Protein 6NC9 (pdb70)

Radius of gyration: 22.43 Å; Cα contacts (8 Å, |Δi|>4): 669; chains: 1; bounding box: 57×50×62 Å

Solvent-accessible surface area: 21054 Å² total; per-residue (Å²): 127,52,2,56,72,1,0,62,59,6,11,69,0,13,88,92,5,87,81,52,5,86,90,46,61,79,15,7,66,94,78,32,34,157,37,90,62,14,75,0,2,87,14,9,15,82,66,5,99,62,21,31,32,0,17,18,21,3,0,1,5,1,0,0,0,0,1,7,24,80,37,87,52,105,77,45,20,68,2,4,2,0,0,22,23,3,21,29,114,75,14,103,48,76,24,77,85,7,102,147,101,27,101,119,54,3,60,74,74,3,80,86,39,59,138,98,4,49,67,27,0,56,123,6,7,70,33,1,13,34,0,8,80,39,1,4,11,4,3,0,0,13,1,0,28,2,16,86,54,67,5,44,173,0,7,39,10,32,11,49,2,12,80,18,6,14,91,5,1,97,86,9,115,104,146,29,13,75,10,0,0,66,5,2,34,75,0,1,39,72,2,14,104,61,17,47,90,8,17,109,129,30,78,116,68,192,30,89,117,28,20,89,100,0,64,82,15,28,58,22,0,34,81,0,13,5,4,21,42,53,2,53,92,25,0,36,92,19,4,53,169,64,66,96,62,11,43,42,47,0,75,58,0,13,134,22,21,87,48,2,19,3,14,53,2,5,0,3,0,2,2,0,2,2,56,0,8,89,44,66,186,55,35,84,153,14,0,27,45,0,0,79,9,2,3,32,17,0,10,12,16,36,31,10,23,45,64,4,4,55,22,2,0,61,56,70,31,52,118,88,96,28,68,72,165,26,4,93,40,0,2,93,0,1,52,4,13,1,73,0,0,10,59,6,0,7,4,3,1,0,0,0,0,20,1,0,63,80,45,23,78,21,0,84,73,0,6,56,49,0,18,92,22,0,55,92,37,0,94,108,92,3,125,97,137,18,10,57,12,2,0,69,4,12,4,69,0,0,56,65,0,3,112,66,0,35,61,38,17,167,30,67,10,103,82,18,69,102,64,2,34,86,1,1,54,40,7,61,117,38,3,135,103,20,74,143,52,132,84,42,126,64,5,83,75,4,63,91,44,2,93,86,19,11,84,96,64,8,47,70,82,36,136,82,88,64,146,155,94,106,157,73,87,98,106

Nearest PDB structures (foldseek):
  6nc6-assembly2_B  TM=7.673E-01  e=4.739E-42  Thermosipho africanus TCF52B
  7wag-assembly1_A  TM=8.043E-01  e=5.491E-15  Escherichia coli K-12
  6fv8-assembly1_B  TM=7.729E-01  e=4.581E-08  Aquifex aeolicus VF5
  6z71-assembly1_A  TM=7.493E-01  e=2.279E-06  Aquifex aeolicus VF5
  6fv7-assembly1_A  TM=7.733E-01  e=1.250E-05  Aquifex aeolicus VF5

Structure (mmCIF, N/CA/C/O backbone):
data_6NC9
#
_entry.id   6NC9
#
_cell.length_a   128.579
_cell.length_b   57.443
_cell.length_c   86.406
_cell.angle_alpha   90.00
_cell.angle_beta   100.72
_cell.angle_gamma   90.00
#
_symmetry.space_group_name_H-M   'C 1 2 1'
#
loop_
_entity.id
_entity.type
_entity.pdbx_description
1 polymer 'Lipid II flippase MurJ'
2 non-polymer 'PENTAETHYLENE GLYCOL'
3 non-polymer '(2S)-2,3-dihydroxypropyl (9Z)-octadec-9-enoate'
4 non-polymer 'SODIUM ION'
5 non-polymer '(2R)-2,3-dihydroxypropyl (9Z)-octadec-9-enoate'
6 water water
#
loop_
_atom_site.group_PDB
_atom_site.id
_atom_site.type_symbol
_atom_site.label_atom_id
_atom_site.label_alt_id
_atom_site.label_comp_id
_atom_site.label_asym_id
_atom_site.label_entity_id
_atom_site.label_seq_id
_atom_site.pdbx_PDB_ins_code
_atom_site.Cartn_x
_atom_site.Cartn_y
_atom_site.Cartn_z
_atom_site.occupancy
_atom_site.B_iso_or_equiv
_atom_site.auth_seq_id
_atom_site.auth_comp_id
_atom_site.auth_asym_id
_atom_site.auth_atom_id
_atom_site.pdbx_PDB_model_num
ATOM 1 N N . MET A 1 1 ? -31.766 26.754 39.314 1.00 58.12 1 MET A N 1
ATOM 2 C CA . MET A 1 1 ? -30.722 27.809 39.463 1.00 55.19 1 MET A CA 1
ATOM 3 C C . MET A 1 1 ? -31.093 29.104 38.754 1.00 46.60 1 MET A C 1
ATOM 4 O O . MET A 1 1 ? -32.009 29.150 37.929 1.00 45.20 1 MET A O 1
ATOM 20 N N . SER A 1 2 ? -30.354 30.157 39.090 1.00 36.87 2 SER A N 1
ATOM 21 C CA . SER A 1 2 ? -30.453 31.418 38.383 1.00 27.83 2 SER A CA 1
ATOM 22 C C . SER A 1 2 ? -29.815 31.300 37.001 1.00 19.82 2 SER A C 1
ATOM 23 O O . SER A 1 2 ? -29.038 30.380 36.718 1.00 18.69 2 SER A O 1
ATOM 31 N N . ILE A 1 3 ? -30.162 32.248 36.130 1.00 16.54 3 ILE A N 1
ATOM 32 C CA . ILE A 1 3 ? -29.569 32.280 34.796 1.00 16.72 3 ILE A CA 1
ATOM 33 C C . ILE A 1 3 ? -28.059 32.448 34.897 1.00 14.70 3 ILE A C 1
ATOM 34 O O . ILE A 1 3 ? -27.301 31.824 34.153 1.00 14.02 3 ILE A O 1
ATOM 50 N N . LEU A 1 4 ? -27.596 33.270 35.839 1.00 15.55 4 LEU A N 1
ATOM 51 C CA . LEU A 1 4 ? -26.162 33.506 35.977 1.00 18.04 4 LEU A CA 1
ATOM 52 C C . LEU A 1 4 ? -25.416 32.218 36.306 1.00 17.33 4 LEU A C 1
ATOM 53 O O . LEU A 1 4 ? -24.409 31.892 35.668 1.00 15.89 4 LEU A O 1
ATOM 69 N N . PHE A 1 5 ? -25.886 31.479 37.314 1.00 17.85 5 PHE A N 1
ATOM 70 C CA . PHE A 1 5 ? -25.174 30.281 37.750 1.00 19.16 5 PHE A CA 1
ATOM 71 C C . PHE A 1 5 ? -25.200 29.199 36.677 1.00 14.85 5 PHE A C 1
ATOM 72 O O . PHE A 1 5 ? -24.180 28.555 36.408 1.00 14.44 5 PHE A O 1
ATOM 89 N N . SER A 1 6 ? -26.363 28.968 36.066 1.00 12.33 6 SER A N 1
ATOM 90 C CA . SER A 1 6 ? -26.444 27.981 34.993 1.00 12.72 6 SER A CA 1
ATOM 91 C C . SER A 1 6 ? -25.554 28.367 33.814 1.00 10.42 6 SER A C 1
ATOM 92 O O . SER A 1 6 ? -24.945 27.499 33.180 1.00 12.68 6 SER A O 1
ATOM 100 N N . SER A 1 7 ? -25.471 29.664 33.502 1.00 13.02 7 SER A N 1
ATOM 101 C CA . SER A 1 7 ? -24.626 30.112 32.398 1.00 11.66 7 SER A CA 1
ATOM 102 C C . SER A 1 7 ? -23.146 29.943 32.727 1.00 11.33 7 SER A C 1
ATOM 103 O O . SER A 1 7 ? -22.352 29.563 31.857 1.00 14.33 7 SER A O 1
ATOM 111 N N . ILE A 1 8 ? -22.753 30.226 33.972 1.00 14.53 8 ILE A N 1
ATOM 112 C CA . ILE A 1 8 ? -21.370 2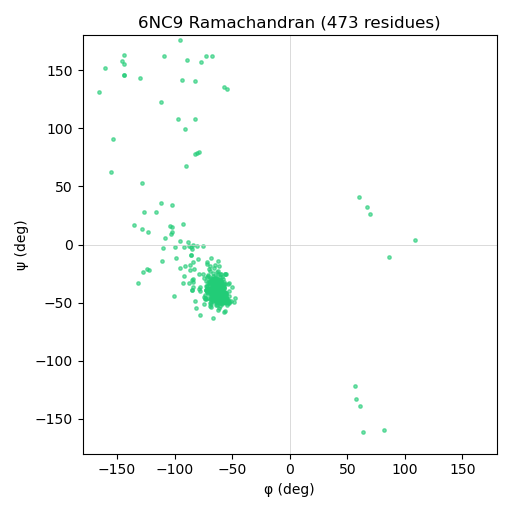9.988 34.383 1.00 13.11 8 ILE A CA 1
ATOM 113 C C . ILE A 1 8 ? -21.028 28.513 34.229 1.00 13.75 8 ILE A C 1
ATOM 114 O O . ILE A 1 8 ? -19.969 28.153 33.705 1.00 11.70 8 ILE A O 1
ATOM 130 N N . LEU A 1 9 ? -21.934 27.639 34.667 1.00 13.92 9 LEU A N 1
ATOM 131 C CA . LEU A 1 9 ? -21.700 26.205 34.564 1.00 15.11 9 LEU A CA 1
ATOM 132 C C . LEU A 1 9 ? -21.569 25.774 33.108 1.00 13.63 9 LEU A C 1
ATOM 133 O O . LEU A 1 9 ? -20.670 25.002 32.758 1.00 15.65 9 LEU A O 1
ATOM 149 N N . PHE A 1 10 ? -22.463 26.263 32.244 1.00 13.26 10 PHE A N 1
ATOM 150 C CA . PHE A 1 10 ? -22.342 26.001 30.813 1.00 11.03 10 PHE A CA 1
ATOM 151 C C . PHE A 1 10 ? -20.960 26.394 30.307 1.00 10.26 10 PHE A C 1
ATOM 152 O O . PHE A 1 10 ? -20.298 25.625 29.600 1.00 11.14 10 PHE A O 1
ATOM 169 N N . SER A 1 11 ? -20.506 27.596 30.671 1.00 11.24 11 SER A N 1
ATOM 170 C CA . SER A 1 11 ? -19.242 28.104 30.151 1.00 10.72 11 SER A CA 1
ATOM 171 C C . SER A 1 11 ? -18.054 27.313 30.691 1.00 9.95 11 SER A C 1
ATOM 172 O O . SER A 1 11 ? -17.082 27.075 29.963 1.00 11.57 11 SER A O 1
ATOM 180 N N . ILE A 1 12 ? -18.113 26.894 31.958 1.00 12.15 12 ILE A N 1
ATOM 181 C CA . ILE A 1 12 ? -17.027 26.107 32.542 1.00 13.64 12 ILE A CA 1
ATOM 182 C C . ILE A 1 12 ? -16.912 24.765 31.829 1.00 12.28 12 ILE A C 1
ATOM 183 O O . ILE A 1 12 ? -15.820 24.336 31.437 1.00 13.76 12 ILE A O 1
ATOM 199 N N . ALA A 1 13 ? -18.043 24.081 31.660 1.00 12.27 13 ALA A N 1
ATOM 200 C CA . ALA A 1 13 ? -18.036 22.794 30.975 1.00 11.04 13 ALA A CA 1
ATOM 201 C C . ALA A 1 13 ? -17.544 22.939 29.541 1.00 11.83 13 ALA A C 1
ATOM 202 O O . ALA A 1 13 ? -16.765 22.109 29.056 1.00 12.06 13 ALA A O 1
ATOM 209 N N . THR A 1 14 ? -17.994 23.986 28.843 1.00 10.82 14 THR A N 1
ATOM 210 C CA . THR A 1 14 ? -17.520 24.236 27.486 1.00 12.19 14 THR A CA 1
ATOM 211 C C . THR A 1 14 ? -16.015 24.461 27.468 1.00 11.98 14 THR A C 1
ATOM 212 O O . THR A 1 14 ? -15.307 23.907 26.617 1.00 9.60 14 THR A O 1
ATOM 223 N N . PHE A 1 15 ? -15.506 25.268 28.404 1.00 8.69 15 PHE A N 1
ATOM 224 C CA . PHE A 1 15 ? -14.070 25.513 28.476 1.00 11.57 15 PHE A CA 1
ATOM 225 C C . PHE A 1 15 ? -13.301 24.205 28.618 1.00 11.61 15 PHE A C 1
ATOM 226 O O . PHE A 1 15 ? -12.313 23.973 27.910 1.00 12.98 15 PHE A O 1
ATOM 243 N N . PHE A 1 16 ? -13.753 23.325 29.516 1.00 13.31 16 PHE A N 1
ATOM 244 C CA . PHE A 1 16 ? -13.082 22.041 29.695 1.00 14.28 16 PHE A CA 1
ATOM 245 C C . PHE A 1 16 ? -13.067 21.250 28.395 1.00 15.72 16 PHE A C 1
ATOM 246 O O . PHE A 1 16 ? -12.027 20.716 27.995 1.00 11.69 16 PHE A O 1
ATOM 263 N N . SER A 1 17 ? -14.223 21.153 27.730 1.00 8.41 17 SER A N 1
ATOM 264 C CA . SER A 1 17 ? -14.292 20.473 26.442 1.00 13.08 17 SER A CA 1
ATOM 265 C C . SER A 1 17 ? -13.321 21.085 25.436 1.00 10.17 17 SER A C 1
ATOM 266 O O . SER A 1 17 ? -12.624 20.359 24.714 1.00 12.59 17 SER A O 1
ATOM 274 N N . ARG A 1 18 ? -13.257 22.418 25.372 1.00 12.54 18 ARG A N 1
ATOM 275 C CA . ARG A 1 18 ? -12.393 23.055 24.383 1.00 9.86 18 ARG A CA 1
ATOM 276 C C . ARG A 1 18 ? -10.916 22.854 24.699 1.00 11.31 18 ARG A C 1
ATOM 277 O O . ARG A 1 18 ? -10.100 22.792 23.772 1.00 13.36 18 ARG A O 1
ATOM 298 N N . ILE A 1 19 ? -10.547 22.761 25.981 1.00 10.64 19 ILE A N 1
ATOM 299 C CA . ILE A 1 19 ? -9.162 22.445 26.334 1.00 12.47 19 ILE A CA 1
ATOM 300 C C . ILE A 1 19 ? -8.757 21.119 25.709 1.00 14.33 19 ILE A C 1
ATOM 301 O O . ILE A 1 19 ? -7.673 20.989 25.126 1.00 13.91 19 ILE A O 1
ATOM 317 N N . LEU A 1 20 ? -9.612 20.105 25.852 1.00 12.73 20 LEU A N 1
ATOM 318 C CA . LEU A 1 20 ? -9.325 18.808 25.255 1.00 16.73 20 LEU A CA 1
ATOM 319 C C . LEU A 1 20 ? -9.330 18.887 23.737 1.00 12.68 20 LEU A C 1
ATOM 320 O O . LEU A 1 20 ? -8.591 18.146 23.081 1.00 13.51 20 LEU A O 1
ATOM 336 N N . GLY A 1 21 ? -10.148 19.774 23.163 1.00 13.70 21 GLY A N 1
ATOM 337 C CA . GLY A 1 21 ? -10.093 19.989 21.728 1.00 13.99 21 GLY A CA 1
ATOM 338 C C . GLY A 1 21 ? -8.764 20.569 21.282 1.00 13.44 21 GLY A C 1
ATOM 339 O O . GLY A 1 21 ? -8.252 20.225 20.212 1.00 11.96 21 GLY A O 1
ATOM 343 N N . LEU A 1 22 ? -8.193 21.467 22.090 1.00 12.80 22 LEU A N 1
ATOM 344 C CA . LEU A 1 22 ? -6.863 21.989 21.795 1.00 14.63 22 LEU A CA 1
ATOM 345 C C . LEU A 1 22 ? -5.818 20.883 21.842 1.00 13.74 22 LEU A C 1
ATOM 346 O O . LEU A 1 22 ? -4.945 20.806 20.969 1.00 14.77 22 LEU A O 1
ATOM 362 N N . PHE A 1 23 ? -5.881 20.020 22.859 1.00 13.69 23 PHE A N 1
ATOM 363 C CA . PHE A 1 23 ? -4.931 18.914 22.943 1.00 14.05 23 PHE A CA 1
ATOM 364 C C . PHE A 1 23 ? -5.092 17.969 21.758 1.00 11.24 23 PHE A C 1
ATOM 365 O O . PHE A 1 23 ? -4.104 17.458 21.218 1.00 16.75 23 PHE A O 1
ATOM 382 N N . ARG A 1 24 ? -6.336 17.722 21.350 1.00 12.02 24 ARG A N 1
ATOM 383 C CA . ARG A 1 24 ? -6.603 16.932 20.152 1.00 11.45 24 ARG A CA 1
ATOM 384 C C . ARG A 1 24 ? -5.886 17.515 18.941 1.00 14.90 24 ARG A C 1
ATOM 385 O O . ARG A 1 24 ? -5.245 16.785 18.174 1.00 14.02 24 ARG A O 1
ATOM 406 N N . ASP A 1 25 ? -5.992 18.835 18.748 1.00 14.65 25 ASP A N 1
ATOM 407 C CA . ASP A 1 25 ? -5.354 19.476 17.602 1.00 16.15 25 ASP A CA 1
ATOM 408 C C . ASP A 1 25 ? -3.836 19.434 17.710 1.00 15.69 25 ASP A C 1
ATOM 409 O O . ASP A 1 25 ? -3.141 19.268 16.699 1.00 16.12 25 ASP A O 1
ATOM 418 N N . VAL A 1 26 ? -3.299 19.589 18.923 1.00 14.51 26 VAL A N 1
ATOM 419 C CA . VAL A 1 26 ? -1.856 19.473 19.111 1.00 17.52 26 VAL A CA 1
ATOM 420 C C . VAL A 1 26 ? -1.379 18.095 18.677 1.00 18.08 26 VAL A C 1
ATOM 421 O O . VAL A 1 26 ? -0.329 17.958 18.037 1.00 16.72 26 VAL A O 1
ATOM 434 N N . LEU A 1 27 ? -2.139 17.052 19.023 1.00 15.84 27 LEU A N 1
ATOM 435 C CA . LEU A 1 27 ? -1.708 15.695 18.709 1.00 16.99 27 LEU A CA 1
ATOM 436 C C . LEU A 1 27 ? -1.842 15.403 17.221 1.00 14.26 27 LEU A C 1
ATOM 437 O O . LEU A 1 27 ? -1.017 14.678 16.654 1.00 20.45 27 LEU A O 1
ATOM 453 N N . PHE A 1 28 ? -2.880 15.940 16.576 1.00 16.21 28 PHE A N 1
ATOM 454 C CA . PHE A 1 28 ? -2.964 15.867 15.121 1.00 13.97 28 PHE A CA 1
ATOM 455 C C . PHE A 1 28 ? -1.685 16.398 14.483 1.00 14.44 28 PHE A C 1
ATOM 456 O O . PHE A 1 28 ? -1.086 15.746 13.620 1.00 17.39 28 PHE A O 1
ATOM 473 N N . ALA A 1 29 ? -1.257 17.595 14.894 1.00 15.25 29 ALA A N 1
ATOM 474 C CA . ALA A 1 29 ? -0.053 18.187 14.324 1.00 16.45 29 ALA A CA 1
ATOM 475 C C . ALA A 1 29 ? 1.169 17.317 14.585 1.00 19.17 29 ALA A C 1
ATOM 476 O O . ALA A 1 29 ? 2.070 17.230 13.743 1.00 19.84 29 ALA A O 1
ATOM 483 N N . LYS A 1 30 ? 1.215 16.665 15.747 1.00 16.86 30 LYS A N 1
ATOM 484 C CA . LYS A 1 30 ? 2.363 15.835 16.094 1.00 20.61 30 LYS A CA 1
ATOM 485 C C . LYS A 1 30 ? 2.379 14.538 15.293 1.00 19.20 30 LYS A C 1
ATOM 486 O O . LYS A 1 30 ? 3.435 14.118 14.802 1.00 21.18 30 LYS A O 1
ATOM 495 N N . TYR A 1 31 ? 1.221 13.891 15.146 1.00 18.33 31 TYR A N 1
ATOM 496 C CA . TYR A 1 31 ? 1.161 12.556 14.564 1.00 17.63 31 TYR A CA 1
ATOM 497 C C . TYR A 1 31 ? 0.950 12.553 13.057 1.00 18.81 31 TYR A C 1
ATOM 498 O O . TYR A 1 31 ? 1.225 11.533 12.411 1.00 22.28 31 TYR A O 1
ATOM 516 N N . PHE A 1 32 ? 0.472 13.650 12.484 1.00 17.18 32 PHE A N 1
ATOM 517 C CA . PHE A 1 32 ? 0.268 13.738 11.046 1.00 18.68 32 PHE A CA 1
ATOM 518 C C . PHE A 1 32 ? 0.930 14.948 10.405 1.00 25.75 32 PHE A C 1
ATOM 519 O O . PHE A 1 32 ? 1.226 14.903 9.208 1.00 26.62 32 PHE A O 1
ATOM 536 N N . GLY A 1 33 ? 1.181 16.015 11.160 1.00 26.39 33 GLY A N 1
ATOM 537 C CA . GLY A 1 33 ? 1.825 17.185 10.589 1.00 25.70 33 GLY A CA 1
ATOM 538 C C . GLY A 1 33 ? 0.976 17.756 9.477 1.00 27.09 33 GLY A C 1
ATOM 539 O O . GLY A 1 33 ? -0.253 17.827 9.575 1.00 28.18 33 GLY A O 1
ATOM 543 N N . VAL A 1 34 ? 1.630 18.171 8.399 1.00 28.64 34 VAL A N 1
ATOM 544 C CA . VAL A 1 34 ? 0.936 18.490 7.160 1.00 33.09 34 VAL A CA 1
ATOM 545 C C . VAL A 1 34 ? 1.036 17.244 6.288 1.00 33.28 34 VAL A C 1
ATOM 546 O O . VAL A 1 34 ? 2.119 16.867 5.827 1.00 40.94 34 VAL A O 1
ATOM 559 N N . SER A 1 35 ? -0.085 16.555 6.141 1.00 28.01 35 SER A N 1
ATOM 560 C CA . SER A 1 35 ? -0.173 15.366 5.316 1.00 24.76 35 SER A CA 1
ATOM 561 C C . SER A 1 35 ? -1.541 15.379 4.667 1.00 17.30 35 SER A C 1
ATOM 562 O O . SER A 1 35 ? -2.512 15.851 5.265 1.00 19.65 35 SER A O 1
ATOM 570 N N . TYR A 1 36 ? -1.615 14.883 3.438 1.00 15.66 36 TYR A N 1
ATOM 571 C CA . TYR A 1 36 ? -2.893 14.884 2.743 1.00 18.69 36 TYR A CA 1
ATOM 572 C C . TYR A 1 36 ? -3.910 14.009 3.466 1.00 15.08 36 TYR A C 1
ATOM 573 O O . TYR A 1 36 ? -5.120 14.218 3.328 1.00 15.29 36 TYR A O 1
ATOM 591 N N . GLU A 1 37 ? -3.439 13.045 4.261 1.00 13.12 37 GLU A N 1
ATOM 592 C CA . GLU A 1 37 ? -4.351 12.132 4.946 1.00 17.69 37 GLU A CA 1
ATOM 593 C C . GLU A 1 37 ? -5.142 12.843 6.040 1.00 13.37 37 GLU A C 1
ATOM 594 O O . GLU A 1 37 ? -6.341 12.586 6.217 1.00 11.86 37 GLU A O 1
ATOM 606 N N . LEU A 1 38 ? -4.496 13.738 6.789 1.00 13.68 38 LEU A N 1
ATOM 607 C CA . LEU A 1 38 ? -5.237 14.529 7.765 1.00 13.85 38 LEU A CA 1
ATOM 608 C C . LEU A 1 38 ? -6.239 15.446 7.074 1.00 12.09 38 LEU A C 1
ATOM 609 O O . LEU A 1 38 ? -7.353 15.651 7.574 1.00 13.45 38 LEU A O 1
ATOM 625 N N . ASP A 1 39 ? -5.860 15.999 5.915 1.00 14.40 39 ASP A N 1
ATOM 626 C CA . ASP A 1 39 ? -6.798 16.786 5.118 1.00 15.24 39 ASP A CA 1
ATOM 627 C C . ASP A 1 39 ? -8.014 15.957 4.720 1.00 11.68 39 ASP A C 1
ATOM 628 O O . ASP A 1 39 ? -9.144 16.460 4.723 1.00 14.39 39 ASP A O 1
ATOM 637 N N . ALA A 1 40 ? -7.803 14.683 4.374 1.00 11.25 40 ALA A N 1
ATOM 638 C CA . ALA A 1 40 ? -8.924 13.806 4.053 1.00 11.04 40 ALA A CA 1
ATOM 639 C C . ALA A 1 40 ? -9.830 13.604 5.263 1.00 10.23 40 ALA A C 1
ATOM 640 O O . ALA A 1 40 ? -11.061 13.635 5.138 1.00 9.98 40 ALA A O 1
ATOM 647 N N . TYR A 1 41 ? -9.239 13.386 6.443 1.00 9.94 41 TYR A N 1
ATOM 648 C CA . TYR A 1 41 ? -10.024 13.251 7.667 1.00 10.32 41 TYR A CA 1
ATOM 649 C C . TYR A 1 41 ? -10.889 14.484 7.905 1.00 10.08 41 TYR A C 1
ATOM 650 O O . TYR A 1 41 ? -12.070 14.366 8.255 1.00 11.73 41 TYR A O 1
ATOM 668 N N . PHE A 1 42 ? -10.325 15.677 7.702 1.00 10.77 42 PHE A N 1
ATOM 669 C CA . PHE A 1 42 ? -11.080 16.903 7.936 1.00 13.73 42 PHE A CA 1
ATOM 670 C C . PHE A 1 42 ? -12.255 17.031 6.969 1.00 13.67 42 PHE A C 1
ATOM 671 O O . PHE A 1 42 ? -13.350 17.440 7.372 1.00 15.02 42 PHE A O 1
ATOM 688 N N . ILE A 1 43 ? -12.057 16.698 5.688 1.00 13.61 43 ILE A N 1
ATOM 689 C CA . ILE A 1 43 ? -13.187 16.678 4.755 1.00 11.91 43 ILE A CA 1
ATOM 690 C C . ILE A 1 43 ? -14.255 15.711 5.247 1.00 12.95 43 ILE A C 1
ATOM 691 O O . ILE A 1 43 ? -15.452 16.029 5.262 1.00 15.58 43 ILE A O 1
ATOM 707 N N . ALA A 1 44 ? -13.833 14.512 5.660 1.00 13.02 44 ALA A N 1
ATOM 708 C CA . ALA A 1 44 ? -14.778 13.459 6.011 1.00 11.07 44 ALA A CA 1
ATOM 709 C C . ALA A 1 44 ? -15.625 13.819 7.230 1.00 10.80 44 ALA A C 1
ATOM 710 O O . ALA A 1 44 ? -16.785 13.398 7.315 1.00 13.25 44 ALA A O 1
ATOM 717 N N . ILE A 1 45 ? -15.082 14.588 8.185 1.00 10.31 45 ILE A N 1
ATOM 718 C CA . ILE A 1 45 ? -15.849 14.939 9.379 1.00 10.97 45 ILE A CA 1
ATOM 719 C C . ILE A 1 45 ? -16.546 16.289 9.272 1.00 9.29 45 ILE A C 1
ATOM 720 O O . ILE A 1 45 ? -17.197 16.710 10.237 1.00 12.97 45 ILE A O 1
ATOM 736 N N . MET A 1 46 ? -16.453 16.973 8.130 1.00 12.31 46 MET A N 1
ATOM 737 C CA . MET A 1 46 ? -16.903 18.362 8.062 1.00 13.20 46 MET A CA 1
ATOM 738 C C . MET A 1 46 ? -18.382 18.493 8.418 1.00 13.04 46 MET A C 1
ATOM 739 O O . MET A 1 46 ? -18.760 19.324 9.250 1.00 14.24 46 MET A O 1
ATOM 753 N N . PHE A 1 47 ? -19.241 17.690 7.790 1.00 13.33 47 PHE A N 1
ATOM 754 C CA . PHE A 1 47 ? -20.672 17.851 8.046 1.00 12.15 47 PHE A CA 1
ATOM 755 C C . PHE A 1 47 ? -21.043 17.449 9.468 1.00 11.64 47 PHE A C 1
ATOM 756 O O . PHE A 1 47 ? -21.739 18.228 10.145 1.00 12.51 47 PHE A O 1
ATOM 773 N N . PRO A 1 48 ? -20.641 16.283 9.984 1.00 12.07 48 PRO A N 1
ATOM 774 C CA . PRO A 1 48 ? -20.979 15.981 11.388 1.00 12.88 48 PRO A CA 1
ATOM 775 C C . PRO A 1 48 ? -20.393 16.986 12.365 1.00 8.58 48 PRO A C 1
ATOM 776 O O . PRO A 1 48 ? -21.058 17.350 13.343 1.00 11.27 48 PRO A O 1
ATOM 787 N N . PHE A 1 49 ? -19.167 17.454 12.125 1.00 11.64 49 PHE A N 1
ATOM 788 C CA . PHE A 1 49 ? -18.609 18.514 12.959 1.00 12.31 49 PHE A CA 1
ATOM 789 C C . PHE A 1 49 ? -19.533 19.725 12.969 1.00 13.18 49 PHE A C 1
ATOM 790 O O . PHE A 1 49 ? -19.866 20.262 14.032 1.00 14.86 49 PHE A O 1
ATOM 807 N N . PHE A 1 50 ? -19.964 20.157 11.783 1.00 13.34 50 PHE A N 1
ATOM 808 C CA . PHE A 1 50 ? -20.888 21.281 11.668 1.00 11.94 50 PHE A CA 1
ATOM 809 C C . PHE A 1 50 ? -22.161 21.035 12.471 1.00 11.03 50 PHE A C 1
ATOM 810 O O . PHE A 1 50 ? -22.626 21.914 13.205 1.00 14.02 50 PHE A O 1
ATOM 827 N N . LEU A 1 51 ? -22.744 19.841 12.335 1.00 10.01 51 LEU A N 1
ATOM 828 C CA . LEU A 1 51 ? -23.992 19.531 13.026 1.00 11.59 51 LEU A CA 1
ATOM 829 C C . LEU A 1 51 ? -23.815 19.594 14.538 1.00 12.53 51 LEU A C 1
ATOM 830 O O . LEU A 1 51 ? -24.648 20.169 15.251 1.00 11.50 51 LEU A O 1
ATOM 846 N N . ARG A 1 52 ? -22.745 18.984 15.050 1.00 8.64 52 ARG A N 1
ATOM 847 C CA . ARG A 1 52 ? -22.507 19.015 16.489 1.00 10.35 52 ARG A CA 1
ATOM 848 C C . ARG A 1 52 ? -22.334 20.445 16.978 1.00 9.80 52 ARG A C 1
ATOM 849 O O . ARG A 1 52 ? -22.850 20.814 18.040 1.00 12.99 52 ARG A O 1
ATOM 870 N N . LYS A 1 53 ? -21.604 21.261 16.217 1.00 11.98 53 LYS A N 1
ATOM 871 C CA . LYS A 1 53 ? -21.379 22.646 16.613 1.00 13.16 53 LYS A CA 1
ATOM 872 C C . LYS A 1 53 ? -22.696 23.403 16.721 1.00 11.43 53 LYS A C 1
ATOM 873 O O . LYS A 1 53 ? -22.996 24.008 17.757 1.00 15.55 53 LYS A O 1
ATOM 882 N N . VAL A 1 54 ? -23.508 23.366 15.665 1.00 13.69 54 VAL A N 1
ATOM 883 C CA . VAL A 1 54 ? -24.703 24.204 15.630 1.00 10.12 54 VAL A CA 1
ATOM 884 C C . VAL A 1 54 ? -25.756 23.684 16.601 1.00 12.79 54 VAL A C 1
ATOM 885 O O . VAL A 1 54 ? -26.484 24.470 17.218 1.00 13.71 54 VAL A O 1
ATOM 898 N N . PHE A 1 55 ? -25.859 22.358 16.756 1.00 13.20 55 PHE A N 1
ATOM 899 C CA . PHE A 1 55 ? -26.764 21.807 17.760 1.00 10.76 55 PHE A CA 1
ATOM 900 C C . PHE A 1 55 ? -26.308 22.173 19.168 1.00 11.35 55 PHE A C 1
ATOM 901 O O . PHE A 1 55 ? -27.138 22.424 20.049 1.00 14.74 55 PHE A O 1
ATOM 918 N N . GLY A 1 56 ? -24.993 22.193 19.403 1.00 13.04 56 GLY A N 1
ATOM 919 C CA . GLY A 1 56 ? -24.487 22.593 20.703 1.00 13.50 56 GLY A CA 1
ATOM 920 C C . GLY A 1 56 ? -24.782 24.036 21.049 1.00 13.50 56 GLY A C 1
ATOM 921 O O . GLY A 1 56 ? -24.696 24.412 22.223 1.00 17.13 56 GLY A O 1
ATOM 925 N N . GLU A 1 57 ? -25.125 24.850 20.053 1.00 14.07 57 GLU A N 1
ATOM 926 C CA . GLU A 1 57 ? -25.465 26.249 20.258 1.00 16.55 57 GLU A CA 1
ATOM 927 C C . GLU A 1 57 ? -26.968 26.499 20.203 1.00 15.64 57 GLU A C 1
ATOM 928 O O . GLU A 1 57 ? -27.390 27.659 20.191 1.00 19.09 57 GLU A O 1
ATOM 940 N N . GLY A 1 58 ? -27.783 25.440 20.160 1.00 12.87 58 GLY A N 1
ATOM 941 C CA . GLY A 1 58 ? -29.222 25.561 20.301 1.00 11.29 58 GLY A CA 1
ATOM 942 C C . GLY A 1 58 ? -30.037 25.329 19.043 1.00 10.57 58 GLY A C 1
ATOM 943 O O . GLY A 1 58 ? -31.263 25.488 19.093 1.00 12.01 58 GLY A O 1
ATOM 947 N N . ALA A 1 59 ? -29.419 24.950 17.922 1.00 12.86 59 ALA A N 1
ATOM 948 C CA . ALA A 1 59 ? -30.166 24.830 16.673 1.00 13.29 59 ALA A CA 1
ATOM 949 C C . ALA A 1 59 ? -31.163 23.674 16.674 1.00 15.26 59 ALA A C 1
ATOM 950 O O . ALA A 1 59 ? -31.992 23.599 15.760 1.00 20.55 59 ALA A O 1
ATOM 957 N N . MET A 1 60 ? -31.104 22.774 17.655 1.00 15.37 60 MET A N 1
ATOM 958 C CA . MET A 1 60 ? -32.143 21.764 17.844 1.00 16.46 60 MET A CA 1
ATOM 959 C C . MET A 1 60 ? -33.114 22.125 18.959 1.00 14.33 60 MET A C 1
ATOM 960 O O . MET A 1 60 ? -34.329 21.980 18.794 1.00 13.43 60 MET A O 1
ATOM 974 N N . SER A 1 61 ? -32.601 22.591 20.098 1.00 12.79 61 SER A N 1
ATOM 975 C CA . SER A 1 61 ? -33.458 22.858 21.247 1.00 12.23 61 SER A CA 1
ATOM 976 C C . SER A 1 61 ? -34.434 24.001 20.988 1.00 10.80 61 SER A C 1
ATOM 977 O O . SER A 1 61 ? -35.533 24.003 21.554 1.00 10.60 61 SER A O 1
ATOM 985 N N . SER A 1 62 ? -34.067 24.969 20.142 1.00 10.10 62 SER A N 1
ATOM 986 C CA . SER A 1 62 ? -34.926 26.132 19.932 1.00 13.07 62 SER A CA 1
ATOM 987 C C . SER A 1 62 ? -36.321 25.725 19.471 1.00 14.34 62 SER A C 1
ATOM 988 O O . SER A 1 62 ? -37.315 26.355 19.852 1.00 14.00 62 SER A O 1
ATOM 996 N N . ALA A 1 63 ? -36.419 24.689 18.636 1.00 14.24 63 ALA A N 1
ATOM 997 C CA . ALA A 1 63 ? -37.722 24.184 18.218 1.00 14.66 63 ALA A CA 1
ATOM 998 C C . ALA A 1 63 ? -38.224 23.048 19.100 1.00 14.68 63 ALA A C 1
ATOM 999 O O . ALA A 1 63 ? -39.436 22.932 19.322 1.00 17.01 63 ALA A O 1
ATOM 1006 N N . PHE A 1 64 ? -37.322 22.212 19.616 1.00 13.93 64 PHE A N 1
ATOM 1007 C CA . PHE A 1 64 ? -37.745 21.040 20.374 1.00 13.72 64 PHE A CA 1
ATOM 1008 C C . PHE A 1 64 ? -38.297 21.423 21.745 1.00 15.79 64 PHE A C 1
ATOM 1009 O O . PHE A 1 64 ? -39.360 20.936 22.153 1.00 14.47 64 PHE A O 1
ATOM 1026 N N . VAL A 1 65 ? -37.590 22.285 22.473 1.00 14.04 65 VAL A N 1
ATOM 1027 C CA . VAL A 1 65 ? -37.880 22.513 23.890 1.00 16.01 65 VAL A CA 1
ATOM 1028 C C . VAL A 1 65 ? -39.241 23.173 24.082 1.00 15.38 65 VAL A C 1
ATOM 1029 O O . VAL A 1 65 ? -40.017 22.717 24.935 1.00 13.71 65 VAL A O 1
ATOM 1042 N N . PRO A 1 66 ? -39.579 24.245 23.358 1.00 16.70 66 PRO A N 1
ATOM 1043 C CA . PRO A 1 66 ? -40.888 24.874 23.599 1.00 17.10 66 PRO A CA 1
ATOM 1044 C C . PRO A 1 66 ? -42.058 23.962 23.282 1.00 18.62 66 PRO A C 1
ATOM 1045 O O . PRO A 1 66 ? -43.099 24.056 23.943 1.00 20.48 66 PRO A O 1
ATOM 1056 N N . LEU A 1 67 ? -41.928 23.085 22.283 1.00 14.97 67 LEU A N 1
ATOM 1057 C CA . LEU A 1 67 ? -43.012 22.157 21.973 1.00 16.91 67 LEU A CA 1
ATOM 1058 C C . LEU A 1 67 ? -43.035 20.992 22.955 1.00 19.69 67 LEU A C 1
ATOM 1059 O O . LEU A 1 67 ? -44.108 20.517 23.342 1.00 22.96 67 LEU A O 1
ATOM 1075 N N . TYR A 1 68 ? -41.858 20.531 23.369 1.00 17.82 68 TYR A N 1
ATOM 1076 C CA . TYR A 1 68 ? -41.769 19.418 24.306 1.00 17.51 68 TYR A CA 1
ATOM 1077 C C . TYR A 1 68 ? -42.221 19.827 25.704 1.00 20.80 68 TYR A C 1
ATOM 1078 O O . TYR A 1 68 ? -42.945 19.079 26.373 1.00 20.11 68 TYR A O 1
ATOM 1096 N N . SER A 1 69 ? -41.818 21.017 26.157 1.00 18.98 69 SER A N 1
ATOM 1097 C CA . SER A 1 69 ? -42.066 21.412 27.539 1.00 21.08 69 SER A CA 1
ATOM 1098 C C . SER A 1 69 ? -43.539 21.706 27.800 1.00 23.83 69 SER A C 1
ATOM 1099 O O . SER A 1 69 ? -44.000 21.563 28.938 1.00 24.89 69 SER A O 1
ATOM 1107 N N . GLU A 1 70 ? -44.291 22.112 26.777 1.00 19.16 70 GLU A N 1
ATOM 1108 C CA . GLU A 1 70 ? -45.693 22.474 26.945 1.00 21.99 70 GLU A CA 1
ATOM 1109 C C . GLU A 1 70 ? -46.630 21.276 26.869 1.00 21.76 70 GLU A C 1
ATOM 1110 O O . GLU A 1 70 ? -47.843 21.449 27.024 1.00 24.35 70 GLU A O 1
ATOM 1122 N N . LYS A 1 71 ? -46.103 20.082 26.626 1.00 20.71 71 LYS A N 1
ATOM 1123 C CA . LYS A 1 71 ? -46.883 18.859 26.542 1.00 27.65 71 LYS A CA 1
ATOM 1124 C C . LYS A 1 71 ? -46.598 17.996 27.766 1.00 32.37 71 LYS A C 1
ATOM 1125 O O . LYS A 1 71 ? -45.607 18.196 28.475 1.00 32.52 71 LYS A O 1
ATOM 1144 N N . SER A 1 72 ? -47.482 17.034 28.022 1.00 34.48 72 SER A N 1
ATOM 1145 C CA . SER A 1 72 ? -47.311 16.147 29.164 1.00 37.97 72 SER A CA 1
ATOM 1146 C C . SER A 1 72 ? -47.815 14.751 28.827 1.00 35.03 72 SER A C 1
ATOM 1147 O O . SER A 1 72 ? -48.628 14.557 27.920 1.00 35.71 72 SER A O 1
ATOM 1155 N N . GLY A 1 73 ? -47.304 13.777 29.578 1.00 32.55 73 GLY A N 1
ATOM 1156 C CA . GLY A 1 73 ? -47.779 12.407 29.470 1.00 31.32 73 GLY A CA 1
ATOM 1157 C C . GLY A 1 73 ? -47.649 11.845 28.068 1.00 29.20 73 GLY A C 1
ATOM 1158 O O . GLY A 1 73 ? -46.603 11.954 27.415 1.00 29.21 73 GLY A O 1
ATOM 1162 N N . GLU A 1 74 ? -48.732 11.216 27.607 1.00 29.52 74 GLU A N 1
ATOM 1163 C CA . GLU A 1 74 ? -48.740 10.561 26.303 1.00 33.42 74 GLU A CA 1
ATOM 1164 C C . GLU A 1 74 ? -48.371 11.528 25.188 1.00 29.81 74 GLU A C 1
ATOM 1165 O O . GLU A 1 74 ? -47.634 11.171 24.263 1.00 26.27 74 GLU A O 1
ATOM 1177 N N . GLU A 1 75 ? -48.895 12.751 25.249 1.00 32.97 75 GLU A N 1
ATOM 1178 C CA . GLU A 1 75 ? -48.609 13.742 24.218 1.00 33.61 75 GLU A CA 1
ATOM 1179 C C . GLU A 1 75 ? -47.112 14.006 24.118 1.00 27.17 75 GLU A C 1
ATOM 1180 O O . GLU A 1 75 ? -46.538 14.022 23.022 1.00 22.93 75 GLU A O 1
ATOM 1192 N N . LYS A 1 76 ? -46.466 14.218 25.264 1.00 24.65 76 LYS A N 1
ATOM 1193 C CA . LYS A 1 76 ? -45.029 14.450 25.300 1.00 25.15 76 LYS A CA 1
ATOM 1194 C C . LYS A 1 76 ? -44.271 13.293 24.656 1.00 20.36 76 LYS A C 1
ATOM 1195 O O . LYS A 1 76 ? -43.362 13.504 23.842 1.00 19.57 76 LYS A O 1
ATOM 1214 N N . ASP A 1 77 ? -44.640 12.057 25.006 1.00 21.00 77 ASP A N 1
ATOM 1215 C CA . ASP A 1 77 ? -43.967 10.893 24.440 1.00 20.49 77 ASP A CA 1
ATOM 1216 C C . ASP A 1 77 ? -44.161 10.822 22.933 1.00 20.50 77 ASP A C 1
ATOM 1217 O O . ASP A 1 77 ? -43.218 10.535 22.189 1.00 18.27 77 ASP A O 1
ATOM 1226 N N . LYS A 1 78 ? -45.383 11.067 22.462 1.00 19.82 78 LYS A N 1
ATOM 1227 C CA . LYS A 1 78 ? -45.646 10.970 21.033 1.00 21.07 78 LYS A CA 1
ATOM 1228 C C . LYS A 1 78 ? -44.941 12.071 20.253 1.00 20.06 78 LYS A C 1
ATOM 1229 O O . LYS A 1 78 ? -44.530 11.846 19.111 1.00 18.19 78 LYS A O 1
ATOM 1248 N N . PHE A 1 79 ? -44.789 13.258 20.844 1.00 17.89 79 PHE A N 1
ATOM 1249 C CA . PHE A 1 79 ? -44.010 14.311 20.202 1.00 16.73 79 PHE A CA 1
ATOM 1250 C C . PHE A 1 79 ? -42.554 13.896 20.047 1.00 16.26 79 PHE A C 1
ATOM 1251 O O . PHE A 1 79 ? -41.978 13.991 18.956 1.00 16.54 79 PHE A O 1
ATOM 1268 N N . LEU A 1 80 ? -41.931 13.463 21.145 1.00 17.67 80 LEU A N 1
ATOM 1269 C CA . LEU A 1 80 ? -40.545 13.022 21.086 1.00 14.75 80 LEU A CA 1
ATOM 1270 C C . LEU A 1 80 ? -40.359 11.927 20.044 1.00 14.99 80 LEU A C 1
ATOM 1271 O O . LEU A 1 80 ? -39.383 11.940 19.284 1.00 14.22 80 LEU A O 1
ATOM 1287 N N . SER A 1 81 ? -41.290 10.969 19.995 1.00 16.46 81 SER A N 1
ATOM 1288 C CA . SER A 1 81 ? -41.201 9.892 19.015 1.00 17.94 81 SER A CA 1
ATOM 1289 C C . SER A 1 81 ? -41.322 10.425 17.592 1.00 17.60 81 SER A C 1
ATOM 1290 O O . SER A 1 81 ? -40.603 9.978 16.691 1.00 16.02 81 SER A O 1
ATOM 1298 N N . SER A 1 82 ? -42.230 11.376 17.365 1.00 19.01 82 SER A N 1
ATOM 1299 C CA . SER A 1 82 ? -42.376 11.948 16.030 1.00 19.12 82 SER A CA 1
ATOM 1300 C C . SER A 1 82 ? -41.078 12.596 15.564 1.00 16.78 82 SER A C 1
ATOM 1301 O O . SER A 1 82 ? -40.678 12.439 14.404 1.00 15.04 82 SER A O 1
ATOM 1309 N N . VAL A 1 83 ? -40.398 13.317 16.457 1.00 17.84 83 VAL A N 1
ATOM 1310 C CA . VAL A 1 83 ? -39.164 14.000 16.079 1.00 13.21 83 VAL A CA 1
ATOM 1311 C C . VAL A 1 83 ? -38.063 12.987 15.786 1.00 13.68 83 VAL A C 1
ATOM 1312 O O . VAL A 1 83 ? -37.367 13.082 14.769 1.00 14.61 83 VAL A O 1
ATOM 1325 N N . ILE A 1 84 ? -37.893 11.996 16.667 1.00 15.35 84 ILE A N 1
ATOM 1326 C CA . ILE A 1 84 ? -36.887 10.961 16.438 1.00 16.94 84 ILE A CA 1
ATOM 1327 C C . ILE A 1 84 ? -37.173 10.225 15.134 1.00 15.28 84 ILE A C 1
ATOM 1328 O O . ILE A 1 84 ? -36.284 10.042 14.294 1.00 17.02 84 ILE A O 1
ATOM 1344 N N . ASN A 1 85 ? -38.417 9.780 14.952 1.00 20.79 85 ASN A N 1
ATOM 1345 C CA . ASN A 1 85 ? -38.756 8.990 13.772 1.00 20.49 85 ASN A CA 1
ATOM 1346 C C . ASN A 1 85 ? -38.574 9.805 12.498 1.00 17.57 85 ASN A C 1
ATOM 1347 O O . ASN A 1 85 ? -37.994 9.324 11.517 1.00 19.29 85 ASN A O 1
ATOM 1358 N N . GLY A 1 86 ? -39.063 11.046 12.497 1.00 19.03 86 GLY A N 1
ATOM 1359 C CA . GLY A 1 86 ? -38.929 11.884 11.315 1.00 18.86 86 GLY A CA 1
ATOM 1360 C C . GLY A 1 86 ? -37.483 12.083 10.905 1.00 16.76 86 GLY A C 1
ATOM 1361 O O . GLY A 1 86 ? -37.122 11.899 9.738 1.00 17.68 86 GLY A O 1
ATOM 1365 N N . PHE A 1 87 ? -36.629 12.452 11.861 1.00 16.52 87 PHE A N 1
ATOM 1366 C CA 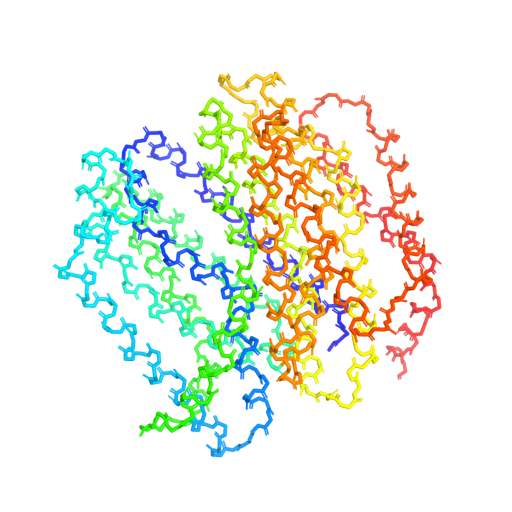. PHE A 1 87 ? -35.231 12.698 11.529 1.00 15.06 87 PHE A CA 1
ATOM 1367 C C . PHE A 1 87 ? -34.481 11.404 11.247 1.00 16.05 87 PHE A C 1
ATOM 1368 O O . PHE A 1 87 ? -33.550 11.397 10.435 1.00 17.02 87 PHE A O 1
ATOM 1385 N N . SER A 1 88 ? -34.864 10.302 11.897 1.00 16.19 88 SER A N 1
ATOM 1386 C CA . SER A 1 88 ? -34.226 9.023 11.601 1.00 16.73 88 SER A CA 1
ATOM 1387 C C . SER A 1 88 ? -34.427 8.640 10.140 1.00 16.40 88 SER A C 1
ATOM 1388 O O . SER A 1 88 ? -33.496 8.166 9.480 1.00 16.06 88 SER A O 1
ATOM 1396 N N . LEU A 1 89 ? -35.636 8.851 9.617 1.00 18.31 89 LEU A N 1
ATOM 1397 C CA . LEU A 1 89 ? -35.901 8.587 8.207 1.00 21.15 89 LEU A CA 1
ATOM 1398 C C . LEU A 1 89 ? -35.029 9.458 7.311 1.00 19.60 89 LEU A C 1
ATOM 1399 O O . LEU A 1 89 ? -34.429 8.973 6.344 1.00 20.87 89 LEU A O 1
ATOM 1415 N N . ILE A 1 90 ? -34.958 10.756 7.612 1.00 17.42 90 ILE A N 1
ATOM 1416 C CA . ILE A 1 90 ? -34.129 11.665 6.825 1.00 16.24 90 ILE A CA 1
ATOM 1417 C C . ILE A 1 90 ? -32.669 11.239 6.896 1.00 16.35 90 ILE A C 1
ATOM 1418 O O . ILE A 1 90 ? -31.973 11.157 5.878 1.00 17.41 90 ILE A O 1
ATOM 1434 N N . ILE A 1 91 ? -32.186 10.963 8.106 1.00 15.32 91 ILE A N 1
ATOM 1435 C CA . ILE A 1 91 ? -30.777 10.629 8.289 1.00 13.00 91 ILE A CA 1
ATOM 1436 C C . ILE A 1 91 ? -30.441 9.323 7.583 1.00 12.55 91 ILE A C 1
ATOM 1437 O O . ILE A 1 91 ? -29.371 9.189 6.976 1.00 15.10 91 ILE A O 1
ATOM 1453 N N . LEU A 1 92 ? -31.341 8.339 7.652 1.00 17.99 92 LEU A N 1
ATOM 1454 C CA . LEU A 1 92 ? -31.135 7.098 6.912 1.00 19.16 92 LEU A CA 1
ATOM 1455 C C . LEU A 1 92 ? -30.920 7.385 5.432 1.00 18.51 92 LEU A C 1
ATOM 1456 O O . LEU A 1 92 ? -29.979 6.875 4.815 1.00 17.54 92 LEU A O 1
ATOM 1472 N N . ALA A 1 93 ? -31.785 8.214 4.850 1.00 20.29 93 ALA A N 1
ATOM 1473 C CA . ALA A 1 93 ? -31.641 8.573 3.445 1.00 21.51 93 ALA A CA 1
ATOM 1474 C C . ALA A 1 93 ? -30.293 9.229 3.186 1.00 16.42 93 ALA A C 1
ATOM 1475 O O . ALA A 1 93 ? -29.608 8.899 2.210 1.00 18.17 93 ALA A O 1
ATOM 1482 N N . LEU A 1 94 ? -29.895 10.166 4.052 1.00 17.49 94 LEU A N 1
ATOM 1483 C CA . LEU A 1 94 ? -28.626 10.861 3.862 1.00 14.90 94 LEU A CA 1
ATOM 1484 C C . LEU A 1 94 ? -27.446 9.898 3.927 1.00 14.00 94 LEU A C 1
ATOM 1485 O O . LEU A 1 94 ? -26.532 9.969 3.097 1.00 17.36 94 LEU A O 1
ATOM 1501 N N . VAL A 1 95 ? -27.438 8.997 4.911 1.00 15.21 95 VAL A N 1
ATOM 1502 C CA . VAL A 1 95 ? -26.320 8.067 5.030 1.00 14.57 95 VAL A CA 1
ATOM 1503 C C . VAL A 1 95 ? -26.283 7.123 3.834 1.00 16.08 95 VAL A C 1
ATOM 1504 O O . VAL A 1 95 ? -25.210 6.830 3.295 1.00 18.14 95 VAL A O 1
ATOM 1517 N N . ILE A 1 96 ? -27.443 6.634 3.394 1.00 18.84 96 ILE A N 1
ATOM 1518 C CA . ILE A 1 96 ? -27.461 5.756 2.226 1.00 16.66 96 ILE A CA 1
ATOM 1519 C C . ILE A 1 96 ? -26.952 6.504 1.003 1.00 17.29 96 ILE A C 1
ATOM 1520 O O . ILE A 1 96 ? -26.162 5.973 0.213 1.00 20.02 96 ILE A O 1
ATOM 1536 N N . LEU A 1 97 ? -27.392 7.751 0.828 1.00 20.16 97 LEU A N 1
ATOM 1537 C CA . LEU A 1 97 ? -26.928 8.548 -0.299 1.00 19.69 97 LEU A CA 1
ATOM 1538 C C . LEU A 1 97 ? -25.415 8.725 -0.261 1.00 20.51 97 LEU A C 1
ATOM 1539 O O . LEU A 1 97 ? -24.743 8.612 -1.293 1.00 22.48 97 LEU A O 1
ATOM 1555 N N . SER A 1 98 ? -24.858 8.996 0.922 1.00 18.08 98 SER A N 1
ATOM 1556 C CA . SER A 1 98 ? -23.416 9.183 1.024 1.00 16.05 98 SER A CA 1
ATOM 1557 C C . SER A 1 98 ? -22.663 7.906 0.668 1.00 20.32 98 SER A C 1
ATOM 1558 O O . SER A 1 98 ? -21.552 7.970 0.130 1.00 22.06 98 SER A O 1
ATOM 1566 N N . TYR A 1 99 ? -23.255 6.740 0.939 1.00 18.94 99 TYR A N 1
ATOM 1567 C CA . TYR A 1 99 ? -22.611 5.477 0.591 1.00 21.06 99 TYR A CA 1
ATOM 1568 C C . TYR A 1 99 ? -22.677 5.195 -0.907 1.00 22.60 99 TYR A C 1
ATOM 1569 O O . TYR A 1 99 ? -21.794 4.521 -1.451 1.00 22.08 99 TYR A O 1
ATOM 1587 N N . PHE A 1 100 ? -23.709 5.687 -1.588 1.00 22.08 100 PHE A N 1
ATOM 1588 C CA . PHE A 1 100 ? -23.858 5.434 -3.014 1.00 23.81 100 PHE A CA 1
ATOM 1589 C C . PHE A 1 100 ? -23.228 6.516 -3.876 1.00 21.90 100 PHE A C 1
ATOM 1590 O O . PHE A 1 100 ? -22.813 6.231 -5.006 1.00 23.85 100 PHE A O 1
ATOM 1607 N N . PHE A 1 101 ? -23.132 7.744 -3.366 1.00 20.94 101 PHE A N 1
ATOM 1608 C CA . PHE A 1 101 ? -22.592 8.866 -4.135 1.00 20.82 101 PHE A CA 1
ATOM 1609 C C . PHE A 1 101 ? -21.491 9.580 -3.350 1.00 21.22 101 PHE A C 1
ATOM 1610 O O . PHE A 1 101 ? -21.527 10.796 -3.168 1.00 22.73 101 PHE A O 1
ATOM 1627 N N . PRO A 1 102 ? -20.486 8.841 -2.873 1.00 22.96 102 PRO A N 1
ATOM 1628 C CA . PRO A 1 102 ? -19.413 9.499 -2.109 1.00 23.88 102 PRO A CA 1
ATOM 1629 C C . PRO A 1 102 ? -18.640 10.523 -2.917 1.00 23.75 102 PRO A C 1
ATOM 1630 O O . PRO A 1 102 ? -18.225 11.544 -2.353 1.00 25.16 102 PRO A O 1
ATOM 1641 N N . GLU A 1 103 ? -18.442 10.297 -4.219 1.00 27.02 103 GLU A N 1
ATOM 1642 C CA . GLU A 1 103 ? -17.742 11.284 -5.035 1.00 33.01 103 GLU A CA 1
ATOM 1643 C C . GLU A 1 103 ? -18.488 12.611 -5.050 1.00 31.79 103 GLU A C 1
ATOM 1644 O O . GLU A 1 103 ? -17.874 13.676 -4.920 1.00 31.28 103 GLU A O 1
ATOM 1656 N N . LEU A 1 104 ? -19.815 12.572 -5.205 1.00 33.69 104 LEU A N 1
ATOM 1657 C CA . LEU A 1 104 ? -20.600 13.802 -5.144 1.00 33.08 104 LEU A CA 1
ATOM 1658 C C . LEU A 1 104 ? -20.430 14.493 -3.797 1.00 28.94 104 LEU A C 1
ATOM 1659 O O . LEU A 1 104 ? -20.198 15.705 -3.736 1.00 30.52 104 LEU A O 1
ATOM 1675 N N . ILE A 1 105 ? -20.544 13.736 -2.700 1.00 26.63 105 ILE A N 1
ATOM 1676 C CA . ILE A 1 105 ? -20.448 14.335 -1.370 1.00 26.37 105 ILE A CA 1
ATOM 1677 C C . ILE A 1 105 ? -19.085 14.991 -1.184 1.00 25.75 105 ILE A C 1
ATOM 1678 O O . ILE A 1 105 ? -18.983 16.138 -0.733 1.00 26.59 105 ILE A O 1
ATOM 1694 N N . ILE A 1 106 ? -18.016 14.267 -1.518 1.00 24.26 106 ILE A N 1
ATOM 1695 C CA . ILE A 1 106 ? -16.672 14.791 -1.297 1.00 23.47 106 ILE A CA 1
ATOM 1696 C C . ILE A 1 106 ? -16.394 15.957 -2.235 1.00 26.28 106 ILE A C 1
ATOM 1697 O O . ILE A 1 106 ? -15.744 16.937 -1.850 1.00 28.52 106 ILE A O 1
ATOM 1713 N N . ASN A 1 107 ? -16.878 15.880 -3.476 1.00 30.20 107 ASN A N 1
ATOM 1714 C CA . ASN A 1 107 ? -16.749 17.020 -4.376 1.00 36.17 107 ASN A CA 1
ATOM 1715 C C . ASN A 1 107 ? -17.455 18.248 -3.817 1.00 36.39 107 ASN A C 1
ATOM 1716 O O . ASN A 1 107 ? -17.020 19.379 -4.061 1.00 37.56 107 ASN A O 1
ATOM 1727 N N . LEU A 1 108 ? -18.532 18.049 -3.054 1.00 38.99 108 LEU A N 1
ATOM 1728 C CA . LEU A 1 108 ? -19.234 19.176 -2.450 1.00 39.25 108 LEU A CA 1
ATOM 1729 C C . LEU A 1 108 ? -18.454 19.741 -1.267 1.00 38.18 108 LEU A C 1
ATOM 1730 O O . LEU A 1 108 ? -18.204 20.950 -1.196 1.00 40.94 108 LEU A O 1
ATOM 1734 N N . PHE A 1 109 ? -18.055 18.879 -0.331 1.00 33.30 109 PHE A N 1
ATOM 1735 C CA . PHE A 1 109 ? -17.397 19.325 0.890 1.00 29.59 109 PHE A CA 1
ATOM 1736 C C . PHE A 1 109 ? -15.888 19.482 0.748 1.00 29.71 109 PHE A C 1
ATOM 1737 O O . PHE A 1 109 ? -15.272 20.154 1.584 1.00 30.09 109 PHE A O 1
ATOM 1754 N N . GLY A 1 110 ? -15.281 18.886 -0.275 1.00 28.92 110 GLY A N 1
ATOM 1755 C CA . GLY A 1 110 ? -13.838 18.927 -0.424 1.00 31.40 110 GLY A CA 1
ATOM 1756 C C . GLY A 1 110 ? -13.379 19.657 -1.669 1.00 32.25 110 GLY A C 1
ATOM 1757 O O . GLY A 1 110 ? -12.308 19.360 -2.207 1.00 31.96 110 GLY A O 1
ATOM 1761 N N . ALA A 1 111 ? -14.178 20.614 -2.137 1.00 34.83 111 ALA A N 1
ATOM 1762 C CA . ALA A 1 111 ? -13.827 21.357 -3.340 1.00 38.81 111 ALA A CA 1
ATOM 1763 C C . ALA A 1 111 ? -12.464 22.019 -3.181 1.00 34.95 111 ALA A C 1
ATOM 1764 O O . ALA A 1 111 ? -12.159 22.613 -2.144 1.00 35.49 111 ALA A O 1
ATOM 1771 N N . GLY A 1 112 ? -11.641 21.910 -4.221 1.00 35.35 112 GLY A N 1
ATOM 1772 C CA . GLY A 1 112 ? -10.308 22.469 -4.206 1.00 34.19 112 GLY A CA 1
ATOM 1773 C C . GLY A 1 112 ? -9.244 21.569 -3.615 1.00 31.32 112 GLY A C 1
ATOM 1774 O O . GLY A 1 112 ? -8.054 21.883 -3.740 1.00 31.34 112 GLY A O 1
ATOM 1778 N N . SER A 1 113 ? -9.626 20.466 -2.978 1.00 27.29 113 SER A N 1
ATOM 1779 C CA . SER A 1 113 ? -8.643 19.549 -2.424 1.00 25.80 113 SER A CA 1
ATOM 1780 C C . SER A 1 113 ? -8.031 18.692 -3.529 1.00 19.87 113 SER A C 1
ATOM 1781 O O . SER A 1 113 ? -8.605 18.506 -4.604 1.00 24.36 113 SER A O 1
ATOM 1789 N N . SER A 1 114 ? -6.840 18.174 -3.254 1.00 19.34 114 SER A N 1
ATOM 1790 C CA . SER A 1 114 ? -6.121 17.397 -4.249 1.00 20.08 114 SER A CA 1
ATOM 1791 C C . SER A 1 114 ? -6.841 16.080 -4.527 1.00 18.61 114 SER A C 1
ATOM 1792 O O . SER A 1 114 ? -7.682 15.618 -3.749 1.00 20.89 114 SER A O 1
ATOM 1800 N N . HIS A 1 115 ? -6.487 15.470 -5.661 1.00 22.24 115 HIS A N 1
ATOM 1801 C CA . HIS A 1 115 ? -7.112 14.214 -6.061 1.00 24.94 115 HIS A CA 1
ATOM 1802 C C . HIS A 1 115 ? -6.905 13.136 -5.004 1.00 18.16 115 HIS A C 1
ATOM 1803 O O . HIS A 1 115 ? -7.861 12.483 -4.571 1.00 21.36 115 HIS A O 1
ATOM 1817 N N . GLU A 1 116 ? -5.658 12.939 -4.567 1.00 20.31 116 GLU A N 1
ATOM 1818 C CA . GLU A 1 116 ? -5.380 11.894 -3.586 1.00 18.61 116 GLU A CA 1
ATOM 1819 C C . GLU A 1 116 ? -6.121 12.136 -2.273 1.00 17.38 116 GLU A C 1
ATOM 1820 O O . GLU A 1 116 ? -6.517 11.176 -1.604 1.00 15.37 116 GLU A O 1
ATOM 1832 N N . THR A 1 117 ? -6.318 13.399 -1.884 1.00 15.54 117 THR A N 1
ATOM 1833 C CA . THR A 1 117 ? -7.093 13.686 -0.682 1.00 14.41 117 THR A CA 1
ATOM 1834 C C . THR A 1 117 ? -8.552 13.283 -0.860 1.00 17.15 117 THR A C 1
ATOM 1835 O O . THR A 1 117 ? -9.148 12.674 0.039 1.00 13.32 117 THR A O 1
ATOM 1846 N N . LYS A 1 118 ? -9.144 13.612 -2.011 1.00 14.75 118 LYS A N 1
ATOM 1847 C CA . LYS A 1 118 ? -10.542 13.265 -2.250 1.00 15.52 118 LYS A CA 1
ATOM 1848 C C . LYS A 1 118 ? -10.744 11.756 -2.286 1.00 15.64 118 LYS A C 1
ATOM 1849 O O . LYS A 1 118 ? -11.738 11.242 -1.755 1.00 19.09 118 LYS A O 1
ATOM 1868 N N . ILE A 1 119 ? -9.829 11.030 -2.933 1.00 16.44 119 ILE A N 1
ATOM 1869 C CA . ILE A 1 119 ? -9.957 9.577 -3.024 1.00 18.83 119 ILE A CA 1
ATOM 1870 C C . ILE A 1 119 ? -9.986 8.961 -1.633 1.00 16.28 119 ILE A C 1
ATOM 1871 O O . ILE A 1 119 ? -10.782 8.053 -1.353 1.00 19.63 119 ILE A O 1
ATOM 1887 N N . LEU A 1 120 ? -9.122 9.438 -0.737 1.00 15.97 120 LEU A N 1
ATOM 1888 C CA . LEU A 1 120 ? -9.101 8.896 0.615 1.00 14.57 120 LEU A CA 1
ATOM 1889 C C . LEU A 1 120 ? -10.331 9.337 1.404 1.00 13.09 120 LEU A C 1
ATOM 1890 O O . LEU A 1 120 ? -10.917 8.543 2.149 1.00 14.71 120 LEU A O 1
ATOM 1906 N N . ALA A 1 121 ? -10.746 10.595 1.246 1.00 14.72 121 ALA A N 1
ATOM 1907 C CA . ALA A 1 121 ? -11.914 11.082 1.970 1.00 13.34 121 ALA A CA 1
ATOM 1908 C C . ALA A 1 121 ? -13.164 10.276 1.631 1.00 15.35 121 ALA A C 1
ATOM 1909 O O . ALA A 1 121 ? -14.023 10.075 2.497 1.00 14.68 121 ALA A O 1
ATOM 1916 N N . LYS A 1 122 ? -13.286 9.806 0.387 1.00 15.86 122 LYS A N 1
ATOM 1917 C CA . LYS A 1 122 ? -14.433 8.983 0.015 1.00 18.26 122 LYS A CA 1
ATOM 1918 C C . LYS A 1 122 ? -14.487 7.695 0.828 1.00 17.23 122 LYS A C 1
ATOM 1919 O O . LYS A 1 122 ? -15.578 7.197 1.131 1.00 19.51 122 LYS A O 1
ATOM 1938 N N . LYS A 1 123 ? -13.328 7.134 1.178 1.00 16.17 123 LYS A N 1
ATOM 1939 C CA . LYS A 1 123 ? -13.300 5.936 2.013 1.00 18.65 123 LYS A CA 1
ATOM 1940 C C . LYS A 1 123 ? -13.647 6.269 3.459 1.00 14.31 123 LYS A C 1
ATOM 1941 O O . LYS A 1 123 ? -14.458 5.583 4.091 1.00 14.43 123 LYS A O 1
ATOM 1960 N N . LEU A 1 124 ? -13.028 7.317 4.004 1.00 14.04 124 LEU A N 1
ATOM 1961 C CA . LEU A 1 124 ? -13.279 7.690 5.390 1.00 12.42 124 LEU A CA 1
ATOM 1962 C C . LEU A 1 124 ? -14.726 8.108 5.600 1.00 11.05 124 LEU A C 1
ATOM 1963 O O . LEU A 1 124 ? -15.269 7.928 6.694 1.00 12.44 124 LEU A O 1
ATOM 1979 N N . LEU A 1 125 ? -15.361 8.667 4.566 1.00 13.26 125 LEU A N 1
ATOM 1980 C CA . LEU A 1 125 ? -16.768 9.046 4.648 1.00 10.47 125 LEU A CA 1
ATOM 1981 C C . LEU A 1 125 ? -17.641 7.889 5.117 1.00 12.45 125 LEU A C 1
ATOM 1982 O O . LEU A 1 125 ? -18.653 8.106 5.796 1.00 15.81 125 LEU A O 1
ATOM 1998 N N . LEU A 1 126 ? -17.285 6.658 4.750 1.00 13.59 126 LEU A N 1
ATOM 1999 C CA . LEU A 1 126 ? -18.093 5.514 5.156 1.00 16.57 126 LEU A CA 1
ATOM 2000 C C . LEU A 1 126 ? -18.098 5.351 6.669 1.00 14.94 126 LEU A C 1
ATOM 2001 O O . LEU A 1 126 ? -19.082 4.863 7.239 1.00 14.13 126 LEU A O 1
ATOM 2017 N N . ILE A 1 127 ? -17.030 5.782 7.336 1.00 14.51 127 ILE A N 1
ATOM 2018 C CA . ILE A 1 127 ? -16.952 5.705 8.790 1.00 10.76 127 ILE A CA 1
ATOM 2019 C C . ILE A 1 127 ? -17.609 6.913 9.452 1.00 11.39 127 ILE A C 1
ATOM 2020 O O . ILE A 1 127 ? -18.265 6.775 10.485 1.00 13.34 127 ILE A O 1
ATOM 2036 N N . THR A 1 128 ? -17.445 8.112 8.884 1.00 13.07 128 THR A N 1
ATOM 2037 C CA . THR A 1 128 ? -17.932 9.318 9.550 1.00 10.70 128 THR A CA 1
ATOM 2038 C C . THR A 1 128 ? -19.410 9.584 9.277 1.00 9.79 128 THR A C 1
ATOM 2039 O O . THR A 1 128 ? -20.091 10.175 10.123 1.00 11.16 128 THR A O 1
ATOM 2050 N N . SER A 1 129 ? -19.920 9.171 8.118 1.00 12.01 129 SER A N 1
ATOM 2051 C CA . SER A 1 129 ? -21.305 9.481 7.766 1.00 13.64 129 SER A CA 1
ATOM 2052 C C . SER A 1 129 ? -22.294 8.989 8.813 1.00 12.42 129 SER A C 1
ATOM 2053 O O . SER A 1 129 ? -23.181 9.767 9.206 1.00 14.16 129 SER A O 1
ATOM 2061 N N . PRO A 1 130 ? -22.213 7.752 9.312 1.00 15.29 130 PRO A N 1
ATOM 2062 C CA . PRO A 1 130 ? -23.198 7.307 10.313 1.00 12.85 130 PRO A CA 1
ATOM 2063 C C . PRO A 1 130 ? -23.180 8.122 11.598 1.00 12.94 130 PRO A C 1
ATOM 2064 O O . PRO A 1 130 ? -24.161 8.077 12.352 1.00 12.71 130 PRO A O 1
ATOM 2075 N N . SER A 1 131 ? -22.108 8.871 11.874 1.00 10.32 131 SER A N 1
ATOM 2076 C CA . SER A 1 131 ? -22.056 9.666 13.096 1.00 12.85 131 SER A CA 1
ATOM 2077 C C . SER A 1 131 ? -23.189 10.686 13.182 1.00 12.63 131 SER A C 1
ATOM 2078 O O . SER A 1 131 ? -23.567 11.076 14.293 1.00 11.19 131 SER A O 1
ATOM 2086 N N . ILE A 1 132 ? -23.755 11.120 12.049 1.00 12.67 132 ILE A N 1
ATOM 2087 C CA . ILE A 1 132 ? -24.786 12.153 12.120 1.00 10.54 132 ILE A CA 1
ATOM 2088 C C . ILE A 1 132 ? -26.031 11.623 12.823 1.00 9.86 132 ILE A C 1
ATOM 2089 O O . ILE A 1 132 ? -26.762 12.388 13.459 1.00 10.69 132 ILE A O 1
ATOM 2105 N N . TYR A 1 133 ? -26.293 10.317 12.729 1.00 11.50 133 TYR A N 1
ATOM 2106 C CA . TYR A 1 133 ? -27.394 9.722 13.479 1.00 11.17 133 TYR A CA 1
ATOM 2107 C C . TYR A 1 133 ? -27.197 9.914 14.979 1.00 13.26 133 TYR A C 1
ATOM 2108 O O . TYR A 1 133 ? -28.112 10.345 15.688 1.00 10.50 133 TYR A O 1
ATOM 2126 N N . PHE A 1 134 ? -25.997 9.618 15.476 1.00 10.05 134 PHE A N 1
ATOM 2127 C CA . PHE A 1 134 ? -25.752 9.714 16.910 1.00 12.90 134 PHE A CA 1
ATOM 2128 C C . PHE A 1 134 ? -25.611 11.161 17.359 1.00 10.68 134 PHE A C 1
ATOM 2129 O O . PHE A 1 134 ? -25.882 11.476 18.523 1.00 12.63 134 PHE A O 1
ATOM 2146 N N . ILE A 1 135 ? -25.208 12.051 16.454 1.00 10.99 135 ILE A N 1
ATOM 2147 C CA . ILE A 1 135 ? -25.161 13.471 16.781 1.00 9.98 135 ILE A CA 1
ATOM 2148 C C . ILE A 1 135 ? -26.574 14.024 16.941 1.00 11.16 135 ILE A C 1
ATOM 2149 O O . ILE A 1 135 ? -26.845 14.817 17.852 1.00 10.94 135 ILE A O 1
ATOM 2165 N N . PHE A 1 136 ? -27.498 13.607 16.071 1.00 12.50 136 PHE A N 1
ATOM 2166 C CA . PHE A 1 136 ? -28.881 14.060 16.186 1.00 12.88 136 PHE A CA 1
ATOM 2167 C C . PHE A 1 136 ? -29.509 13.588 17.494 1.00 10.19 136 PHE A C 1
ATOM 2168 O O . PHE A 1 136 ? -30.163 14.365 18.198 1.00 9.37 136 PHE A O 1
ATOM 2185 N N . LEU A 1 137 ? -29.336 12.306 17.829 1.00 11.15 137 LEU A N 1
ATOM 2186 C CA . LEU A 1 137 ? -29.908 11.789 19.069 1.00 12.04 137 LEU A CA 1
ATOM 2187 C C . LEU A 1 137 ? -29.283 12.463 20.282 1.00 9.87 137 LEU A C 1
ATOM 2188 O O . LEU A 1 137 ? -29.982 12.785 21.250 1.00 9.37 137 LEU A O 1
ATOM 2204 N N . TRP A 1 138 ? -27.967 12.687 20.245 1.00 8.58 138 TRP A N 1
ATOM 2205 C CA . TRP A 1 138 ? -27.307 13.440 21.305 1.00 9.18 138 TRP A CA 1
ATOM 2206 C C . TRP A 1 138 ? -27.949 14.809 21.482 1.00 9.88 138 TRP A C 1
ATOM 2207 O O . TRP A 1 138 ? -28.178 15.251 22.613 1.00 10.81 138 TRP A O 1
ATOM 2228 N N . ALA A 1 139 ? -28.275 15.479 20.371 1.00 7.88 139 ALA A N 1
ATOM 2229 C CA . ALA A 1 139 ? -28.864 16.812 20.443 1.00 8.61 139 ALA A CA 1
ATOM 2230 C C . ALA A 1 139 ? -30.252 16.777 21.067 1.00 9.50 139 ALA A C 1
ATOM 2231 O O . ALA A 1 139 ? -30.638 17.720 21.766 1.00 8.47 139 ALA A O 1
ATOM 2238 N N . ILE A 1 140 ? -31.017 15.712 20.824 1.00 9.52 140 ILE A N 1
ATOM 2239 C CA . ILE A 1 140 ? -32.340 15.598 21.429 1.00 10.67 140 ILE A CA 1
ATOM 2240 C C . ILE A 1 140 ? -32.215 15.379 22.932 1.00 12.68 140 ILE A C 1
ATOM 2241 O O . ILE A 1 140 ? -32.899 16.034 23.728 1.00 14.33 140 ILE A O 1
ATOM 2257 N N . SER A 1 141 ? -31.338 14.458 23.343 1.00 12.73 141 SER A N 1
ATOM 2258 C CA . SER A 1 141 ? -31.081 14.256 24.767 1.00 12.56 141 SER A CA 1
ATOM 2259 C C . SER A 1 141 ? -30.609 15.548 25.420 1.00 13.46 141 SER A C 1
ATOM 2260 O O . SER A 1 141 ? -31.089 15.931 26.493 1.00 14.38 141 SER A O 1
ATOM 2268 N N . TYR A 1 142 ? -29.657 16.227 24.777 1.00 10.14 142 TYR A N 1
ATOM 2269 C CA . TYR A 1 142 ? -29.185 17.525 25.243 1.00 11.07 142 TYR A CA 1
ATOM 2270 C C . TYR A 1 142 ? -30.354 18.471 25.499 1.00 11.35 142 TYR A C 1
ATOM 2271 O O . TYR A 1 142 ? -30.438 19.103 26.558 1.00 9.70 142 TYR A O 1
ATOM 2289 N N . SER A 1 143 ? -31.273 18.571 24.534 1.00 13.57 143 SER A N 1
ATOM 2290 C CA . SER A 1 143 ? -32.430 19.449 24.679 1.00 11.48 143 SER A CA 1
ATOM 2291 C C . SER A 1 143 ? -33.269 19.065 25.892 1.00 11.90 143 SER A C 1
ATOM 2292 O O . SER A 1 143 ? -33.731 19.936 26.639 1.00 11.66 143 SER A O 1
ATOM 2300 N N . ILE A 1 144 ? -33.490 17.763 26.095 1.00 12.06 144 ILE A N 1
ATOM 2301 C CA . ILE A 1 144 ? -34.314 17.310 27.211 1.00 12.28 144 ILE A CA 1
ATOM 2302 C C . ILE A 1 144 ? -33.664 17.681 28.539 1.00 11.89 144 ILE A C 1
ATOM 2303 O O . ILE A 1 144 ? -34.335 18.158 29.463 1.00 12.54 144 ILE A O 1
ATOM 2319 N N . LEU A 1 145 ? -32.350 17.473 28.653 1.00 11.49 145 LEU A N 1
ATOM 2320 C CA . LEU A 1 145 ? -31.642 17.849 29.870 1.00 11.82 145 LEU A CA 1
ATOM 2321 C C . LEU A 1 145 ? -31.754 19.349 30.127 1.00 11.78 145 LEU A C 1
ATOM 2322 O O . LEU A 1 145 ? -31.978 19.773 31.268 1.00 13.68 145 LEU A O 1
ATOM 2338 N N . ASN A 1 146 ? -31.627 20.167 29.075 1.00 12.53 146 ASN A N 1
ATOM 2339 C CA . ASN A 1 146 ? -31.795 21.608 29.240 1.00 13.25 146 ASN A CA 1
ATOM 2340 C C . ASN A 1 146 ? -33.181 21.940 29.777 1.00 12.36 146 ASN A C 1
ATOM 2341 O O . ASN A 1 146 ? -33.331 22.827 30.625 1.00 12.52 146 ASN A O 1
ATOM 2352 N N . THR A 1 147 ? -34.213 21.256 29.275 1.00 12.25 147 THR A N 1
ATOM 2353 C CA . THR A 1 147 ? -35.566 21.520 29.746 1.00 17.04 147 THR A CA 1
ATOM 2354 C C . THR A 1 147 ? -35.665 21.316 31.249 1.00 15.66 147 THR A C 1
ATOM 2355 O O . THR A 1 147 ? -36.466 21.981 31.915 1.00 18.42 147 THR A O 1
ATOM 2366 N N . ASN A 1 148 ? -34.850 20.416 31.798 1.00 16.68 148 ASN A N 1
ATOM 2367 C CA . ASN A 1 148 ? -34.799 20.152 33.226 1.00 17.59 148 ASN A CA 1
ATOM 2368 C C . ASN A 1 148 ? -33.742 20.991 33.943 1.00 19.56 148 ASN A C 1
ATOM 2369 O O . ASN A 1 148 ? -33.359 20.660 35.072 1.00 19.73 148 ASN A O 1
ATOM 2380 N N . ASN A 1 149 ? -33.269 22.069 33.313 1.00 17.73 149 ASN A N 1
ATOM 2381 C CA . ASN A 1 149 ? -32.340 23.017 33.932 1.00 19.37 149 ASN A CA 1
ATOM 2382 C C . ASN A 1 149 ? -30.966 22.401 34.191 1.00 17.20 149 ASN A C 1
ATOM 2383 O O . ASN A 1 149 ? -30.281 22.767 35.149 1.00 18.13 149 ASN A O 1
ATOM 2394 N N . LYS A 1 150 ? -30.542 21.478 33.331 1.00 14.42 150 LYS A N 1
ATOM 2395 C CA . LYS A 1 150 ? -29.229 20.849 33.415 1.00 16.33 150 LYS A CA 1
ATOM 2396 C C . LYS A 1 150 ? -28.395 21.314 32.229 1.00 12.63 150 LYS A C 1
ATOM 2397 O O . LYS A 1 150 ? -28.792 21.124 31.074 1.00 16.33 150 LYS A O 1
ATOM 2409 N N . PHE A 1 151 ? -27.242 21.916 32.514 1.00 13.65 151 PHE A N 1
ATOM 2410 C CA . PHE A 1 151 ? -26.431 22.523 31.466 1.00 12.65 151 PHE A CA 1
ATOM 2411 C C . PHE A 1 151 ? -24.967 22.117 31.540 1.00 14.03 151 PHE A C 1
ATOM 2412 O O . PHE A 1 151 ? -24.301 22.014 30.503 1.00 12.50 151 PHE A O 1
ATOM 2429 N N . PHE A 1 152 ? -24.451 21.899 32.752 1.00 14.12 152 PHE A N 1
ATOM 2430 C CA . PHE A 1 152 ? -23.040 21.567 32.904 1.00 14.73 152 PHE A CA 1
ATOM 2431 C C . PHE A 1 152 ? -22.709 20.256 32.203 1.00 15.54 152 PHE A C 1
ATOM 2432 O O . PHE A 1 152 ? -21.822 20.201 31.345 1.00 12.00 152 PHE A O 1
ATOM 2449 N N . TRP A 1 153 ? -23.413 19.180 32.566 1.00 18.02 153 TRP A N 1
ATOM 2450 C CA . TRP A 1 153 ? -23.064 17.869 32.023 1.00 19.37 153 TRP A CA 1
ATOM 2451 C C . TRP A 1 153 ? -23.296 17.799 30.519 1.00 17.60 153 TRP A C 1
ATOM 2452 O O . TRP A 1 153 ? -22.411 17.298 29.804 1.00 17.71 153 TRP A O 1
ATOM 2473 N N . PRO A 1 154 ? -24.423 18.268 29.972 1.00 14.90 154 PRO A N 1
ATOM 2474 C CA . PRO A 1 154 ? -24.546 18.303 28.503 1.00 13.28 154 PRO A CA 1
ATOM 2475 C C . PRO A 1 154 ? -23.394 19.017 27.814 1.00 13.03 154 PRO A C 1
ATOM 2476 O O . PRO A 1 154 ? -22.875 18.517 26.809 1.00 12.82 154 PRO A O 1
ATOM 2487 N N . ALA A 1 155 ? -22.974 20.178 28.328 1.00 14.38 155 ALA A N 1
ATOM 2488 C CA . ALA A 1 155 ? -21.898 20.926 27.688 1.00 12.17 155 ALA A CA 1
ATOM 2489 C C . ALA A 1 155 ? -20.539 20.263 27.870 1.00 11.22 155 ALA A C 1
ATOM 2490 O O . ALA A 1 155 ? -19.596 20.594 27.142 1.00 12.56 155 ALA A O 1
ATOM 2497 N N . LEU A 1 156 ? -20.412 19.336 28.823 1.00 11.71 156 LEU A N 1
ATOM 2498 C CA . LEU A 1 156 ? -19.165 18.604 29.000 1.00 11.68 156 LEU A CA 1
ATOM 2499 C C . LEU A 1 156 ? -19.041 17.417 28.055 1.00 12.91 156 LEU A C 1
ATOM 2500 O O . LEU A 1 156 ? -17.918 16.964 27.807 1.00 12.40 156 LEU A O 1
ATOM 2516 N N . THR A 1 157 ? -20.154 16.920 27.513 1.00 11.13 157 THR A N 1
ATOM 2517 C CA . THR A 1 157 ? -20.113 15.666 26.764 1.00 13.04 157 THR A CA 1
ATOM 2518 C C . THR A 1 157 ? -19.192 15.678 25.544 1.00 9.67 157 THR A C 1
ATOM 2519 O O . THR A 1 157 ? -18.656 14.603 25.220 1.00 11.82 157 THR A O 1
ATOM 2530 N N . PRO A 1 158 ? -18.974 16.789 24.830 1.00 7.99 158 PRO A N 1
ATOM 2531 C CA . PRO A 1 158 ? -17.993 16.743 23.731 1.00 10.55 15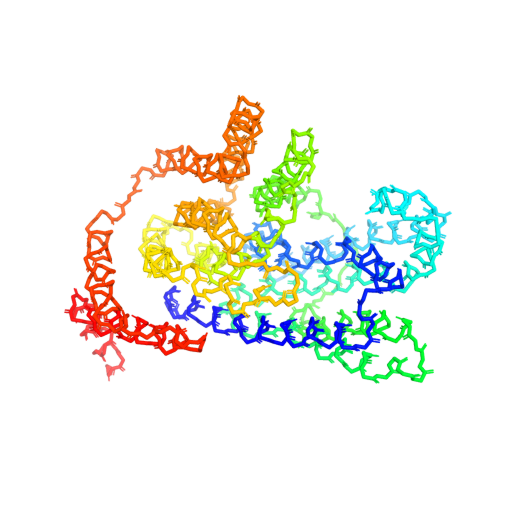8 PRO A CA 1
ATOM 2532 C C . PRO A 1 158 ? -16.619 16.275 24.175 1.00 11.12 158 PRO A C 1
ATOM 2533 O O . PRO A 1 158 ? -15.857 15.752 23.349 1.00 12.88 158 PRO A O 1
ATOM 2544 N N . SER A 1 159 ? -16.278 16.455 25.455 1.00 12.09 159 SER A N 1
ATOM 2545 C CA . SER A 1 159 ? -15.034 15.910 25.987 1.00 12.30 159 SER A CA 1
ATOM 2546 C C . SER A 1 159 ? -14.889 14.435 25.641 1.00 13.24 159 SER A C 1
ATOM 2547 O O . SER A 1 159 ? -13.781 13.956 25.379 1.00 10.43 159 SER A O 1
ATOM 2555 N N . ILE A 1 160 ? -16.001 13.698 25.649 1.00 11.57 160 ILE A N 1
ATOM 2556 C CA . ILE A 1 160 ? -15.963 12.266 25.363 1.00 15.12 160 ILE A CA 1
ATOM 2557 C C . ILE A 1 160 ? -15.386 12.019 23.977 1.00 15.12 160 ILE A C 1
ATOM 2558 O O . ILE A 1 160 ? -14.492 11.183 23.795 1.00 16.83 160 ILE A O 1
ATOM 2574 N N . SER A 1 161 ? -15.896 12.737 22.975 1.00 12.87 161 SER A N 1
ATOM 2575 C CA . SER A 1 161 ? -15.430 12.531 21.611 1.00 11.10 161 SER A CA 1
ATOM 2576 C C . SER A 1 161 ? -13.982 12.972 21.452 1.00 15.06 161 SER A C 1
ATOM 2577 O O . SER A 1 161 ? -13.194 12.305 20.769 1.00 12.03 161 SER A O 1
ATOM 2585 N N . ASN A 1 162 ? -13.614 14.099 22.066 1.00 11.22 162 ASN A N 1
ATOM 2586 C CA . ASN A 1 162 ? -12.227 14.545 22.009 1.00 11.41 162 ASN A CA 1
ATOM 2587 C C . ASN A 1 162 ? -11.287 13.487 22.578 1.00 12.99 162 ASN A C 1
ATOM 2588 O O . ASN A 1 162 ? -10.214 13.237 22.019 1.00 11.60 162 ASN A O 1
ATOM 2599 N N . ILE A 1 163 ? -11.679 12.847 23.684 1.00 11.88 163 ILE A N 1
ATOM 2600 C CA . ILE A 1 163 ? -10.838 11.818 24.288 1.00 15.13 163 ILE A CA 1
ATOM 2601 C C . ILE A 1 163 ? -10.701 10.618 23.355 1.00 12.73 163 ILE A C 1
ATOM 2602 O O . ILE A 1 163 ? -9.599 10.093 23.157 1.00 13.71 163 ILE A O 1
ATOM 2618 N N . THR A 1 164 ? -11.806 10.174 22.756 1.00 16.00 164 THR A N 1
ATOM 2619 C CA . THR A 1 164 ? -11.739 9.023 21.862 1.00 13.21 164 THR A CA 1
ATOM 2620 C C . THR A 1 164 ? -10.892 9.329 20.629 1.00 12.95 164 THR A C 1
ATOM 2621 O O . THR A 1 164 ? -10.165 8.460 20.137 1.00 12.69 164 THR A O 1
ATOM 2632 N N . ILE A 1 165 ? -10.968 10.559 20.114 1.00 10.74 165 ILE A N 1
ATOM 2633 C CA . ILE A 1 165 ? -10.144 10.923 18.964 1.00 10.04 165 ILE A CA 1
ATOM 2634 C C . ILE A 1 165 ? -8.674 10.987 19.362 1.00 9.93 165 ILE A C 1
ATOM 2635 O O . ILE A 1 165 ? -7.794 10.536 18.619 1.00 12.47 165 ILE A O 1
ATOM 2651 N N . ILE A 1 166 ? -8.384 11.564 20.531 1.00 12.62 166 ILE A N 1
ATOM 2652 C CA . ILE A 1 166 ? -7.015 11.580 21.044 1.00 13.81 166 ILE A CA 1
ATOM 2653 C C . ILE A 1 166 ? -6.464 10.161 21.105 1.00 15.59 166 ILE A C 1
ATOM 2654 O O . ILE A 1 166 ? -5.344 9.885 20.658 1.00 15.60 166 ILE A O 1
ATOM 2670 N N . ILE A 1 167 ? -7.255 9.235 21.647 1.00 17.21 167 ILE A N 1
ATOM 2671 C CA . ILE A 1 167 ? -6.831 7.839 21.717 1.00 15.75 167 ILE A CA 1
ATOM 2672 C C . ILE A 1 167 ? -6.563 7.293 20.318 1.00 15.30 167 ILE A C 1
ATOM 2673 O O . ILE A 1 167 ? -5.518 6.679 20.061 1.00 15.06 167 ILE A O 1
ATOM 2689 N N . GLY A 1 168 ? -7.501 7.506 19.393 1.00 14.80 168 GLY A N 1
ATOM 2690 C CA . GLY A 1 168 ? -7.299 7.049 18.027 1.00 15.16 168 GLY A CA 1
ATOM 2691 C C . GLY A 1 168 ? -6.054 7.642 17.397 1.00 13.81 168 GLY A C 1
ATOM 2692 O O . GLY A 1 168 ? -5.356 6.979 16.623 1.00 14.20 168 GLY A O 1
ATOM 2696 N N . THR A 1 169 ? -5.747 8.895 17.733 1.00 12.16 169 THR A N 1
ATOM 2697 C CA . THR A 1 169 ? -4.543 9.534 17.214 1.00 14.13 169 THR A CA 1
ATOM 2698 C C . THR A 1 169 ? -3.289 8.875 17.780 1.00 17.63 169 THR A C 1
ATOM 2699 O O . THR A 1 169 ? -2.343 8.573 17.040 1.00 17.79 169 THR A O 1
ATOM 2710 N N . PHE A 1 170 ? -3.259 8.643 19.095 1.00 19.59 170 PHE A N 1
ATOM 2711 C CA . PHE A 1 170 ? -2.151 7.900 19.687 1.00 21.79 170 PHE A CA 1
ATOM 2712 C C . PHE A 1 170 ? -1.944 6.569 18.979 1.00 20.87 170 PHE A C 1
ATOM 2713 O O . PHE A 1 170 ? -0.805 6.154 18.734 1.00 23.28 170 PHE A O 1
ATOM 2730 N N . LEU A 1 171 ? -3.035 5.890 18.630 1.00 20.39 171 LEU A N 1
ATOM 2731 C CA . LEU A 1 171 ? -2.953 4.587 17.981 1.00 21.64 171 LEU A CA 1
ATOM 2732 C C . LEU A 1 171 ? -2.678 4.671 16.484 1.00 21.99 171 LEU A C 1
ATOM 2733 O O . LEU A 1 171 ? -2.566 3.624 15.837 1.00 21.60 171 LEU A O 1
ATOM 2749 N N . SER A 1 172 ? -2.560 5.874 15.916 1.00 19.03 172 SER A N 1
ATOM 2750 C CA . SER A 1 172 ? -2.358 5.992 14.477 1.00 18.63 172 SER A CA 1
ATOM 2751 C C . SER A 1 172 ? -0.979 5.511 14.034 1.00 18.47 172 SER A C 1
ATOM 2752 O O . SER A 1 172 ? -0.799 5.192 12.853 1.00 16.33 172 SER A O 1
ATOM 2760 N N . THR A 1 173 ? 0.003 5.452 14.935 1.00 21.58 173 THR A N 1
ATOM 2761 C CA . THR A 1 173 ? 1.306 4.932 14.529 1.00 27.39 173 THR A CA 1
ATOM 2762 C C . THR A 1 173 ? 1.181 3.500 14.028 1.00 26.89 173 THR A C 1
ATOM 2763 O O . THR A 1 173 ? 1.854 3.109 13.068 1.00 30.12 173 THR A O 1
ATOM 2774 N N . LYS A 1 174 ? 0.311 2.709 14.656 1.00 28.65 174 LYS A N 1
ATOM 2775 C CA . LYS A 1 174 ? 0.090 1.340 14.209 1.00 29.54 174 LYS A CA 1
ATOM 2776 C C . LYS A 1 174 ? -0.931 1.270 13.077 1.00 27.77 174 LYS A C 1
ATOM 2777 O O . LYS A 1 174 ? -0.758 0.488 12.135 1.00 29.23 174 LYS A O 1
ATOM 2786 N N . TYR A 1 175 ? -1.995 2.077 13.143 1.00 25.32 175 TYR A N 1
ATOM 2787 C CA . TYR A 1 175 ? -3.147 1.894 12.268 1.00 24.24 175 TYR A CA 1
ATOM 2788 C C . TYR A 1 175 ? -3.336 2.988 11.221 1.00 20.31 175 TYR A C 1
ATOM 2789 O O . TYR A 1 175 ? -4.114 2.788 10.281 1.00 22.30 175 TYR A O 1
ATOM 2807 N N . GLY A 1 176 ? -2.670 4.130 11.350 1.00 16.41 176 GLY A N 1
ATOM 2808 C CA . GLY A 1 176 ? -2.812 5.175 10.352 1.00 16.35 176 GLY A CA 1
ATOM 2809 C C . GLY A 1 176 ? -4.061 6.023 10.550 1.00 12.90 176 GLY A C 1
ATOM 2810 O O . GLY A 1 176 ? -4.656 6.079 11.630 1.00 14.08 176 GLY A O 1
ATOM 2814 N N . ILE A 1 177 ? -4.466 6.688 9.464 1.00 15.16 177 ILE A N 1
ATOM 2815 C CA . ILE A 1 177 ? -5.500 7.714 9.548 1.00 15.66 177 ILE A CA 1
ATOM 2816 C C . ILE A 1 177 ? -6.873 7.135 9.865 1.00 12.73 177 ILE A C 1
ATOM 2817 O O . ILE A 1 177 ? -7.739 7.858 10.368 1.00 11.25 177 ILE A O 1
ATOM 2833 N N . ILE A 1 178 ? -7.109 5.851 9.586 1.00 15.89 178 ILE A N 1
ATOM 2834 C CA . ILE A 1 178 ? -8.396 5.260 9.933 1.00 11.80 178 ILE A CA 1
ATOM 2835 C C . ILE A 1 178 ? -8.618 5.284 11.438 1.00 11.56 178 ILE A C 1
ATOM 2836 O O . ILE A 1 178 ? -9.764 5.241 11.900 1.00 11.25 178 ILE A O 1
ATOM 2852 N N . SER A 1 179 ? -7.536 5.358 12.219 1.00 11.80 179 SER A N 1
ATOM 2853 C CA . SER A 1 179 ? -7.664 5.246 13.671 1.00 14.18 179 SER A CA 1
ATOM 2854 C C . SER A 1 179 ? -8.372 6.455 14.267 1.00 14.54 179 SER A C 1
ATOM 2855 O O . SER A 1 179 ? -9.365 6.269 14.993 1.00 14.81 179 SER A O 1
ATOM 2863 N N . PRO A 1 180 ? -7.941 7.693 14.021 1.00 11.09 180 PRO A N 1
ATOM 2864 C CA . PRO A 1 180 ? -8.741 8.829 14.501 1.00 10.84 180 PRO A CA 1
ATOM 2865 C C . PRO A 1 180 ? -10.106 8.912 13.840 1.00 11.24 180 PRO A C 1
ATOM 2866 O O . PRO A 1 180 ? -11.051 9.406 14.466 1.00 11.88 180 PRO A O 1
ATOM 2877 N N . THR A 1 181 ? -10.242 8.428 12.601 1.00 12.32 181 THR A N 1
ATOM 2878 C CA . THR A 1 181 ? -11.545 8.425 11.942 1.00 12.55 181 THR A CA 1
ATOM 2879 C C . THR A 1 181 ? -12.533 7.557 12.711 1.00 9.86 181 THR A C 1
ATOM 2880 O O . THR A 1 181 ? -13.664 7.972 12.990 1.00 10.94 181 THR A O 1
ATOM 2891 N N . ILE A 1 182 ? -12.117 6.342 13.068 1.00 10.09 182 ILE A N 1
ATOM 2892 C CA . ILE A 1 182 ? -12.958 5.484 13.895 1.00 10.43 182 ILE A CA 1
ATOM 2893 C C . ILE A 1 182 ? -13.166 6.115 15.266 1.00 11.40 182 ILE A C 1
ATOM 2894 O O . ILE A 1 182 ? -14.252 6.022 15.850 1.00 12.33 182 ILE A O 1
ATOM 2910 N N . GLY A 1 183 ? -12.129 6.763 15.802 1.00 12.16 183 GLY A N 1
ATOM 2911 C CA . GLY A 1 183 ? -12.285 7.471 17.059 1.00 13.79 183 GLY A CA 1
ATOM 2912 C C . GLY A 1 183 ? -13.381 8.518 16.999 1.00 11.42 183 GLY A C 1
ATOM 2913 O O . GLY A 1 183 ? -14.115 8.720 17.968 1.00 10.65 183 GLY A O 1
ATOM 2917 N N . PHE A 1 184 ? -13.512 9.195 15.856 1.00 10.24 184 PHE A N 1
ATOM 2918 C CA . PHE A 1 184 ? -14.574 10.186 15.701 1.00 9.61 184 PHE A CA 1
ATOM 2919 C C . PHE A 1 184 ? -15.946 9.525 15.748 1.00 11.58 184 PHE A C 1
ATOM 2920 O O . PHE A 1 184 ? -16.859 10.004 16.434 1.00 7.89 184 PHE A O 1
ATOM 2937 N N . LEU A 1 185 ? -16.113 8.421 15.015 1.00 9.43 185 LEU A N 1
ATOM 2938 C CA . LEU A 1 185 ? -17.391 7.716 15.029 1.00 13.11 185 LEU A CA 1
ATOM 2939 C C . LEU A 1 185 ? -17.702 7.192 16.425 1.00 9.47 185 LEU A C 1
ATOM 2940 O O . LEU A 1 185 ? -18.806 7.394 16.945 1.00 9.74 185 LEU A O 1
ATOM 2956 N N . ILE A 1 186 ? -16.737 6.511 17.048 1.00 12.39 186 ILE A N 1
ATOM 2957 C CA . ILE A 1 186 ? -16.951 5.986 18.393 1.00 14.53 186 ILE A CA 1
ATOM 2958 C C . ILE A 1 186 ? -17.274 7.120 19.353 1.00 14.11 186 ILE A C 1
ATOM 2959 O O . ILE A 1 186 ? -18.128 6.981 20.236 1.00 12.82 186 ILE A O 1
ATOM 2975 N N . GLY A 1 187 ? -16.594 8.258 19.198 1.00 12.15 187 GLY A N 1
ATOM 2976 C CA . GLY A 1 187 ? -16.878 9.399 20.050 1.00 12.87 187 GLY A CA 1
ATOM 2977 C C . GLY A 1 187 ? -18.326 9.843 19.960 1.00 11.84 187 GLY A C 1
ATOM 2978 O O . GLY A 1 187 ? -18.961 10.135 20.978 1.00 13.16 187 GLY A O 1
ATOM 2982 N N . SER A 1 188 ? -18.871 9.896 18.741 1.00 11.09 188 SER A N 1
ATOM 2983 C CA . SER A 1 188 ? -20.257 10.315 18.579 1.00 8.42 188 SER A CA 1
ATOM 2984 C C . SER A 1 188 ? -21.202 9.329 19.251 1.00 11.58 188 SER A C 1
ATOM 2985 O O . SER A 1 188 ? -22.198 9.731 19.866 1.00 11.21 188 SER A O 1
ATOM 2993 N N . ILE A 1 189 ? -20.891 8.035 19.163 1.00 10.15 189 ILE A N 1
ATOM 2994 C CA . ILE A 1 189 ? -21.731 7.015 19.781 1.00 11.81 189 ILE A CA 1
ATOM 2995 C C . ILE A 1 189 ? -21.702 7.149 21.299 1.00 12.33 189 ILE A C 1
ATOM 2996 O O . ILE A 1 189 ? -22.745 7.107 21.963 1.00 11.77 189 ILE A O 1
ATOM 3012 N N . LEU A 1 190 ? -20.508 7.314 21.872 1.00 14.25 190 LEU A N 1
ATOM 3013 C CA . LEU A 1 190 ? -20.387 7.377 23.323 1.00 14.78 190 LEU A CA 1
ATOM 3014 C C . LEU A 1 190 ? -20.961 8.670 23.883 1.00 15.15 190 LEU A C 1
ATOM 3015 O O . LEU A 1 190 ? -21.490 8.677 25.001 1.00 12.91 190 LEU A O 1
ATOM 3031 N N . MET A 1 191 ? -20.878 9.768 23.131 1.00 12.06 191 MET A N 1
ATOM 3032 C CA . MET A 1 191 ? -21.519 11.002 23.570 1.00 13.48 191 MET A CA 1
ATOM 3033 C C . MET A 1 191 ? -23.016 10.798 23.753 1.00 12.95 191 MET A C 1
ATOM 3034 O O . MET A 1 191 ? -23.596 11.222 24.759 1.00 14.07 191 MET A O 1
ATOM 3048 N N . PHE A 1 192 ? -23.661 10.144 22.786 1.00 13.80 192 PHE A N 1
ATOM 3049 C CA . PHE A 1 192 ? -25.092 9.895 22.903 1.00 15.11 192 PHE A CA 1
ATOM 3050 C C . PHE A 1 192 ? -25.391 8.937 24.051 1.00 15.70 192 PHE A C 1
ATOM 3051 O O . PHE A 1 192 ? -26.282 9.193 24.870 1.00 13.39 192 PHE A O 1
ATOM 3068 N N . PHE A 1 193 ? -24.660 7.820 24.124 1.00 16.75 193 PHE A N 1
ATOM 3069 C CA . PHE A 1 193 ? -24.892 6.863 25.200 1.00 17.84 193 PHE A CA 1
ATOM 3070 C C . PHE A 1 193 ? -24.757 7.513 26.572 1.00 17.52 193 PHE A C 1
ATOM 3071 O O . PHE A 1 193 ? -25.474 7.134 27.504 1.00 17.61 193 PHE A O 1
ATOM 3088 N N . SER A 1 194 ? -23.856 8.489 26.722 1.00 14.03 194 SER A N 1
ATOM 3089 C CA . SER A 1 194 ? -23.657 9.093 28.037 1.00 15.72 194 SER A CA 1
ATOM 3090 C C . SER A 1 194 ? -24.922 9.780 28.542 1.00 16.06 194 SER A C 1
ATOM 3091 O O . SER A 1 194 ? -25.101 9.921 29.757 1.00 16.99 194 SER A O 1
ATOM 3099 N N . ILE A 1 195 ? -25.807 10.214 27.641 1.00 13.74 195 ILE A N 1
ATOM 3100 C CA . ILE A 1 195 ? -27.039 10.883 28.052 1.00 14.86 195 ILE A CA 1
ATOM 3101 C C . ILE A 1 195 ? -28.261 10.209 27.437 1.00 13.97 195 ILE A C 1
ATOM 3102 O O . ILE A 1 195 ? -29.310 10.842 27.268 1.00 13.90 195 ILE A O 1
ATOM 3118 N N . ILE A 1 196 ? -28.158 8.906 27.153 1.00 18.64 196 ILE A N 1
ATOM 3119 C CA . ILE A 1 196 ? -29.263 8.189 26.516 1.00 18.06 196 ILE A CA 1
ATOM 3120 C C . ILE A 1 196 ? -30.492 8.131 27.419 1.00 18.17 196 ILE A C 1
ATOM 3121 O O . ILE A 1 196 ? -31.624 8.031 26.927 1.00 17.76 196 ILE A O 1
ATOM 3137 N N . LYS A 1 197 ? -30.298 8.177 28.739 1.00 16.86 197 LYS A N 1
ATOM 3138 C CA . LYS A 1 197 ? -31.422 8.034 29.661 1.00 21.97 197 LYS A CA 1
ATOM 3139 C C . LYS A 1 197 ? -32.501 9.076 29.394 1.00 20.47 197 LYS A C 1
ATOM 3140 O O . LYS A 1 197 ? -33.696 8.803 29.567 1.00 19.43 197 LYS A O 1
ATOM 3147 N N . SER A 1 198 ? -32.102 10.280 28.984 1.00 16.79 198 SER A N 1
ATOM 3148 C CA . SER A 1 198 ? -33.075 11.345 28.769 1.00 19.37 198 SER A CA 1
ATOM 3149 C C . SER A 1 198 ? -34.101 10.959 27.708 1.00 18.21 198 SER A C 1
ATOM 3150 O O . SER A 1 198 ? -35.273 11.341 27.802 1.00 20.65 198 SER A O 1
ATOM 3158 N N . ILE A 1 199 ? -33.681 10.208 26.688 1.00 15.90 199 ILE A N 1
ATOM 3159 C CA . ILE A 1 199 ? -34.620 9.758 25.664 1.00 16.89 199 ILE A CA 1
ATOM 3160 C C . ILE A 1 199 ? -35.379 8.526 26.136 1.00 21.18 199 ILE A C 1
ATOM 3161 O O . ILE A 1 199 ? -36.615 8.505 26.144 1.00 22.14 199 ILE A O 1
ATOM 3177 N N . ILE A 1 200 ? -34.659 7.474 26.542 1.00 18.99 200 ILE A N 1
ATOM 3178 C CA . ILE A 1 200 ? -35.306 6.181 26.759 1.00 23.38 200 ILE A CA 1
ATOM 3179 C C . ILE A 1 200 ? -36.122 6.126 28.040 1.00 23.26 200 ILE A C 1
ATOM 3180 O O . ILE A 1 200 ? -36.750 5.096 28.309 1.00 25.00 200 ILE A O 1
ATOM 3196 N N . LYS A 1 201 ? -36.158 7.202 28.831 1.00 21.60 201 LYS A N 1
ATOM 3197 C CA . LYS A 1 201 ? -37.108 7.248 29.938 1.00 25.29 201 LYS A CA 1
ATOM 3198 C C . LYS A 1 201 ? -38.536 7.436 29.445 1.00 26.17 201 LYS A C 1
ATOM 3199 O O . LYS A 1 201 ? -39.477 7.221 30.218 1.00 23.42 201 LYS A O 1
ATOM 3218 N N . HIS A 1 202 ? -38.715 7.826 28.184 1.00 25.07 202 HIS A N 1
ATOM 3219 C CA . HIS A 1 202 ? -40.031 7.964 27.576 1.00 24.89 202 HIS A CA 1
ATOM 3220 C C . HIS A 1 202 ? -40.472 6.657 26.930 1.00 25.01 202 HIS A C 1
ATOM 3221 O O . HIS A 1 202 ? -39.658 5.798 26.587 1.00 24.88 202 HIS A O 1
ATOM 3235 N N . LYS A 1 203 ? -41.784 6.529 26.743 1.00 24.40 203 LYS A N 1
ATOM 3236 C CA . LYS A 1 203 ? -42.333 5.430 25.964 1.00 23.53 203 LYS A CA 1
ATOM 3237 C C . LYS A 1 203 ? -42.250 5.766 24.481 1.00 21.32 203 LYS A C 1
ATOM 3238 O O . LYS A 1 203 ? -42.476 6.909 24.075 1.00 22.76 203 LYS A O 1
ATOM 3247 N N . TYR A 1 204 ? -41.916 4.767 23.672 1.00 22.83 204 TYR A N 1
ATOM 3248 C CA . TYR A 1 204 ? -41.752 4.963 22.238 1.00 24.08 204 TYR A CA 1
ATOM 3249 C C . TYR A 1 204 ? -43.049 4.649 21.502 1.00 25.62 204 TYR A C 1
ATOM 3250 O O . TYR A 1 204 ? -43.759 3.700 21.846 1.00 26.86 204 TYR A O 1
ATOM 3268 N N . TYR A 1 205 ? -43.348 5.450 20.479 1.00 24.85 205 TYR A N 1
ATOM 3269 C CA . TYR A 1 205 ? -44.508 5.237 19.624 1.00 24.58 205 TYR A CA 1
ATOM 3270 C C . TYR A 1 205 ? -44.096 5.282 18.162 1.00 23.59 205 TYR A C 1
ATOM 3271 O O . TYR A 1 205 ? -43.227 6.069 17.776 1.00 20.70 205 TYR A O 1
ATOM 3289 N N . PHE A 1 206 ? -44.735 4.436 17.350 1.00 23.00 206 PHE A N 1
ATOM 3290 C CA . PHE A 1 206 ? -44.537 4.435 15.900 1.00 29.58 206 PHE A CA 1
ATOM 3291 C C . PHE A 1 206 ? -45.421 5.524 15.296 1.00 30.03 206 PHE A C 1
ATOM 3292 O O . PHE A 1 206 ? -46.489 5.267 14.734 1.00 29.96 206 PHE A O 1
ATOM 3309 N N . THR A 1 207 ? -44.964 6.771 15.418 1.00 24.15 207 THR A N 1
ATOM 3310 C CA . THR A 1 207 ? -45.722 7.914 14.927 1.00 24.04 207 THR A CA 1
ATOM 3311 C C . THR A 1 207 ? -44.776 8.965 14.359 1.00 21.41 207 THR A C 1
ATOM 3312 O O . THR A 1 207 ? -43.599 9.038 14.723 1.00 22.13 207 THR A O 1
ATOM 3323 N N . ILE A 1 208 ? -45.316 9.782 13.455 1.00 21.12 208 ILE A N 1
ATOM 3324 C CA . ILE A 1 208 ? -44.630 10.965 12.944 1.00 20.58 208 ILE A CA 1
ATOM 3325 C C . ILE A 1 208 ? -45.616 12.128 12.916 1.00 20.09 208 ILE A C 1
ATOM 3326 O O . ILE A 1 208 ? -45.372 13.151 12.266 1.00 20.94 208 ILE A O 1
ATOM 3342 N N . LYS A 1 209 ? -46.729 11.981 13.642 1.00 23.53 209 LYS A N 1
ATOM 3343 C CA . LYS A 1 209 ? -47.833 12.930 13.525 1.00 25.33 209 LYS A CA 1
ATOM 3344 C C . LYS A 1 209 ? -47.401 14.354 13.859 1.00 22.81 209 LYS A C 1
ATOM 3345 O O . LYS A 1 209 ? -47.873 15.311 13.234 1.00 22.38 209 LYS A O 1
ATOM 3357 N N . HIS A 1 210 ? -46.520 14.524 14.845 1.00 20.69 210 HIS A N 1
ATOM 3358 C CA . HIS A 1 210 ? -46.076 15.859 15.231 1.00 18.86 210 HIS A CA 1
ATOM 3359 C C . HIS A 1 210 ? -44.916 16.379 14.393 1.00 19.30 210 HIS A C 1
ATOM 3360 O O . HIS A 1 210 ? -44.507 17.529 14.586 1.00 17.04 210 HIS A O 1
ATOM 3374 N N . PHE A 1 211 ? -44.372 15.579 13.481 1.00 19.09 211 PHE A N 1
ATOM 3375 C CA . PHE A 1 211 ? -43.133 15.978 12.825 1.00 20.82 211 PHE A CA 1
ATOM 3376 C C . PHE A 1 211 ? -43.345 17.189 11.920 1.00 19.83 211 PHE A C 1
ATOM 3377 O O . PHE A 1 211 ? -42.480 18.074 11.879 1.00 19.00 211 PHE A O 1
ATOM 3394 N N . PRO A 1 212 ? -44.451 17.276 11.175 1.00 19.98 212 PRO A N 1
ATOM 3395 C CA . PRO A 1 212 ? -44.630 18.463 10.323 1.00 21.68 212 PRO A CA 1
ATOM 3396 C C . PRO A 1 212 ? -44.678 19.762 11.106 1.00 23.13 212 PRO A C 1
ATOM 3397 O O . PRO A 1 212 ? -44.060 20.748 10.687 1.00 22.94 212 PRO A O 1
ATOM 3408 N N . HIS A 1 213 ? -45.394 19.803 12.233 1.00 23.38 213 HIS A N 1
ATOM 3409 C CA . HIS A 1 213 ? -45.442 21.041 13.006 1.00 25.27 213 HIS A CA 1
ATOM 3410 C C . HIS A 1 213 ? -44.086 21.358 13.620 1.00 22.38 213 HIS A C 1
ATOM 3411 O O . HIS A 1 213 ? -43.698 22.529 13.711 1.00 23.35 213 HIS A O 1
ATOM 3425 N N . PHE A 1 214 ? -43.352 20.333 14.056 1.00 18.52 214 PHE A N 1
ATOM 3426 C CA . PHE A 1 214 ? -41.998 20.571 14.539 1.00 16.15 214 PHE A CA 1
ATOM 3427 C C . PHE A 1 214 ? -41.135 21.210 13.456 1.00 17.57 214 PHE A C 1
ATOM 3428 O O . PHE A 1 214 ? -40.380 22.153 13.728 1.00 18.83 214 PHE A O 1
ATOM 3445 N N . LEU A 1 215 ? -41.224 20.705 12.222 1.00 16.11 215 LEU A N 1
ATOM 3446 C CA . LEU A 1 215 ? -40.406 21.248 11.142 1.00 17.97 215 LEU A CA 1
ATOM 3447 C C . LEU A 1 215 ? -40.756 22.700 10.856 1.00 18.37 215 LEU A C 1
ATOM 3448 O O . LEU A 1 215 ? -39.882 23.480 10.460 1.00 18.82 215 LEU A O 1
ATOM 3464 N N . LYS A 1 216 ? -42.019 23.082 11.053 1.00 17.27 216 LYS A N 1
ATOM 3465 C CA . LYS A 1 216 ? -42.416 24.472 10.859 1.00 20.83 216 LYS A CA 1
ATOM 3466 C C . LYS A 1 216 ? -41.613 25.406 11.756 1.00 20.95 216 LYS A C 1
ATOM 3467 O O . LYS A 1 216 ? -41.296 26.534 11.361 1.00 21.97 216 LYS A O 1
ATOM 3474 N N . LEU A 1 217 ? -41.285 24.961 12.969 1.00 18.39 217 LEU A N 1
ATOM 3475 C CA . LEU A 1 217 ? -40.447 25.747 13.866 1.00 17.02 217 LEU A CA 1
ATOM 3476 C C . LEU A 1 217 ? -38.965 25.493 13.647 1.00 16.53 217 LEU A C 1
ATOM 3477 O O . LEU A 1 217 ? -38.156 26.415 13.804 1.00 19.06 217 LEU A O 1
ATOM 3493 N N . PHE A 1 218 ? -38.595 24.263 13.280 1.00 15.78 218 PHE A N 1
ATOM 3494 C CA . PHE A 1 218 ? -37.188 23.907 13.149 1.00 14.16 218 PHE A CA 1
ATOM 3495 C C . PHE A 1 218 ? -36.502 24.705 12.044 1.00 16.74 218 PHE A C 1
ATOM 3496 O O . PHE A 1 218 ? -35.376 25.182 12.224 1.00 16.41 218 PHE A O 1
ATOM 3513 N N . PHE A 1 219 ? -37.158 24.855 10.889 1.00 15.61 219 PHE A N 1
ATOM 3514 C CA . PHE A 1 219 ? -36.528 25.549 9.767 1.00 15.72 219 PHE A CA 1
ATOM 3515 C C . PHE A 1 219 ? -36.099 26.961 10.140 1.00 15.88 219 PHE A C 1
ATOM 3516 O O . PHE A 1 219 ? -34.901 27.279 10.024 1.00 17.62 219 PHE A O 1
ATOM 3520 N N . PRO A 1 220 ? -36.989 27.847 10.592 1.00 15.90 220 PRO A N 1
ATOM 3521 C CA . PRO A 1 220 ? -36.543 29.214 10.905 1.00 12.90 220 PRO A CA 1
ATOM 3522 C C . PRO A 1 220 ? -35.597 29.289 12.089 1.00 12.07 220 PRO A C 1
ATOM 3523 O O . PRO A 1 220 ? -34.655 30.093 12.062 1.00 15.02 220 PRO A O 1
ATOM 3534 N N . THR A 1 221 ? -35.809 28.480 13.132 1.00 13.63 221 THR A N 1
ATOM 3535 C CA . THR A 1 221 ? -34.937 28.566 14.301 1.00 14.44 221 THR A CA 1
ATOM 3536 C C . THR A 1 221 ? -33.537 28.058 13.979 1.00 13.91 221 THR A C 1
ATOM 3537 O O . THR A 1 221 ? -32.546 28.644 14.424 1.00 12.12 221 THR A O 1
ATOM 3548 N N . PHE A 1 222 ? -33.434 26.971 13.208 1.00 13.49 222 PHE A N 1
ATOM 3549 C CA . PHE A 1 222 ? -32.127 26.500 12.760 1.00 12.81 222 PHE A CA 1
ATOM 3550 C C . PHE A 1 222 ? -31.393 27.593 11.992 1.00 14.07 222 PHE A C 1
ATOM 3551 O O . PHE A 1 222 ? -30.225 27.888 12.269 1.00 13.20 222 PHE A O 1
ATOM 3568 N N . MET A 1 223 ? -32.071 28.217 11.025 1.00 14.79 223 MET A N 1
ATOM 3569 C CA . MET A 1 223 ? -31.428 29.264 10.238 1.00 13.85 223 MET A CA 1
ATOM 3570 C C . MET A 1 223 ? -31.006 30.433 11.121 1.00 14.61 223 MET A C 1
ATOM 3571 O O . MET A 1 223 ? -29.939 31.023 10.916 1.00 18.45 223 MET A O 1
ATOM 3585 N N . THR A 1 224 ? -31.817 30.763 12.125 1.00 14.61 224 THR A N 1
ATOM 3586 C CA . THR A 1 224 ? -31.476 31.857 13.034 1.00 10.91 224 THR A CA 1
ATOM 3587 C C . THR A 1 224 ? -30.229 31.534 13.851 1.00 13.23 224 THR A C 1
ATOM 3588 O O . THR A 1 224 ? -29.352 32.391 14.025 1.00 14.60 224 THR A O 1
ATOM 3599 N N . MET A 1 225 ? -30.128 30.308 14.358 1.00 11.59 225 MET A N 1
ATOM 3600 C CA . MET A 1 225 ? -29.015 29.937 15.222 1.00 11.79 225 MET A CA 1
ATOM 3601 C C . MET A 1 225 ? -27.732 29.612 14.459 1.00 11.54 225 MET A C 1
ATOM 3602 O O . MET A 1 225 ? -26.671 29.527 15.090 1.00 15.87 225 MET A O 1
ATOM 3616 N N . VAL A 1 226 ? -27.779 29.449 13.134 1.00 10.34 226 VAL A N 1
ATOM 3617 C CA . VAL A 1 226 ? -26.574 29.158 12.357 1.00 11.88 226 VAL A CA 1
ATOM 3618 C C . VAL A 1 226 ? -26.045 30.389 11.632 1.00 13.56 226 VAL A C 1
ATOM 3619 O O . VAL A 1 226 ? -25.150 30.262 10.793 1.00 13.80 226 VAL A O 1
ATOM 3632 N N . VAL A 1 227 ? -26.568 31.580 11.936 1.00 10.61 227 VAL A N 1
ATOM 3633 C CA . VAL A 1 227 ? -26.215 32.753 11.140 1.00 14.55 227 VAL A CA 1
ATOM 3634 C C . VAL A 1 227 ? -24.713 33.015 11.195 1.00 12.22 227 VAL A C 1
ATOM 3635 O O . VAL A 1 227 ? -24.110 33.435 10.200 1.00 15.31 227 VAL A O 1
ATOM 3648 N N . SER A 1 228 ? -24.084 32.783 12.351 1.00 14.16 228 SER A N 1
ATOM 3649 C CA . SER A 1 228 ? -22.647 33.030 12.452 1.00 12.49 228 SER A CA 1
ATOM 3650 C C . SER A 1 228 ? -21.843 32.032 11.629 1.00 13.13 228 SER A C 1
ATOM 3651 O O . SER A 1 228 ? -20.787 32.389 11.094 1.00 12.75 228 SER A O 1
ATOM 3659 N N . GLN A 1 229 ? -22.320 30.790 11.505 1.00 12.00 229 GLN A N 1
ATOM 3660 C CA . GLN A 1 229 ? -21.694 29.850 10.578 1.00 15.39 229 GLN A CA 1
ATOM 3661 C C . GLN A 1 229 ? -21.791 30.360 9.145 1.00 16.08 229 GLN A C 1
ATOM 3662 O O . GLN A 1 229 ? -20.837 30.234 8.366 1.00 14.28 229 GLN A O 1
ATOM 3676 N N . ILE A 1 230 ? -22.942 30.928 8.777 1.00 15.73 230 ILE A N 1
ATOM 3677 C CA . ILE A 1 230 ? -23.100 31.511 7.447 1.00 15.87 230 ILE A CA 1
ATOM 3678 C C . ILE A 1 230 ? -22.126 32.667 7.264 1.00 15.93 230 ILE A C 1
ATOM 3679 O O . ILE A 1 230 ? -21.438 32.766 6.240 1.00 15.29 230 ILE A O 1
ATOM 3695 N N . ASN A 1 231 ? -22.062 33.568 8.251 1.00 14.06 231 ASN A N 1
ATOM 3696 C CA . ASN A 1 231 ? -21.153 34.707 8.155 1.00 14.19 231 ASN A CA 1
ATOM 3697 C C . ASN A 1 231 ? -19.717 34.249 7.928 1.00 14.51 231 ASN A C 1
ATOM 3698 O O . ASN A 1 231 ? -18.978 34.862 7.150 1.00 13.28 231 ASN A O 1
ATOM 3709 N N . THR A 1 232 ? -19.301 33.181 8.612 1.00 15.79 232 THR A N 1
ATOM 3710 C CA . THR A 1 232 ? -17.943 32.671 8.454 1.00 15.28 232 THR A CA 1
ATOM 3711 C C . THR A 1 232 ? -17.705 32.182 7.032 1.00 15.32 232 THR A C 1
ATOM 3712 O O . THR A 1 232 ? -16.683 32.504 6.416 1.00 18.41 232 THR A O 1
ATOM 3723 N N . VAL A 1 233 ? -18.637 31.392 6.494 1.00 16.51 233 VAL A N 1
ATOM 3724 C CA . VAL A 1 233 ? -18.497 30.907 5.124 1.00 18.77 233 VAL A CA 1
ATOM 3725 C C . VAL A 1 233 ? -18.461 32.076 4.147 1.00 17.52 233 VAL A C 1
ATOM 3726 O O . VAL A 1 233 ? -17.647 32.103 3.214 1.00 17.75 233 VAL A O 1
ATOM 3739 N N . VAL A 1 234 ? -19.343 33.059 4.341 1.00 15.33 234 VAL A N 1
ATOM 3740 C CA . VAL A 1 234 ? -19.362 34.227 3.463 1.00 14.84 234 VAL A CA 1
ATOM 3741 C C . VAL A 1 234 ? -18.038 34.979 3.555 1.00 15.31 234 VAL A C 1
ATOM 3742 O O . VAL A 1 234 ? -17.418 35.311 2.535 1.00 15.90 234 VAL A O 1
ATOM 3755 N N . ASP A 1 235 ? -17.585 35.258 4.779 1.00 14.65 235 ASP A N 1
ATOM 3756 C CA . ASP A 1 235 ? -16.327 35.979 4.960 1.00 15.66 235 ASP A CA 1
ATOM 3757 C C . ASP A 1 235 ? -15.177 35.260 4.263 1.00 15.46 235 ASP A C 1
ATOM 3758 O O . ASP A 1 235 ? -14.375 35.883 3.562 1.00 18.55 235 ASP A O 1
ATOM 3767 N N . MET A 1 236 ? -15.073 33.944 4.463 1.00 16.21 236 MET A N 1
ATOM 3768 C CA . MET A 1 236 ? -13.975 33.184 3.874 1.00 21.33 236 MET A CA 1
ATOM 3769 C C . MET A 1 236 ? -13.978 33.302 2.354 1.00 21.59 236 MET A C 1
ATOM 3770 O O . MET A 1 236 ? -12.932 33.525 1.733 1.00 21.70 236 MET A O 1
ATOM 3784 N N . ASN A 1 237 ? -15.150 33.145 1.736 1.00 19.51 237 ASN A N 1
ATOM 3785 C CA . ASN A 1 237 ? -15.222 33.166 0.280 1.00 23.22 237 ASN A CA 1
ATOM 3786 C C . ASN A 1 237 ? -14.964 34.559 -0.281 1.00 20.52 237 ASN A C 1
ATOM 3787 O O . ASN A 1 237 ? -14.364 34.690 -1.355 1.00 23.17 237 ASN A O 1
ATOM 3798 N N . VAL A 1 238 ? -15.388 35.609 0.425 1.00 17.68 238 VAL A N 1
ATOM 3799 C CA . VAL A 1 238 ? -15.115 36.964 -0.048 1.00 19.49 238 VAL A CA 1
ATOM 3800 C C . VAL A 1 238 ? -13.621 37.254 0.019 1.00 19.98 238 VAL A C 1
ATOM 3801 O O . VAL A 1 238 ? -13.036 37.793 -0.925 1.00 19.80 238 VAL A O 1
ATOM 3814 N N . VAL A 1 239 ? -12.980 36.903 1.136 1.00 19.76 239 VAL A N 1
ATOM 3815 C CA . VAL A 1 239 ? -11.542 37.133 1.266 1.00 24.45 239 VAL A CA 1
ATOM 3816 C C . VAL A 1 239 ? -10.775 36.287 0.256 1.00 24.02 239 VAL A C 1
ATOM 3817 O O . VAL A 1 239 ? -9.801 36.748 -0.349 1.00 23.28 239 VAL A O 1
ATOM 3830 N N . SER A 1 240 ? -11.186 35.032 0.074 1.00 23.89 240 SER A N 1
ATOM 3831 C CA . SER A 1 240 ? -10.555 34.192 -0.936 1.00 27.64 240 SER A CA 1
ATOM 3832 C C . SER A 1 240 ? -10.721 34.779 -2.333 1.00 30.31 240 SER A C 1
ATOM 3833 O O . SER A 1 240 ? -9.825 34.647 -3.174 1.00 28.93 240 SER A O 1
ATOM 3841 N N . PHE A 1 241 ? -11.849 35.443 -2.593 1.00 29.41 241 PHE A N 1
ATOM 3842 C CA . PHE A 1 241 ? -12.084 36.035 -3.906 1.00 30.12 241 PHE A CA 1
ATOM 3843 C C . PHE A 1 241 ? -11.247 37.294 -4.103 1.00 28.43 241 PHE A C 1
ATOM 3844 O O . PHE A 1 241 ? -10.634 37.486 -5.160 1.00 30.12 241 PHE A O 1
ATOM 3861 N N . TYR A 1 242 ? -11.204 38.164 -3.093 1.00 26.13 242 TYR A N 1
ATOM 3862 C CA . TYR A 1 242 ? -10.541 39.454 -3.250 1.00 29.88 242 TYR A CA 1
ATOM 3863 C C . TYR A 1 242 ? -9.035 39.361 -3.023 1.00 33.53 242 TYR A C 1
ATOM 3864 O O . TYR A 1 242 ? -8.267 40.055 -3.697 1.00 35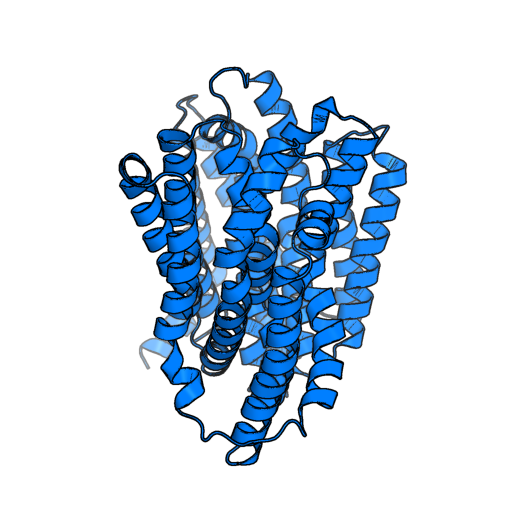.49 242 TYR A O 1
ATOM 3882 N N . ASP A 1 243 ? -8.585 38.526 -2.083 1.00 33.34 243 ASP A N 1
ATOM 3883 C CA . ASP A 1 243 ? -7.158 38.492 -1.747 1.00 37.53 243 ASP A CA 1
ATOM 3884 C C . ASP A 1 243 ? -6.823 37.101 -1.207 1.00 35.80 243 ASP A C 1
ATOM 3885 O O . ASP A 1 243 ? -6.905 36.853 -0.002 1.00 32.30 243 ASP A O 1
ATOM 3894 N N . LYS A 1 244 ? -6.430 36.209 -2.119 1.00 42.23 244 LYS A N 1
ATOM 3895 C CA . LYS A 1 244 ? -5.978 34.874 -1.739 1.00 42.26 244 LYS A CA 1
ATOM 3896 C C . LYS A 1 244 ? -4.979 34.927 -0.590 1.00 38.26 244 LYS A C 1
ATOM 3897 O O . LYS A 1 244 ? -5.076 34.154 0.370 1.00 35.37 244 LYS A O 1
ATOM 3906 N N . GLY A 1 245 ? -3.996 35.826 -0.682 1.00 37.09 245 GLY A N 1
ATOM 3907 C CA . GLY A 1 245 ? -2.892 35.840 0.263 1.00 36.49 245 GLY A CA 1
ATOM 3908 C C . GLY A 1 245 ? -3.290 36.095 1.700 1.00 35.60 245 GLY A C 1
ATOM 3909 O O . GLY A 1 245 ? -2.475 35.879 2.601 1.00 36.16 245 GLY A O 1
ATOM 3913 N N . SER A 1 246 ? -4.515 36.557 1.941 1.00 29.31 246 SER A N 1
ATOM 3914 C CA . SER A 1 246 ? -4.963 36.905 3.283 1.00 29.84 246 SER A CA 1
ATOM 3915 C C . SER A 1 246 ? -5.812 35.826 3.940 1.00 27.68 246 SER A C 1
ATOM 3916 O O . SER A 1 246 ? -6.215 35.995 5.096 1.00 24.88 246 SER A O 1
ATOM 3924 N N . ILE A 1 247 ? -6.098 34.723 3.246 1.00 26.43 247 ILE A N 1
ATOM 3925 C CA . ILE A 1 247 ? -7.096 33.800 3.774 1.00 28.97 247 ILE A CA 1
ATOM 3926 C C . ILE A 1 247 ? -6.605 33.125 5.050 1.00 23.65 247 ILE A C 1
ATOM 3927 O O . ILE A 1 247 ? -7.407 32.820 5.938 1.00 23.90 247 ILE A O 1
ATOM 3943 N N . SER A 1 248 ? -5.298 32.883 5.178 1.00 24.44 248 SER A N 1
ATOM 3944 C CA . SER A 1 248 ? -4.809 32.206 6.376 1.00 26.66 248 SER A CA 1
ATOM 3945 C C . SER A 1 248 ? -4.921 33.104 7.603 1.00 23.26 248 SER A C 1
ATOM 3946 O O . SER A 1 248 ? -5.251 32.628 8.696 1.00 22.73 248 SER A O 1
ATOM 3954 N N . TYR A 1 249 ? -4.650 34.404 7.449 1.00 22.19 249 TYR A N 1
ATOM 3955 C CA . TYR A 1 249 ? -4.849 35.334 8.559 1.00 19.29 249 TYR A CA 1
ATOM 3956 C C . TYR A 1 249 ? -6.290 35.288 9.052 1.00 17.64 249 TYR A C 1
ATOM 3957 O O . TYR A 1 249 ? -6.548 35.219 10.261 1.00 18.76 249 TYR A O 1
ATOM 3975 N N . LEU A 1 250 ? -7.248 35.352 8.122 1.00 19.48 250 LEU A N 1
ATOM 3976 C CA . LEU A 1 250 ? -8.655 35.291 8.500 1.00 19.20 250 LEU A CA 1
ATOM 3977 C C . LEU A 1 250 ? -8.976 33.974 9.192 1.00 15.62 250 LEU A C 1
ATOM 3978 O O . LEU A 1 250 ? -9.697 33.949 10.196 1.00 17.12 250 LEU A O 1
ATOM 3994 N N . GLN A 1 251 ? -8.453 32.866 8.662 1.00 20.17 251 GLN A N 1
ATOM 3995 C CA . GLN A 1 251 ? -8.713 31.556 9.250 1.00 24.19 251 GLN A CA 1
ATOM 3996 C C . GLN A 1 251 ? -8.182 31.475 10.676 1.00 19.21 251 GLN A C 1
ATOM 3997 O O . GLN A 1 251 ? -8.873 30.990 11.577 1.00 21.11 251 GLN A O 1
ATOM 4011 N N . TYR A 1 252 ? -6.953 31.945 10.900 1.00 18.16 252 TYR A N 1
ATOM 4012 C CA . TYR A 1 252 ? -6.365 31.874 12.234 1.00 19.94 252 TYR A CA 1
ATOM 4013 C C . TYR A 1 252 ? -7.141 32.733 13.224 1.00 16.70 252 TYR A C 1
ATOM 4014 O O . TYR A 1 252 ? -7.414 32.308 14.352 1.00 15.55 252 TYR A O 1
ATOM 4032 N N . ALA A 1 253 ? -7.495 33.956 12.824 1.00 13.96 253 ALA A N 1
ATOM 4033 C CA . ALA A 1 253 ? -8.270 34.820 13.706 1.00 11.78 253 ALA A CA 1
ATOM 4034 C C . ALA A 1 253 ? -9.622 34.195 14.025 1.00 15.70 253 ALA A C 1
ATOM 4035 O O . ALA A 1 253 ? -10.050 34.170 15.187 1.00 17.23 253 ALA A O 1
ATOM 4042 N N . SER A 1 254 ? -10.312 33.688 12.999 1.00 17.30 254 SER A N 1
ATOM 4043 C CA . SER A 1 254 ? -11.615 33.067 13.209 1.00 20.93 254 SER A CA 1
ATOM 4044 C C . SER A 1 254 ? -11.500 31.860 14.131 1.00 17.52 254 SER A C 1
ATOM 4045 O O . SER A 1 254 ? -12.310 31.686 15.050 1.00 19.19 254 SER A O 1
ATOM 4053 N N . ARG A 1 255 ? -10.499 31.010 13.893 1.00 18.60 255 ARG A N 1
ATOM 4054 C CA . ARG A 1 255 ? -10.348 29.795 14.686 1.00 23.51 255 ARG A CA 1
ATOM 4055 C C . ARG A 1 255 ? -10.266 30.116 16.172 1.00 22.71 255 ARG A C 1
ATOM 4056 O O . ARG A 1 255 ? -10.936 29.477 16.992 1.00 21.77 255 ARG A O 1
ATOM 4077 N N . PHE A 1 256 ? -9.451 31.106 16.549 1.00 20.96 256 PHE A N 1
ATOM 4078 C CA . PHE A 1 256 ? -9.412 31.474 17.959 1.00 20.33 256 PHE A CA 1
ATOM 4079 C C . PHE A 1 256 ? -10.733 32.075 18.409 1.00 18.01 256 PHE A C 1
ATOM 4080 O O . PHE A 1 256 ? -11.216 31.767 19.505 1.00 16.43 256 PHE A O 1
ATOM 4097 N N . TYR A 1 257 ? -11.311 32.965 17.596 1.00 14.64 257 TYR A N 1
ATOM 4098 C CA . TYR A 1 257 ? -12.524 33.664 18.000 1.00 14.82 257 TYR A CA 1
ATOM 4099 C C . TYR A 1 257 ? -13.635 32.690 18.363 1.00 13.75 257 TYR A C 1
ATOM 4100 O O . TYR A 1 257 ? -14.522 33.027 19.156 1.00 15.07 257 TYR A O 1
ATOM 4118 N N . LEU A 1 258 ? -13.597 31.477 17.811 1.00 15.42 258 LEU A N 1
ATOM 4119 C CA . LEU A 1 258 ? -14.592 30.470 18.165 1.00 16.10 258 LEU A CA 1
ATOM 4120 C C . LEU A 1 258 ? -14.592 30.169 19.659 1.00 15.09 258 LEU A C 1
ATOM 4121 O O . LEU A 1 258 ? -15.625 29.771 20.207 1.00 14.22 258 LEU A O 1
ATOM 4137 N N . LEU A 1 259 ? -13.448 30.333 20.344 1.00 14.78 259 LEU A N 1
ATOM 4138 C CA . LEU A 1 259 ? -13.421 30.042 21.774 1.00 14.12 259 LEU A CA 1
ATOM 4139 C C . LEU A 1 259 ? -14.281 31.029 22.558 1.00 16.18 259 LEU A C 1
ATOM 4140 O O . LEU A 1 259 ? -15.275 30.607 23.175 1.00 13.33 259 LEU A O 1
ATOM 4156 N N . PRO A 1 260 ? -13.974 32.329 22.583 1.00 14.64 260 PRO A N 1
ATOM 4157 C CA . PRO A 1 260 ? -14.836 33.259 23.336 1.00 11.77 260 PRO A CA 1
ATOM 4158 C C . PRO A 1 260 ? -16.274 33.280 22.849 1.00 12.33 260 PRO A C 1
ATOM 4159 O O . PRO A 1 260 ? -17.192 33.476 23.661 1.00 14.35 260 PRO A O 1
ATOM 4170 N N . TYR A 1 261 ? -16.505 33.090 21.548 1.00 13.35 261 TYR A N 1
ATOM 4171 C CA . TYR A 1 261 ? -17.875 33.009 21.051 1.00 13.64 261 TYR A CA 1
ATOM 4172 C C . TYR A 1 261 ? -18.628 31.875 21.737 1.00 10.42 261 TYR A C 1
ATOM 4173 O O . TYR A 1 261 ? -19.724 32.076 22.274 1.00 11.07 261 TYR A O 1
ATOM 4191 N N . GLY A 1 262 ? -18.038 30.677 21.746 1.00 11.00 262 GLY A N 1
ATOM 4192 C CA . GLY A 1 262 ? -18.696 29.528 22.346 1.00 12.98 262 GLY A CA 1
ATOM 4193 C C . GLY A 1 262 ? -18.805 29.609 23.855 1.00 9.09 262 GLY A C 1
ATOM 4194 O O . GLY A 1 262 ? -19.734 29.050 24.441 1.00 12.80 262 GLY A O 1
ATOM 4198 N N . LEU A 1 263 ? -17.861 30.290 24.507 1.00 11.18 263 LEU A N 1
ATOM 4199 C CA . LEU A 1 263 ? -17.919 30.419 25.957 1.00 12.59 263 LEU A CA 1
ATOM 4200 C C . LEU A 1 263 ? -18.920 31.481 26.391 1.00 14.66 263 LEU A C 1
ATOM 4201 O O . LEU A 1 263 ? -19.618 31.300 27.395 1.00 15.21 263 LEU A O 1
ATOM 4217 N N . PHE A 1 264 ? -19.010 32.589 25.648 1.00 14.33 264 PHE A N 1
ATOM 4218 C CA . PHE A 1 264 ? -19.686 33.780 26.138 1.00 18.02 264 PHE A CA 1
ATOM 4219 C C . PHE A 1 264 ? -20.810 34.304 25.254 1.00 18.18 264 PHE A C 1
ATOM 4220 O O . PHE A 1 264 ? -21.664 35.040 25.760 1.00 20.02 264 PHE A O 1
ATOM 4237 N N . ALA A 1 265 ? -20.844 33.965 23.965 1.00 14.72 265 ALA A N 1
ATOM 4238 C CA . ALA A 1 265 ? -21.911 34.465 23.107 1.00 14.84 265 ALA A CA 1
ATOM 4239 C C . ALA A 1 265 ? -23.161 33.596 23.132 1.00 13.42 265 ALA A C 1
ATOM 4240 O O . ALA A 1 265 ? -24.244 34.093 22.801 1.00 11.83 265 ALA A O 1
ATOM 4247 N N . VAL A 1 266 ? -23.049 32.324 23.515 1.00 11.19 266 VAL A N 1
ATOM 4248 C CA . VAL A 1 266 ? -24.177 31.405 23.402 1.00 13.18 266 VAL A CA 1
ATOM 4249 C C . VAL A 1 266 ? -24.453 30.690 24.722 1.00 15.71 266 VAL A C 1
ATOM 4250 O O . VAL A 1 266 ? -25.210 29.711 24.760 1.00 14.49 266 VAL A O 1
ATOM 4263 N N . SER A 1 267 ? -23.861 31.175 25.817 1.00 14.45 267 SER A N 1
ATOM 4264 C CA . SER A 1 267 ? -24.086 30.547 27.115 1.00 13.28 267 SER A CA 1
ATOM 4265 C C . SER A 1 267 ? -25.443 30.943 27.690 1.00 13.44 267 SER A C 1
ATOM 4266 O O . SER A 1 267 ? -26.304 30.088 27.928 1.00 10.34 267 SER A O 1
ATOM 4274 N N . VAL A 1 268 ? -25.644 32.243 27.920 1.00 10.01 268 VAL A N 1
ATOM 4275 C CA . VAL A 1 268 ? -26.924 32.722 28.429 1.00 9.23 268 VAL A CA 1
ATOM 4276 C C . VAL A 1 268 ? -28.050 32.362 27.467 1.00 9.16 268 VAL A C 1
ATOM 4277 O O . VAL A 1 268 ? -29.136 31.939 27.888 1.00 11.69 268 VAL A O 1
ATOM 4290 N N . SER A 1 269 ? -27.819 32.531 26.160 1.00 8.89 269 SER A N 1
ATOM 4291 C CA . SER A 1 269 ? -28.873 32.257 25.188 1.00 9.60 269 SER A CA 1
ATOM 4292 C C . SER A 1 269 ? -29.308 30.801 25.242 1.00 10.38 269 SER A C 1
ATOM 4293 O O . SER A 1 269 ? -30.483 30.498 25.015 1.00 12.00 269 SER A O 1
ATOM 4301 N N . THR A 1 270 ? -28.386 29.886 25.553 1.00 10.54 270 THR A N 1
ATOM 4302 C CA . THR A 1 270 ? -28.786 28.498 25.760 1.00 10.29 270 THR A CA 1
ATOM 4303 C C . THR A 1 270 ? -29.674 28.371 26.991 1.00 10.89 270 THR A C 1
ATOM 4304 O O . THR A 1 270 ? -30.702 27.686 26.954 1.00 13.31 270 THR A O 1
ATOM 4315 N N . VAL A 1 271 ? -29.303 29.045 28.084 1.00 11.35 271 VAL A N 1
ATOM 4316 C CA . VAL A 1 271 ? -30.011 28.887 29.351 1.00 9.55 271 VAL A CA 1
ATOM 4317 C C . VAL A 1 271 ? -31.386 29.546 29.297 1.00 11.64 271 VAL A C 1
ATOM 4318 O O . VAL A 1 271 ? -32.363 29.015 29.842 1.00 12.48 271 VAL A O 1
ATOM 4331 N N . VAL A 1 272 ? -31.494 30.709 28.647 1.00 12.54 272 VAL A N 1
ATOM 4332 C CA . VAL A 1 272 ? -32.728 31.483 28.759 1.00 9.56 272 VAL A CA 1
ATOM 4333 C C . VAL A 1 272 ? -33.899 30.759 28.109 1.00 9.64 272 VAL A C 1
ATOM 4334 O O . VAL A 1 272 ? -35.055 30.977 28.495 1.00 10.03 272 VAL A O 1
ATOM 4347 N N . LEU A 1 273 ? -33.640 29.905 27.117 1.00 8.78 273 LEU A N 1
ATOM 4348 C CA . LEU A 1 273 ? -34.736 29.241 26.417 1.00 9.72 273 LEU A CA 1
ATOM 4349 C C . LEU A 1 273 ? -35.625 28.479 27.393 1.00 13.83 273 LEU A C 1
ATOM 4350 O O . LEU A 1 273 ? -36.840 28.703 27.455 1.00 17.36 273 LEU A O 1
ATOM 4366 N N . SER A 1 274 ? -35.037 27.558 28.159 1.00 14.08 274 SER A N 1
ATOM 4367 C CA . SER A 1 274 ? -35.838 26.753 29.075 1.00 15.39 274 SER A CA 1
ATOM 4368 C C . SER A 1 274 ? -36.382 27.589 30.227 1.00 16.60 274 SER A C 1
ATOM 4369 O O . SER A 1 274 ? -37.481 27.318 30.721 1.00 19.91 274 SER A O 1
ATOM 4377 N N . LYS A 1 275 ? -35.637 28.604 30.664 1.00 15.73 275 LYS A N 1
ATOM 4378 C CA . LYS A 1 275 ? -36.133 29.500 31.704 1.00 16.82 275 LYS A CA 1
ATOM 4379 C C . LYS A 1 275 ? -37.477 30.101 31.310 1.00 17.86 275 LYS A C 1
ATOM 4380 O O . LYS A 1 275 ? -38.441 30.072 32.087 1.00 18.70 275 LYS A O 1
ATOM 4399 N N . ILE A 1 276 ? -37.557 30.649 30.095 1.00 15.98 276 ILE A N 1
ATOM 4400 C CA . ILE A 1 276 ? -38.785 31.294 29.642 1.00 15.77 276 ILE A CA 1
ATOM 4401 C C . ILE A 1 276 ? -39.817 30.259 29.220 1.00 16.71 276 ILE A C 1
ATOM 4402 O O . ILE A 1 276 ? -41.011 30.422 29.486 1.00 21.03 276 ILE A O 1
ATOM 4418 N N . SER A 1 277 ? -39.386 29.187 28.549 1.00 17.68 277 SER A N 1
ATOM 4419 C CA . SER A 1 277 ?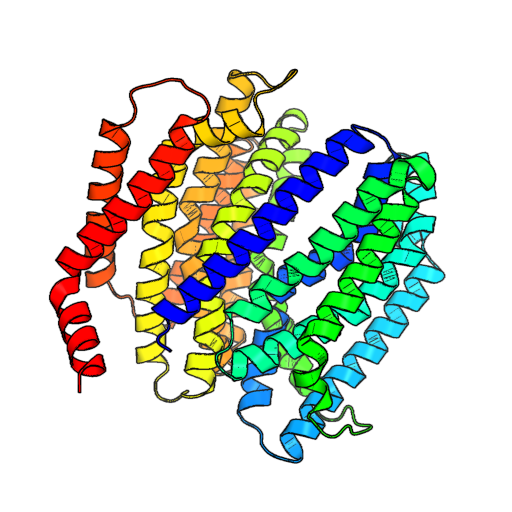 -40.334 28.177 28.092 1.00 21.76 277 SER A CA 1
ATOM 4420 C C . SER A 1 277 ? -41.122 27.583 29.253 1.00 20.67 277 SER A C 1
ATOM 4421 O O . SER A 1 277 ? -42.299 27.242 29.093 1.00 21.06 277 SER A O 1
ATOM 4429 N N . ASN A 1 278 ? -40.499 27.449 30.421 1.00 20.94 278 ASN A N 1
ATOM 4430 C CA . ASN A 1 278 ? -41.162 26.899 31.595 1.00 24.82 278 ASN A CA 1
ATOM 4431 C C . ASN A 1 278 ? -41.898 27.957 32.412 1.00 24.29 278 ASN A C 1
ATOM 4432 O O . ASN A 1 278 ? -42.535 27.612 33.412 1.00 26.26 278 ASN A O 1
ATOM 4443 N N . ASP A 1 279 ? -41.839 29.222 32.008 1.00 23.28 279 ASP A N 1
ATOM 4444 C CA . ASP A 1 279 ? -42.443 30.325 32.755 1.00 23.99 279 ASP A CA 1
ATOM 4445 C C . ASP A 1 279 ? -42.745 31.464 31.779 1.00 22.87 279 ASP A C 1
ATOM 4446 O O . ASP A 1 279 ? -42.227 32.575 31.886 1.00 25.21 279 ASP A O 1
ATOM 4455 N N . ARG A 1 280 ? -43.623 31.196 30.811 1.00 21.53 280 ARG A N 1
ATOM 4456 C CA . ARG A 1 280 ? -43.741 32.070 29.647 1.00 21.92 280 ARG A CA 1
ATOM 4457 C C . ARG A 1 280 ? -44.375 33.412 29.986 1.00 21.66 280 ARG A C 1
ATOM 4458 O O . ARG A 1 280 ? -44.104 34.407 29.303 1.00 23.44 280 ARG A O 1
ATOM 4479 N N . LYS A 1 281 ? -45.205 33.471 31.030 1.00 21.25 281 LYS A N 1
ATOM 4480 C CA . LYS A 1 281 ? -45.838 34.732 31.394 1.00 27.11 281 LYS A CA 1
ATOM 4481 C C . LYS A 1 281 ? -44.826 35.772 31.866 1.00 26.67 281 LYS A C 1
ATOM 4482 O O . LYS A 1 281 ? -45.132 36.968 31.845 1.00 29.22 281 LYS A O 1
ATOM 4501 N N . ASN A 1 282 ? -43.633 35.348 32.281 1.00 23.43 282 ASN A N 1
ATOM 4502 C CA . ASN A 1 282 ? -42.589 36.259 32.735 1.00 24.32 282 ASN A CA 1
ATOM 4503 C C . ASN A 1 282 ? -41.511 36.466 31.673 1.00 23.79 282 ASN A C 1
ATOM 4504 O O . ASN A 1 282 ? -40.333 36.646 32.002 1.00 24.56 282 ASN A O 1
ATOM 4515 N N . PHE A 1 283 ? -41.908 36.445 30.398 1.00 25.15 283 PHE A N 1
ATOM 4516 C CA . PHE A 1 283 ? -40.975 36.659 29.297 1.00 22.42 283 PHE A CA 1
ATOM 4517 C C . PHE A 1 283 ? -40.106 37.890 29.529 1.00 21.10 283 PHE A C 1
ATOM 4518 O O . PHE A 1 283 ? -38.879 37.828 29.405 1.00 20.93 283 PHE A O 1
ATOM 4535 N N . ASN A 1 284 ? -40.726 39.024 29.868 1.00 24.48 284 ASN A N 1
ATOM 4536 C CA . ASN A 1 284 ? -39.973 40.274 29.929 1.00 28.01 284 ASN A CA 1
ATOM 4537 C C . ASN A 1 284 ? -39.009 40.289 31.108 1.00 21.50 284 ASN A C 1
ATOM 4538 O O . ASN A 1 284 ? -37.888 40.798 30.987 1.00 22.09 284 ASN A O 1
ATOM 4549 N N . TYR A 1 285 ? -39.416 39.742 32.255 1.00 21.90 285 TYR A N 1
ATOM 4550 C CA . TYR A 1 285 ? -38.508 39.693 33.395 1.00 21.78 285 TYR A CA 1
ATOM 4551 C C . TYR A 1 285 ? -37.300 38.819 33.087 1.00 18.53 285 TYR A C 1
ATOM 4552 O O . TYR A 1 285 ? -36.154 39.221 33.314 1.00 20.88 285 TYR A O 1
ATOM 4570 N N . HIS A 1 286 ? -37.537 37.614 32.564 1.00 16.69 286 HIS A N 1
ATOM 4571 C CA . HIS A 1 286 ? -36.432 36.704 32.285 1.00 16.68 286 HIS A CA 1
ATOM 4572 C C . HIS A 1 286 ? -35.544 37.235 31.163 1.00 13.85 286 HIS A C 1
ATOM 4573 O O . HIS A 1 286 ? -34.321 37.055 31.197 1.00 15.09 286 HIS A O 1
ATOM 4587 N N . LEU A 1 287 ? -36.135 37.887 30.159 1.00 16.35 287 LEU A N 1
ATOM 4588 C CA . LEU A 1 287 ? -35.331 38.449 29.079 1.00 16.85 287 LEU A CA 1
ATOM 4589 C C . LEU A 1 287 ? -34.390 39.523 29.610 1.00 16.53 287 LEU A C 1
ATOM 4590 O O . LEU A 1 287 ? -33.196 39.526 29.294 1.00 14.49 287 LEU A O 1
ATOM 4606 N N . ASN A 1 288 ? -34.909 40.449 30.421 1.00 18.40 288 ASN A N 1
ATOM 4607 C CA . ASN A 1 288 ? -34.045 41.481 30.987 1.00 23.46 288 ASN A CA 1
ATOM 4608 C C . ASN A 1 288 ? -32.957 40.862 31.853 1.00 20.62 288 ASN A C 1
ATOM 4609 O O . ASN A 1 288 ? -31.788 41.258 31.770 1.00 20.16 288 ASN A O 1
ATOM 4620 N N . ASP A 1 289 ? -33.321 39.882 32.681 1.00 20.06 289 ASP A N 1
ATOM 4621 C CA . ASP A 1 289 ? -32.331 39.120 33.435 1.00 19.76 289 ASP A CA 1
ATOM 4622 C C . ASP A 1 289 ? -31.257 38.554 32.510 1.00 16.05 289 ASP A C 1
ATOM 4623 O O . ASP A 1 289 ? -30.052 38.684 32.772 1.00 16.63 289 ASP A O 1
ATOM 4632 N N . ALA A 1 290 ? -31.679 37.923 31.412 1.00 13.87 290 ALA A N 1
ATOM 4633 C CA . ALA A 1 290 ? -30.728 37.309 30.492 1.00 10.92 290 ALA A CA 1
ATOM 4634 C C . ALA A 1 290 ? -29.878 38.358 29.786 1.00 13.05 290 ALA A C 1
ATOM 4635 O O . ALA A 1 290 ? -28.684 38.144 29.560 1.00 13.19 290 ALA A O 1
ATOM 4642 N N . LEU A 1 291 ? -30.471 39.496 29.419 1.00 14.85 291 LEU A N 1
ATOM 4643 C CA . LEU A 1 291 ? -29.681 40.550 28.792 1.00 15.10 291 LEU A CA 1
ATOM 4644 C C . LEU A 1 291 ? -28.592 41.051 29.732 1.00 13.87 291 LEU A C 1
ATOM 4645 O O . LEU A 1 291 ? -27.441 41.241 29.315 1.00 16.37 291 LEU A O 1
ATOM 4661 N N . LYS A 1 292 ? -28.929 41.264 31.006 1.00 14.82 292 LYS A N 1
ATOM 4662 C CA . LYS A 1 292 ? -27.915 41.664 31.981 1.00 17.11 292 LYS A CA 1
ATOM 4663 C C . LYS A 1 292 ? -26.781 40.650 32.036 1.00 14.31 292 LYS A C 1
ATOM 4664 O O . LYS A 1 292 ? -25.599 41.013 31.999 1.00 14.31 292 LYS A O 1
ATOM 4683 N N . THR A 1 293 ? -27.128 39.367 32.139 1.00 11.74 293 THR A N 1
ATOM 4684 C CA . THR A 1 293 ? -26.114 38.326 32.251 1.00 12.53 293 THR A CA 1
ATOM 4685 C C . THR A 1 293 ? -25.290 38.217 30.972 1.00 11.60 293 THR A C 1
ATOM 4686 O O . THR A 1 293 ? -24.075 37.992 31.028 1.00 9.39 293 THR A O 1
ATOM 4697 N N . THR A 1 294 ? -25.932 38.372 29.809 1.00 8.98 294 THR A N 1
ATOM 4698 C CA . THR A 1 294 ? -25.196 38.338 28.549 1.00 10.33 294 THR A CA 1
ATOM 4699 C C . THR A 1 294 ? -24.133 39.428 28.517 1.00 9.70 294 THR A C 1
ATOM 4700 O O . THR A 1 294 ? -22.984 39.182 28.135 1.00 9.99 294 THR A O 1
ATOM 4711 N N . LEU A 1 295 ? -24.503 40.646 28.915 1.00 12.64 295 LEU A N 1
ATOM 4712 C CA . LEU A 1 295 ? -23.532 41.733 28.987 1.00 11.99 295 LEU A CA 1
ATOM 4713 C C . LEU A 1 295 ? -22.443 41.428 30.006 1.00 7.55 295 LEU A C 1
ATOM 4714 O O . LEU A 1 295 ? -21.259 41.688 29.762 1.00 10.56 295 LEU A O 1
ATOM 4730 N N . PHE A 1 296 ? -22.833 40.887 31.161 1.00 10.67 296 PHE A N 1
ATOM 4731 C CA . PHE A 1 296 ? -21.874 40.559 32.212 1.00 8.53 296 PHE A CA 1
ATOM 4732 C C . PHE A 1 296 ? -20.747 39.670 31.691 1.00 13.59 296 PHE A C 1
ATOM 4733 O O . PHE A 1 296 ? -19.598 39.791 32.133 1.00 9.62 296 PHE A O 1
ATOM 4750 N N . PHE A 1 297 ? -21.056 38.778 30.743 1.00 11.23 297 PHE A N 1
ATOM 4751 C CA . PHE A 1 297 ? -20.042 37.911 30.144 1.00 13.28 297 PHE A CA 1
ATOM 4752 C C . PHE A 1 297 ? -19.263 38.615 29.036 1.00 12.79 297 PHE A C 1
ATOM 4753 O O . PHE A 1 297 ? -18.031 38.541 28.990 1.00 13.00 297 PHE A O 1
ATOM 4770 N N . THR A 1 298 ? -19.970 39.269 28.113 1.00 9.72 298 THR A N 1
ATOM 4771 C CA . THR A 1 298 ? -19.387 39.622 26.823 1.00 10.42 298 THR A CA 1
ATOM 4772 C C . THR A 1 298 ? -18.607 40.930 26.838 1.00 13.12 298 THR A C 1
ATOM 4773 O O . THR A 1 298 ? -17.649 41.075 26.069 1.00 9.85 298 THR A O 1
ATOM 4784 N N . ILE A 1 299 ? -18.979 41.886 27.681 1.00 9.21 299 ILE A N 1
ATOM 4785 C CA . ILE A 1 299 ? -18.289 43.174 27.696 1.00 11.22 299 ILE A CA 1
ATOM 4786 C C . ILE A 1 299 ? -16.871 43.000 28.239 1.00 10.72 299 ILE A C 1
ATOM 4787 O O . ILE A 1 299 ? -15.916 43.432 27.577 1.00 13.05 299 ILE A O 1
ATOM 4803 N N . PRO A 1 300 ? -16.666 42.397 29.417 1.00 10.75 300 PRO A N 1
ATOM 4804 C CA . PRO A 1 300 ? -15.284 42.223 29.894 1.00 10.80 300 PRO A CA 1
ATOM 4805 C C . PRO A 1 300 ? -14.454 41.314 29.003 1.00 11.77 300 PRO A C 1
ATOM 4806 O O . PRO A 1 300 ? -13.251 41.551 28.835 1.00 10.82 300 PRO A O 1
ATOM 4817 N N . SER A 1 301 ? -15.053 40.275 28.423 1.00 12.08 301 SER A N 1
ATOM 4818 C CA . SER A 1 301 ? -14.287 39.400 27.542 1.00 16.79 301 SER A CA 1
ATOM 4819 C C . SER A 1 301 ? -13.866 40.136 26.275 1.00 14.02 301 SER A C 1
ATOM 4820 O O . SER A 1 301 ? -12.721 40.008 25.827 1.00 11.95 301 SER A O 1
ATOM 4828 N N . MET A 1 302 ? -14.767 40.927 25.695 1.00 10.83 302 MET A N 1
ATOM 4829 C CA . MET A 1 302 ? -14.391 41.762 24.559 1.00 11.61 302 MET A CA 1
ATOM 4830 C C . MET A 1 302 ? -13.224 42.672 24.920 1.00 13.24 302 MET A C 1
ATOM 4831 O O . MET A 1 302 ? -12.242 42.778 24.173 1.00 13.85 302 MET A O 1
ATOM 4845 N N . VAL A 1 303 ? -13.328 43.349 26.063 1.00 12.36 303 VAL A N 1
ATOM 4846 C CA . VAL A 1 303 ? -12.326 44.337 26.449 1.00 11.61 303 VAL A CA 1
ATOM 4847 C C . VAL A 1 303 ? -10.977 43.663 26.669 1.00 12.10 303 VAL A C 1
ATOM 4848 O O . VAL A 1 303 ? -9.940 44.128 26.176 1.00 16.16 303 VAL A O 1
ATOM 4861 N N . GLY A 1 304 ? -10.973 42.544 27.396 1.00 12.04 304 GLY A N 1
ATOM 4862 C CA . GLY A 1 304 ? -9.719 41.880 27.710 1.00 12.45 304 GLY A CA 1
ATOM 4863 C C . GLY A 1 304 ? -9.103 41.184 26.512 1.00 12.58 304 GLY A C 1
ATOM 4864 O O . GLY A 1 304 ? -7.880 41.190 26.341 1.00 12.07 304 GLY A O 1
ATOM 4868 N N . LEU A 1 305 ? -9.934 40.560 25.677 1.00 12.63 305 LEU A N 1
ATOM 4869 C CA . LEU A 1 305 ? -9.419 39.868 24.501 1.00 15.13 305 LEU A CA 1
ATOM 4870 C C . LEU A 1 305 ? -8.806 40.846 23.508 1.00 13.87 305 LEU A C 1
ATOM 4871 O O . LEU A 1 305 ? -7.783 40.549 22.883 1.00 12.27 305 LEU A O 1
ATOM 4887 N N . ILE A 1 306 ? -9.417 42.019 23.347 1.00 11.17 306 ILE A N 1
ATOM 4888 C CA . ILE A 1 306 ? -8.842 43.034 22.472 1.00 10.96 306 ILE A CA 1
ATOM 4889 C C . ILE A 1 306 ? -7.499 43.501 23.018 1.00 13.08 306 ILE A C 1
ATOM 4890 O O . ILE A 1 306 ? -6.517 43.621 22.279 1.00 12.83 306 ILE A O 1
ATOM 4906 N N . PHE A 1 307 ? -7.431 43.769 24.321 1.00 11.90 307 PHE A N 1
ATOM 4907 C CA . PHE A 1 307 ? -6.172 44.231 24.894 1.00 12.02 307 PHE A CA 1
ATOM 4908 C C . PHE A 1 307 ? -5.078 43.179 24.752 1.00 12.67 307 PHE A C 1
ATOM 4909 O O . PHE A 1 307 ? -3.905 43.518 24.561 1.00 16.05 307 PHE A O 1
ATOM 4926 N N . LEU A 1 308 ? -5.439 41.900 24.841 1.00 12.08 308 LEU A N 1
ATOM 4927 C CA . LEU A 1 308 ? -4.468 40.815 24.803 1.00 12.73 308 LEU A CA 1
ATOM 4928 C C . LEU A 1 308 ? -4.436 40.077 23.465 1.00 14.15 308 LEU A C 1
ATOM 4929 O O . LEU A 1 308 ? -3.865 38.983 23.392 1.00 12.86 308 LEU A O 1
ATOM 4945 N N . SER A 1 309 ? -5.014 40.649 22.404 1.00 15.99 309 SER A N 1
ATOM 4946 C CA . SER A 1 309 ? -5.130 39.914 21.143 1.00 14.22 309 SER A CA 1
ATOM 4947 C C . SER A 1 309 ? -3.763 39.566 20.558 1.00 13.83 309 SER A C 1
ATOM 4948 O O . SER A 1 309 ? -3.560 38.449 20.066 1.00 16.50 309 SER A O 1
ATOM 4956 N N . THR A 1 310 ? -2.812 40.501 20.590 1.00 13.77 310 THR A N 1
ATOM 4957 C CA . THR A 1 310 ? -1.486 40.190 20.056 1.00 15.02 310 THR A CA 1
ATOM 4958 C C . THR A 1 310 ? -0.801 39.091 20.854 1.00 20.01 310 THR A C 1
ATOM 4959 O O . THR A 1 310 ? -0.326 38.118 20.241 1.00 18.20 310 THR A O 1
ATOM 4970 N N . PRO A 1 311 ? -0.683 39.176 22.181 1.00 17.43 311 PRO A N 1
ATOM 4971 C CA . PRO A 1 311 ? -0.082 38.049 22.911 1.00 18.12 311 PRO A CA 1
ATOM 4972 C C . PRO A 1 311 ? -0.806 36.731 22.673 1.00 15.31 311 PRO A C 1
ATOM 4973 O O . PRO A 1 311 ? -0.161 35.675 22.671 1.00 17.68 311 PRO A O 1
ATOM 4984 N N . ILE A 1 312 ? -2.122 36.765 22.457 1.00 15.26 312 ILE A N 1
ATOM 4985 C CA . ILE A 1 312 ? -2.881 35.539 22.223 1.00 15.42 312 ILE A CA 1
ATOM 4986 C C . ILE A 1 312 ? -2.521 34.930 20.871 1.00 17.59 312 ILE A C 1
ATOM 4987 O O . ILE A 1 312 ? -2.241 33.730 20.766 1.00 17.69 312 ILE A O 1
ATOM 5003 N N . ILE A 1 313 ? -2.548 35.741 19.812 1.00 15.65 313 ILE A N 1
ATOM 5004 C CA . ILE A 1 313 ? -2.156 35.252 18.492 1.00 15.60 313 ILE A CA 1
ATOM 5005 C C . ILE A 1 313 ? -0.716 34.763 18.518 1.00 18.93 313 ILE A C 1
ATOM 5006 O O . ILE A 1 313 ? -0.392 33.697 17.981 1.00 21.12 313 ILE A O 1
ATOM 5022 N N . ARG A 1 314 ? 0.175 35.550 19.126 1.00 18.96 314 ARG A N 1
ATOM 5023 C CA . ARG A 1 314 ? 1.583 35.176 19.194 1.00 20.34 314 ARG A CA 1
ATOM 5024 C C . ARG A 1 314 ? 1.754 33.804 19.831 1.00 21.60 314 ARG A C 1
ATOM 5025 O O . ARG A 1 314 ? 2.507 32.960 19.329 1.00 22.40 314 ARG A O 1
ATOM 5046 N N . PHE A 1 315 ? 1.054 33.564 20.939 1.00 19.37 315 PHE A N 1
ATOM 5047 C CA . PHE A 1 315 ? 1.214 32.312 21.665 1.00 25.93 315 PHE A CA 1
ATOM 5048 C C . PHE A 1 315 ? 0.796 31.122 20.811 1.00 23.46 315 PHE A C 1
ATOM 5049 O O . PHE A 1 315 ? 1.481 30.094 20.780 1.00 29.37 315 PHE A O 1
ATOM 5066 N N . PHE A 1 316 ? -0.333 31.238 20.115 1.00 25.33 316 PHE A N 1
ATOM 5067 C CA . PHE A 1 316 ? -0.853 30.096 19.374 1.00 27.19 316 PHE A CA 1
ATOM 5068 C C . PHE A 1 316 ? -0.220 29.938 17.994 1.00 27.01 316 PHE A C 1
ATOM 5069 O O . PHE A 1 316 ? -0.068 28.805 17.524 1.00 28.68 316 PHE A O 1
ATOM 5086 N N . TYR A 1 317 ? 0.168 31.034 17.330 1.00 26.88 317 TYR A N 1
ATOM 5087 C CA . TYR A 1 317 ? 0.526 30.971 15.915 1.00 27.07 317 TYR A CA 1
ATOM 5088 C C . TYR A 1 317 ? 1.934 31.440 15.564 1.00 28.44 317 TYR A C 1
ATOM 5089 O O . TYR A 1 317 ? 2.435 31.049 14.502 1.00 30.93 317 TYR A O 1
ATOM 5107 N N . GLU A 1 318 ? 2.587 32.257 16.392 1.00 27.50 318 GLU A N 1
ATOM 5108 C CA . GLU A 1 318 ? 3.873 32.839 15.997 1.00 26.92 318 GLU A CA 1
ATOM 5109 C C . GLU A 1 318 ? 4.968 31.798 16.215 1.00 29.34 318 GLU A C 1
ATOM 5110 O O . GLU A 1 318 ? 5.723 31.820 17.191 1.00 29.68 318 GLU A O 1
ATOM 5122 N N . HIS A 1 319 ? 5.045 30.866 15.268 1.00 32.80 319 HIS A N 1
ATOM 5123 C CA . HIS A 1 319 ? 6.063 29.828 15.248 1.00 35.97 319 HIS A CA 1
ATOM 5124 C C . HIS A 1 319 ? 6.454 29.570 13.800 1.00 34.50 319 HIS A C 1
ATOM 5125 O O . HIS A 1 319 ? 5.745 29.959 12.868 1.00 33.14 319 HIS A O 1
ATOM 5139 N N . GLY A 1 320 ? 7.595 28.916 13.618 1.00 37.47 320 GLY A N 1
ATOM 5140 C CA . GLY A 1 320 ? 8.038 28.575 12.274 1.00 37.88 320 GLY A CA 1
ATOM 5141 C C . GLY A 1 320 ? 8.155 29.810 11.399 1.00 36.96 320 GLY A C 1
ATOM 5142 O O . GLY A 1 320 ? 8.897 30.752 11.705 1.00 36.39 320 GLY A O 1
ATOM 5146 N N . ALA A 1 321 ? 7.411 29.814 10.293 1.00 37.22 321 ALA A N 1
ATOM 5147 C CA . ALA A 1 321 ? 7.461 30.896 9.317 1.00 37.07 321 ALA A CA 1
ATOM 5148 C C . ALA A 1 321 ? 6.430 31.985 9.579 1.00 34.21 321 ALA A C 1
ATOM 5149 O O . ALA A 1 321 ? 6.396 32.973 8.841 1.00 33.64 321 ALA A O 1
ATOM 5156 N N . PHE A 1 322 ? 5.593 31.829 10.600 1.00 30.82 322 PHE A N 1
ATOM 5157 C CA . PHE A 1 322 ? 4.615 32.845 10.980 1.00 28.34 322 PHE A CA 1
ATOM 5158 C C . PHE A 1 322 ? 5.327 33.888 11.834 1.00 29.08 322 PHE A C 1
ATOM 5159 O O . PHE A 1 322 ? 5.692 33.613 12.982 1.00 32.36 322 PHE A O 1
ATOM 5176 N N . THR A 1 323 ? 5.547 35.078 11.278 1.00 31.17 323 THR A N 1
ATOM 5177 C CA . THR A 1 323 ? 6.379 36.088 11.914 1.00 32.41 323 THR A CA 1
ATOM 5178 C C . THR A 1 323 ? 5.518 37.060 12.717 1.00 28.77 323 THR A C 1
ATOM 5179 O O . THR A 1 323 ? 4.287 37.001 12.712 1.00 26.22 323 THR A O 1
ATOM 5190 N N . SER A 1 324 ? 6.190 37.981 13.413 1.00 31.86 324 SER A N 1
ATOM 5191 C CA . SER A 1 324 ? 5.478 39.024 14.143 1.00 31.99 324 SER A CA 1
ATOM 5192 C C . SER A 1 324 ? 4.641 39.892 13.209 1.00 28.09 324 SER A C 1
ATOM 5193 O O . SER A 1 324 ? 3.627 40.458 13.634 1.00 28.04 324 SER A O 1
ATOM 5201 N N . LYS A 1 325 ? 5.044 40.018 11.940 1.00 28.93 325 LYS A N 1
ATOM 5202 C CA . LYS A 1 325 ? 4.226 40.765 10.986 1.00 27.13 325 LYS A CA 1
ATOM 5203 C C . LYS A 1 325 ? 2.924 40.033 10.685 1.00 25.16 325 LYS A C 1
ATOM 5204 O O . LYS A 1 325 ? 1.872 40.663 10.530 1.00 25.06 325 LYS A O 1
ATOM 5223 N N . ASP A 1 326 ? 2.974 38.704 10.597 1.00 24.60 326 ASP A N 1
ATOM 5224 C CA . ASP A 1 326 ? 1.750 37.930 10.428 1.00 23.22 326 ASP A CA 1
ATOM 5225 C C . ASP A 1 326 ? 0.879 38.010 11.676 1.00 21.08 326 ASP A C 1
ATOM 5226 O O . ASP A 1 326 ? -0.350 38.105 11.582 1.00 18.99 326 ASP A O 1
ATOM 5235 N N . THR A 1 327 ? 1.502 37.970 12.855 1.00 21.16 327 THR A N 1
ATOM 5236 C CA . THR A 1 327 ? 0.765 38.149 14.101 1.00 19.20 327 THR A CA 1
ATOM 5237 C C . THR A 1 327 ? 0.008 39.469 14.107 1.00 19.88 327 THR A C 1
ATOM 5238 O O . THR A 1 327 ? -1.152 39.530 14.533 1.00 20.55 327 THR A O 1
ATOM 5249 N N . LEU A 1 328 ? 0.647 40.538 13.626 1.00 22.35 328 LEU A N 1
ATOM 5250 C CA . LEU A 1 328 ? 0.034 41.861 13.684 1.00 24.76 328 LEU A CA 1
ATOM 5251 C C . LEU A 1 328 ? -1.271 41.906 12.895 1.00 21.48 328 LEU A C 1
ATOM 5252 O O . LEU A 1 328 ? -2.315 42.304 13.424 1.00 20.51 328 LEU A O 1
ATOM 5268 N N . ILE A 1 329 ? -1.232 41.517 11.617 1.00 21.05 329 ILE A N 1
ATOM 5269 C CA . ILE A 1 329 ? -2.448 41.549 10.809 1.00 21.45 329 ILE A CA 1
ATOM 5270 C C . ILE A 1 329 ? -3.507 40.630 11.407 1.00 16.95 329 ILE A C 1
ATOM 5271 O O . ILE A 1 329 ? -4.685 40.992 11.497 1.00 18.43 329 ILE A O 1
ATOM 5287 N N . THR A 1 330 ? -3.103 39.431 11.828 1.00 19.03 330 THR A N 1
ATOM 5288 C CA . THR A 1 330 ? -4.059 38.479 12.382 1.00 16.22 330 THR A CA 1
ATOM 5289 C C . THR A 1 330 ? -4.715 39.024 13.644 1.00 16.50 330 THR A C 1
ATOM 5290 O O . THR A 1 330 ? -5.930 38.887 13.829 1.00 13.96 330 THR A O 1
ATOM 5301 N N . SER A 1 331 ? -3.934 39.659 14.520 1.00 16.16 331 SER A N 1
ATOM 5302 C CA . SER A 1 331 ? -4.513 40.213 15.737 1.00 14.85 331 SER A CA 1
ATOM 5303 C C . SER A 1 331 ? -5.505 41.328 15.422 1.00 14.55 331 SER A C 1
ATOM 5304 O O . SER A 1 331 ? -6.517 41.469 16.117 1.00 15.45 331 SER A O 1
ATOM 5312 N N . LYS A 1 332 ? -5.251 42.112 14.371 1.00 17.88 332 LYS A N 1
ATOM 5313 C CA . LYS A 1 332 ? -6.198 43.156 13.986 1.00 17.62 332 LYS A CA 1
ATOM 5314 C C . LYS A 1 332 ? -7.510 42.558 13.494 1.00 14.85 332 LYS A C 1
ATOM 5315 O O . LYS A 1 332 ? -8.590 43.075 13.803 1.00 16.30 332 LYS A O 1
ATOM 5334 N N . ILE A 1 333 ? -7.439 41.472 12.720 1.00 15.73 333 ILE A N 1
ATOM 5335 C CA . ILE A 1 333 ? -8.660 40.784 12.307 1.00 13.85 333 ILE A CA 1
ATOM 5336 C C . ILE A 1 333 ? -9.414 40.281 13.528 1.00 16.43 333 ILE A C 1
ATOM 5337 O O . ILE A 1 333 ? -10.646 40.395 13.610 1.00 13.05 333 ILE A O 1
ATOM 5353 N N . LEU A 1 334 ? -8.689 39.704 14.488 1.00 13.66 334 LEU A N 1
ATOM 5354 C CA . LEU A 1 334 ? -9.322 39.189 15.696 1.00 12.49 334 LEU A CA 1
ATOM 5355 C C . LEU A 1 334 ? -10.034 40.304 16.452 1.00 10.53 334 LEU A C 1
ATOM 5356 O O . LEU A 1 334 ? -11.175 40.137 16.897 1.00 11.39 334 LEU A O 1
ATOM 5372 N N . ILE A 1 335 ? -9.379 41.459 16.594 1.00 11.44 335 ILE A N 1
ATOM 5373 C CA . ILE A 1 335 ? -10.024 42.605 17.232 1.00 13.10 335 ILE A CA 1
ATOM 5374 C C . ILE A 1 335 ? -11.332 42.930 16.524 1.00 13.58 335 ILE A C 1
ATOM 5375 O O . ILE A 1 335 ? -12.367 43.158 17.163 1.00 12.62 335 ILE A O 1
ATOM 5391 N N . ALA A 1 336 ? -11.298 42.963 15.190 1.00 15.57 336 ALA A N 1
ATOM 5392 C CA . ALA A 1 336 ? -12.473 43.354 14.419 1.00 14.31 336 ALA A CA 1
ATOM 5393 C C . ALA A 1 336 ? -13.648 42.428 14.701 1.00 15.06 336 ALA A C 1
ATOM 5394 O O . ALA A 1 336 ? -14.787 42.886 14.845 1.00 15.70 336 ALA A O 1
ATOM 5401 N N . TYR A 1 337 ? -13.385 41.121 14.782 1.00 13.67 337 TYR A N 1
ATOM 5402 C CA . TYR A 1 337 ? -14.421 40.160 15.150 1.00 12.46 337 TYR A CA 1
ATOM 5403 C C . TYR A 1 337 ? -14.858 40.340 16.598 1.00 14.37 337 TYR A C 1
ATOM 5404 O O . TYR A 1 337 ? -16.053 40.239 16.913 1.00 9.18 337 TYR A O 1
ATOM 5422 N N . THR A 1 338 ? -13.901 40.579 17.501 1.00 11.63 338 THR A N 1
ATOM 5423 C CA . THR A 1 338 ? -14.212 40.595 18.927 1.00 11.73 338 THR A CA 1
ATOM 5424 C C . THR A 1 338 ? -15.090 41.784 19.298 1.00 10.23 338 THR A C 1
ATOM 5425 O O . THR A 1 338 ? -15.882 41.702 20.244 1.00 10.65 338 THR A O 1
ATOM 5436 N N . LEU A 1 339 ? -14.985 42.885 18.556 1.00 12.56 339 LEU A N 1
ATOM 5437 C CA . LEU A 1 339 ? -15.900 44.002 18.758 1.00 13.13 339 LEU A CA 1
ATOM 5438 C C . LEU A 1 339 ? -17.359 43.579 18.615 1.00 15.81 339 LEU A C 1
ATOM 5439 O O . LEU A 1 339 ? -18.252 44.231 19.169 1.00 14.16 339 LEU A O 1
ATOM 5455 N N . GLY A 1 340 ? -17.625 42.504 17.868 1.00 10.38 340 GLY A N 1
ATOM 5456 C CA . GLY A 1 340 ? -18.988 42.042 17.682 1.00 12.02 340 GLY A CA 1
ATOM 5457 C C . GLY A 1 340 ? -19.512 41.119 18.765 1.00 10.75 340 GLY A C 1
ATOM 5458 O O . GLY A 1 340 ? -20.711 40.819 18.776 1.00 13.23 340 GLY A O 1
ATOM 5462 N N . LEU A 1 341 ? -18.648 40.668 19.675 1.00 10.52 341 LEU A N 1
ATOM 5463 C CA . LEU A 1 341 ? -19.029 39.642 20.643 1.00 8.18 341 LEU A CA 1
ATOM 5464 C C . LEU A 1 341 ? -20.268 40.002 21.453 1.00 9.81 341 LEU A C 1
ATOM 5465 O O . LEU A 1 341 ? -21.198 39.180 21.509 1.00 12.03 341 LEU A O 1
ATOM 5481 N N . PRO A 1 342 ? -20.358 41.168 22.100 1.00 9.84 342 PRO A N 1
ATOM 5482 C CA . PRO A 1 342 ? -21.580 41.462 22.867 1.00 10.70 342 PRO A CA 1
ATOM 5483 C C . PRO A 1 342 ? -22.816 41.544 21.993 1.00 11.03 342 PRO A C 1
ATOM 5484 O O . PRO A 1 342 ? -23.916 41.207 22.446 1.00 12.97 342 PRO A O 1
ATOM 5495 N N . PHE A 1 343 ? -22.664 41.969 20.742 1.00 10.25 343 PHE A N 1
ATOM 5496 C CA . PHE A 1 343 ? -23.819 42.085 19.865 1.00 9.07 343 PHE A CA 1
ATOM 5497 C C . PHE A 1 343 ? -24.337 40.716 19.447 1.00 9.70 343 PHE A C 1
ATOM 5498 O O . PHE A 1 343 ? -25.550 40.484 19.443 1.00 10.99 343 PHE A O 1
ATOM 5515 N N . TYR A 1 344 ? -23.443 39.778 19.137 1.00 11.72 344 TYR A N 1
ATOM 5516 C CA . TYR A 1 344 ? -23.911 38.434 18.825 1.00 9.10 344 TYR A CA 1
ATOM 5517 C C . TYR A 1 344 ? -24.412 37.718 20.076 1.00 11.33 344 TYR A C 1
ATOM 5518 O O . TYR A 1 344 ? -25.304 36.867 19.984 1.00 8.94 344 TYR A O 1
ATOM 5536 N N . GLY A 1 345 ? -23.889 38.070 21.252 1.00 11.78 345 GLY A N 1
ATOM 5537 C CA . GLY A 1 345 ? -24.478 37.572 22.485 1.00 9.92 345 GLY A CA 1
ATOM 5538 C C . GLY A 1 345 ? -25.911 38.041 22.667 1.00 11.39 345 GLY A C 1
ATOM 5539 O O . GLY A 1 345 ? -26.806 37.247 22.963 1.00 10.01 345 GLY A O 1
ATOM 5543 N N . ILE A 1 346 ? -26.145 39.345 22.494 1.00 10.02 346 ILE A N 1
ATOM 5544 C CA . ILE A 1 346 ? -27.494 39.895 22.610 1.00 10.24 346 ILE A CA 1
ATOM 5545 C C . ILE A 1 346 ? -28.415 39.288 21.558 1.00 11.52 346 ILE A C 1
ATOM 5546 O O . ILE A 1 346 ? -29.570 38.942 21.849 1.00 10.60 346 ILE A O 1
ATOM 5562 N N . TYR A 1 347 ? -27.935 39.182 20.315 1.00 9.16 347 TYR A N 1
ATOM 5563 C CA . TYR A 1 347 ? -28.727 38.573 19.249 1.00 10.43 347 TYR A CA 1
ATOM 5564 C C . TYR A 1 347 ? -29.168 37.166 19.632 1.00 9.78 347 TYR A C 1
ATOM 5565 O O . TYR A 1 347 ? -30.335 36.796 19.447 1.00 10.38 347 TYR A O 1
ATOM 5583 N N . SER A 1 348 ? -28.238 36.360 20.155 1.00 6.98 348 SER A N 1
ATOM 5584 C CA . SER A 1 348 ? -28.568 34.985 20.517 1.00 9.29 348 SER A CA 1
ATOM 5585 C C . SER A 1 348 ? -29.545 34.942 21.686 1.00 8.66 348 SER A C 1
ATOM 5586 O O . SER A 1 348 ? -30.498 34.155 21.675 1.00 7.64 348 SER A O 1
ATOM 5594 N N . THR A 1 349 ? -29.340 35.801 22.688 1.00 8.05 349 THR A N 1
ATOM 5595 C CA . THR A 1 349 ? -30.203 35.805 23.868 1.00 10.32 349 THR A CA 1
ATOM 5596 C C . THR A 1 349 ? -31.626 36.220 23.512 1.00 10.05 349 THR A C 1
ATOM 5597 O O . THR A 1 349 ? -32.596 35.585 23.945 1.00 9.20 349 THR A O 1
ATOM 5608 N N . ILE A 1 350 ? -31.780 37.293 22.730 1.00 11.07 350 ILE A N 1
ATOM 5609 C CA . ILE A 1 350 ? -33.123 37.731 22.360 1.00 11.32 350 ILE A CA 1
ATOM 5610 C C . ILE A 1 350 ? -33.787 36.705 21.452 1.00 9.32 350 ILE A C 1
ATOM 5611 O O . ILE A 1 350 ? -34.969 36.384 21.621 1.00 13.32 350 ILE A O 1
ATOM 5627 N N . SER A 1 351 ? -33.050 36.195 20.462 1.00 11.46 351 SER A N 1
ATOM 5628 C CA . SER A 1 351 ? -33.609 35.194 19.557 1.00 11.64 351 SER A CA 1
ATOM 5629 C C . SER A 1 351 ? -34.141 34.000 20.338 1.00 9.89 351 SER A C 1
ATOM 5630 O O . SER A 1 351 ? -35.268 33.544 20.110 1.00 9.41 351 SER A O 1
ATOM 5638 N N . ARG A 1 352 ? -33.337 33.484 21.271 1.00 11.79 352 ARG A N 1
ATOM 5639 C CA . ARG A 1 352 ? -33.742 32.313 22.044 1.00 10.15 352 ARG A CA 1
ATOM 5640 C C . ARG A 1 352 ? -34.902 32.632 22.981 1.00 12.49 352 ARG A C 1
ATOM 5641 O O . ARG A 1 352 ? -35.742 31.763 23.237 1.00 13.53 352 ARG A O 1
ATOM 5662 N N . SER A 1 353 ? -34.975 33.862 23.493 1.00 12.66 353 SER A N 1
ATOM 5663 C CA . SER A 1 353 ? -36.125 34.248 24.303 1.00 12.29 353 SER A CA 1
ATOM 5664 C C . SER A 1 353 ? -37.405 34.218 23.477 1.00 11.18 353 SER A C 1
ATOM 5665 O O . SER A 1 353 ? -38.441 33.729 23.943 1.00 14.10 353 SER A O 1
ATOM 5673 N N . TYR A 1 354 ? -37.347 34.727 22.242 1.00 12.48 354 TYR A N 1
ATOM 5674 C CA . TYR A 1 354 ? -38.494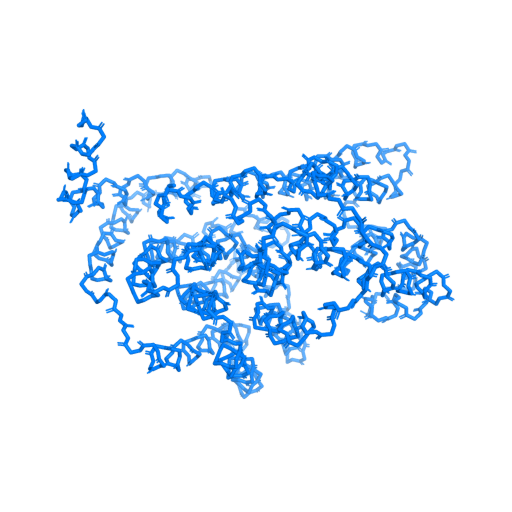 34.641 21.346 1.00 12.46 354 TYR A CA 1
ATOM 5675 C C . TYR A 1 354 ? -38.838 33.190 21.031 1.00 13.06 354 TYR A C 1
ATOM 5676 O O . TYR A 1 354 ? -40.015 32.809 21.026 1.00 14.96 354 TYR A O 1
ATOM 5694 N N . HIS A 1 355 ? -37.821 32.365 20.764 1.00 12.61 355 HIS A N 1
ATOM 5695 C CA . HIS A 1 355 ? -38.071 30.953 20.494 1.00 10.94 355 HIS A CA 1
ATOM 5696 C C . HIS A 1 355 ? -38.816 30.297 21.648 1.00 13.34 355 HIS A C 1
ATOM 5697 O O . HIS A 1 355 ? -39.674 29.433 21.431 1.00 12.92 355 HIS A O 1
ATOM 5711 N N . ALA A 1 356 ? -38.504 30.699 22.883 1.00 12.70 356 ALA A N 1
ATOM 5712 C CA . ALA A 1 356 ? -39.113 30.077 24.054 1.00 13.40 356 ALA A CA 1
ATOM 5713 C C . ALA A 1 356 ? -40.628 30.225 24.053 1.00 16.04 356 ALA A C 1
ATOM 5714 O O . ALA A 1 356 ? -41.333 29.359 24.586 1.00 17.15 356 ALA A O 1
ATOM 5721 N N . ILE A 1 357 ? -41.145 31.310 23.484 1.00 13.75 357 ILE A N 1
ATOM 5722 C CA . ILE A 1 357 ? -42.583 31.507 23.349 1.00 16.89 357 ILE A CA 1
ATOM 5723 C C . ILE A 1 357 ? -43.051 31.215 21.920 1.00 16.56 357 ILE A C 1
ATOM 5724 O O . ILE A 1 357 ? -44.163 31.588 21.539 1.00 17.56 357 ILE A O 1
ATOM 5740 N N . LYS A 1 358 ? -42.212 30.550 21.126 1.00 17.33 358 LYS A N 1
ATOM 5741 C CA . LYS A 1 358 ? -42.571 30.061 19.797 1.00 15.90 358 LYS A CA 1
ATOM 5742 C C . LYS A 1 358 ? -42.764 31.195 18.792 1.00 17.15 358 LYS A C 1
ATOM 5743 O O . LYS A 1 358 ? -43.494 31.046 17.810 1.00 17.99 358 LYS A O 1
ATOM 5762 N N . ASN A 1 359 ? -42.107 32.330 19.015 1.00 14.72 359 ASN A N 1
ATOM 5763 C CA . ASN A 1 359 ? -41.986 33.363 17.990 1.00 14.59 359 ASN A CA 1
ATOM 5764 C C . ASN A 1 359 ? -40.708 33.078 17.214 1.00 14.73 359 ASN A C 1
ATOM 5765 O O . ASN A 1 359 ? -39.603 33.388 17.672 1.00 14.13 359 ASN A O 1
ATOM 5776 N N . THR A 1 360 ? -40.858 32.456 16.049 1.00 13.57 360 THR A N 1
ATOM 5777 C CA . THR A 1 360 ? -39.731 32.192 15.166 1.00 12.75 360 THR A CA 1
ATOM 5778 C C . THR A 1 360 ? -39.554 33.262 14.100 1.00 13.04 360 THR A C 1
ATOM 5779 O O . THR A 1 360 ? -38.457 33.390 13.545 1.00 15.42 360 THR A O 1
ATOM 5790 N N . LYS A 1 361 ? -40.601 34.032 13.811 1.00 14.11 361 LYS A N 1
ATOM 5791 C CA . LYS A 1 361 ? -40.554 34.979 12.704 1.00 15.91 361 LYS A CA 1
ATOM 5792 C C . LYS A 1 361 ? -39.641 36.158 13.020 1.00 14.23 361 LYS A C 1
ATOM 5793 O O . LYS A 1 361 ? -38.820 36.558 12.187 1.00 16.34 361 LYS A O 1
ATOM 5802 N N . THR A 1 362 ? -39.763 36.733 14.218 1.00 14.35 362 THR A N 1
ATOM 5803 C CA . THR A 1 362 ? -38.968 37.921 14.525 1.00 15.36 362 THR A CA 1
ATOM 5804 C C . THR A 1 362 ? -37.474 37.622 14.534 1.00 13.23 362 THR A C 1
ATOM 5805 O O . THR A 1 362 ? -36.706 38.397 13.936 1.00 15.23 362 THR A O 1
ATOM 5816 N N . PRO A 1 363 ? -36.989 36.548 15.163 1.00 14.47 363 PRO A N 1
ATOM 5817 C CA . PRO A 1 363 ? -35.552 36.254 15.052 1.00 10.94 363 PRO A CA 1
ATOM 5818 C C . PRO A 1 363 ? -35.131 35.838 13.649 1.00 13.32 363 PRO A C 1
ATOM 5819 O O . PRO A 1 363 ? -33.982 36.094 13.264 1.00 10.48 363 PRO A O 1
ATOM 5830 N N . PHE A 1 364 ? -36.017 35.205 12.872 1.00 11.44 364 PHE A N 1
ATOM 5831 C CA . PHE A 1 364 ? -35.674 34.862 11.494 1.00 13.06 364 PHE A CA 1
ATOM 5832 C C . PHE A 1 364 ? -35.501 36.118 10.645 1.00 14.12 364 PHE A C 1
ATOM 5833 O O . PHE A 1 364 ? -34.621 36.172 9.778 1.00 12.82 364 PHE A O 1
ATOM 5850 N N . ILE A 1 365 ? -36.327 37.140 10.881 1.00 14.37 365 ILE A N 1
ATOM 5851 C CA . ILE A 1 365 ? -36.107 38.429 10.231 1.00 15.65 365 ILE A CA 1
ATOM 5852 C C . ILE A 1 365 ? -34.740 38.976 10.615 1.00 15.70 365 ILE A C 1
ATOM 5853 O O . ILE A 1 365 ? -33.969 39.421 9.759 1.00 14.12 365 ILE A O 1
ATOM 5869 N N . ALA A 1 366 ? -34.428 38.961 11.916 1.00 15.28 366 ALA A N 1
ATOM 5870 C CA . ALA A 1 366 ? -33.133 39.448 12.379 1.00 12.95 366 ALA A CA 1
ATOM 5871 C C . ALA A 1 366 ? -31.994 38.679 11.725 1.00 14.48 366 ALA A C 1
ATOM 5872 O O . ALA A 1 366 ? -30.989 39.270 11.314 1.00 12.64 366 ALA A O 1
ATOM 5879 N N . ALA A 1 367 ? -32.136 37.356 11.616 1.00 12.03 367 ALA A N 1
ATOM 5880 C CA . ALA A 1 367 ? -31.094 36.547 10.996 1.00 11.82 367 ALA A CA 1
ATOM 5881 C C . ALA A 1 367 ? -30.888 36.944 9.541 1.00 14.13 367 ALA A C 1
ATOM 5882 O O . ALA A 1 367 ? -29.749 37.009 9.059 1.00 10.69 367 ALA A O 1
ATOM 5889 N N . THR A 1 368 ? -31.983 37.212 8.827 1.00 11.71 368 THR A N 1
ATOM 5890 C CA . THR A 1 368 ? -31.884 37.625 7.433 1.00 14.12 368 THR A CA 1
ATOM 5891 C C . THR A 1 368 ? -31.227 38.996 7.318 1.00 14.29 368 THR A C 1
ATOM 5892 O O . THR A 1 368 ? -30.409 39.226 6.420 1.00 14.50 368 THR A O 1
ATOM 5903 N N . ILE A 1 369 ? -31.552 39.906 8.237 1.00 13.95 369 ILE A N 1
ATOM 5904 C CA . ILE A 1 369 ? -30.913 41.220 8.257 1.00 15.64 369 ILE A CA 1
ATOM 5905 C C . ILE A 1 369 ? -29.411 41.075 8.477 1.00 15.35 369 ILE A C 1
ATOM 5906 O O . ILE A 1 369 ? -28.600 41.700 7.783 1.00 16.64 369 ILE A O 1
ATOM 5922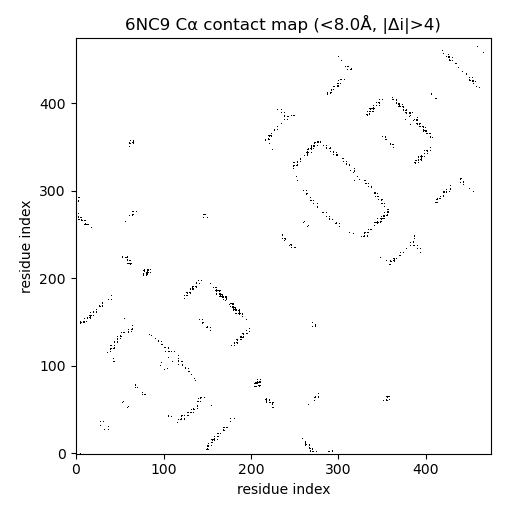 N N . VAL A 1 370 ? -29.018 40.251 9.450 1.00 13.44 370 VAL A N 1
ATOM 5923 C CA . VAL A 1 370 ? -27.599 40.101 9.767 1.00 11.98 370 VAL A CA 1
ATOM 5924 C C . VAL A 1 370 ? -26.854 39.498 8.585 1.00 14.24 370 VAL A C 1
ATOM 5925 O O . VAL A 1 370 ? -25.817 40.014 8.152 1.00 14.84 370 VAL A O 1
ATOM 5938 N N . SER A 1 371 ? -27.368 38.387 8.052 1.00 14.62 371 SER A N 1
ATOM 5939 C CA . SER A 1 371 ? -26.628 37.642 7.038 1.00 17.62 371 SER A CA 1
ATOM 5940 C C . SER A 1 371 ? -26.547 38.410 5.723 1.00 16.33 371 SER A C 1
ATOM 5941 O O . SER A 1 371 ? -25.503 38.397 5.058 1.00 13.58 371 SER A O 1
ATOM 5949 N N . LEU A 1 372 ? -27.635 39.078 5.326 1.00 14.62 372 LEU A N 1
ATOM 5950 C CA . LEU A 1 372 ? -27.613 39.852 4.087 1.00 15.55 372 LEU A CA 1
ATOM 5951 C C . LEU A 1 372 ? -26.781 41.118 4.239 1.00 16.22 372 LEU A C 1
ATOM 5952 O O . LEU A 1 372 ? -26.070 41.516 3.307 1.00 15.68 372 LEU A O 1
ATOM 5968 N N . SER A 1 373 ? -26.873 41.780 5.396 1.00 17.57 373 SER A N 1
ATOM 5969 C CA . SER A 1 373 ? -26.038 42.951 5.636 1.00 19.23 373 SER A CA 1
ATOM 5970 C C . SER A 1 373 ? -24.563 42.582 5.575 1.00 17.13 373 SER A C 1
ATOM 5971 O O . SER A 1 373 ? -23.751 43.316 5.000 1.00 17.83 373 SER A O 1
ATOM 5979 N N . ASN A 1 374 ? -24.200 41.435 6.147 1.00 14.87 374 ASN A N 1
ATOM 5980 C CA . ASN A 1 374 ? -22.811 40.997 6.098 1.00 17.78 374 ASN A CA 1
ATOM 5981 C C . ASN A 1 374 ? -22.361 40.742 4.665 1.00 15.44 374 ASN A C 1
ATOM 5982 O O . ASN A 1 374 ? -21.268 41.157 4.262 1.00 15.03 374 ASN A O 1
ATOM 5993 N N . ILE A 1 375 ? -23.183 40.036 3.885 1.00 14.99 375 ILE A N 1
ATOM 5994 C CA . ILE A 1 375 ? -22.855 39.777 2.483 1.00 18.64 375 ILE A CA 1
ATOM 5995 C C . ILE A 1 375 ? -22.620 41.088 1.746 1.00 20.42 375 ILE A C 1
ATOM 5996 O O . ILE A 1 375 ? -21.614 41.263 1.049 1.00 19.02 375 ILE A O 1
ATOM 6012 N N . ILE A 1 376 ? -23.549 42.032 1.893 1.00 19.39 376 ILE A N 1
ATOM 6013 C CA . ILE A 1 376 ? -23.456 43.290 1.161 1.00 21.59 376 ILE A CA 1
ATOM 6014 C C . ILE A 1 376 ? -22.218 44.067 1.595 1.00 18.70 376 ILE A C 1
ATOM 6015 O O . ILE A 1 376 ? -21.436 44.535 0.760 1.00 20.02 376 ILE A O 1
ATOM 6031 N N . LEU A 1 377 ? -22.019 44.212 2.908 1.00 20.57 377 LEU A N 1
ATOM 6032 C CA . LEU A 1 377 ? -20.860 44.954 3.396 1.00 19.17 377 LEU A CA 1
ATOM 6033 C C . LEU A 1 377 ? -19.556 44.259 3.018 1.00 19.32 377 LEU A C 1
ATOM 6034 O O . LEU A 1 377 ? -18.576 44.922 2.655 1.00 21.08 377 LEU A O 1
ATOM 6050 N N . ASP A 1 378 ? -19.521 42.926 3.097 1.00 19.76 378 ASP A N 1
ATOM 6051 C CA . ASP A 1 378 ? -18.347 42.187 2.636 1.00 19.88 378 ASP A CA 1
ATOM 6052 C C . ASP A 1 378 ? -17.992 42.557 1.199 1.00 22.32 378 ASP A C 1
ATOM 6053 O O . ASP A 1 378 ? -16.837 42.870 0.888 1.00 22.34 378 ASP A O 1
ATOM 6062 N N . ILE A 1 379 ? -18.979 42.511 0.302 1.00 20.45 379 ILE A N 1
ATOM 6063 C CA . ILE A 1 379 ? -18.706 42.729 -1.114 1.00 22.79 379 ILE A CA 1
ATOM 6064 C C . ILE A 1 379 ? -18.284 44.171 -1.364 1.00 27.59 379 ILE A C 1
ATOM 6065 O O . ILE A 1 379 ? -17.335 44.434 -2.113 1.00 30.11 379 ILE A O 1
ATOM 6081 N N . ILE A 1 380 ? -18.974 45.126 -0.741 1.00 29.28 380 ILE A N 1
ATOM 6082 C CA . ILE A 1 380 ? -18.718 46.534 -1.026 1.00 30.58 380 ILE A CA 1
ATOM 6083 C C . ILE A 1 380 ? -17.337 46.945 -0.532 1.00 30.47 380 ILE A C 1
ATOM 6084 O O . ILE A 1 380 ? -16.599 47.648 -1.232 1.00 30.80 380 ILE A O 1
ATOM 6100 N N . PHE A 1 381 ? -16.962 46.517 0.671 1.00 28.86 381 PHE A N 1
ATOM 6101 C CA . PHE A 1 381 ? -15.758 47.008 1.328 1.00 31.07 381 PHE A CA 1
ATOM 6102 C C . PHE A 1 381 ? -14.651 45.968 1.428 1.00 28.45 381 PHE A C 1
ATOM 6103 O O . PHE A 1 381 ? -13.561 46.294 1.909 1.00 27.07 381 PHE A O 1
ATOM 6120 N N . GLY A 1 382 ? -14.890 44.735 0.980 1.00 28.51 382 GLY A N 1
ATOM 6121 C CA . GLY A 1 382 ? -13.899 43.687 1.166 1.00 24.72 382 GLY A CA 1
ATOM 6122 C C . GLY A 1 382 ? -12.608 43.949 0.413 1.00 27.12 382 GLY A C 1
ATOM 6123 O O . GLY A 1 382 ? -11.517 43.684 0.926 1.00 28.33 382 GLY A O 1
ATOM 6127 N N . LEU A 1 383 ? -12.707 44.469 -0.811 1.00 28.05 383 LEU A N 1
ATOM 6128 C CA . LEU A 1 383 ? -11.506 44.700 -1.608 1.00 31.11 383 LEU A CA 1
ATOM 6129 C C . LEU A 1 383 ? -10.657 45.815 -1.011 1.00 34.78 383 LEU A C 1
ATOM 6130 O O . LEU A 1 383 ? -9.449 45.649 -0.805 1.00 37.41 383 LEU A O 1
ATOM 6146 N N . LYS A 1 384 ? -11.274 46.963 -0.728 1.00 34.97 384 LYS A N 1
ATOM 6147 C CA . LYS A 1 384 ? -10.513 48.119 -0.267 1.00 37.39 384 LYS A CA 1
ATOM 6148 C C . LYS A 1 384 ? -9.904 47.880 1.111 1.00 34.22 384 LYS A C 1
ATOM 6149 O O . LYS A 1 384 ? -8.738 48.221 1.346 1.00 33.41 384 LYS A O 1
ATOM 6156 N N . TYR A 1 385 ? -10.665 47.288 2.031 1.00 28.58 385 TYR A N 1
ATOM 6157 C CA . TYR A 1 385 ? -10.261 47.209 3.430 1.00 28.63 385 TYR A CA 1
ATOM 6158 C C . TYR A 1 385 ? -9.862 45.804 3.866 1.00 24.36 385 TYR A C 1
ATOM 6159 O O . TYR A 1 385 ? -9.593 45.589 5.052 1.00 24.92 385 TYR A O 1
ATOM 6177 N N . GLY A 1 386 ? -9.812 44.847 2.944 1.00 24.62 386 GLY A N 1
ATOM 6178 C CA . GLY A 1 386 ? -9.197 43.567 3.209 1.00 23.86 386 GLY A CA 1
ATOM 6179 C C . GLY A 1 386 ? -9.886 42.750 4.287 1.00 20.12 386 GLY A C 1
ATOM 6180 O O . GLY A 1 386 ? -11.051 42.978 4.628 1.00 20.52 386 GLY A O 1
ATOM 6184 N N . PRO A 1 387 ? -9.169 41.770 4.844 1.00 19.10 387 PRO A N 1
ATOM 6185 C CA . PRO A 1 387 ? -9.794 40.885 5.840 1.00 19.94 387 PRO A CA 1
ATOM 6186 C C . PRO A 1 387 ? -10.206 41.600 7.114 1.00 17.46 387 PRO A C 1
ATOM 6187 O O . PRO A 1 387 ? -11.169 41.176 7.766 1.00 16.60 387 PRO A O 1
ATOM 6198 N N . ILE A 1 388 ? -9.509 42.670 7.500 1.00 18.56 388 ILE A N 1
ATOM 6199 C CA . ILE A 1 388 ? -9.945 43.450 8.656 1.00 16.83 388 ILE A CA 1
ATOM 6200 C C . ILE A 1 388 ? -11.325 44.039 8.395 1.00 16.41 388 ILE A C 1
ATOM 6201 O O . ILE A 1 388 ? -12.219 43.980 9.249 1.00 18.99 388 ILE A O 1
ATOM 6217 N N . GLY A 1 389 ? -11.516 44.621 7.206 1.00 17.85 389 GLY A N 1
ATOM 6218 C CA . GLY A 1 389 ? -12.817 45.169 6.855 1.00 20.08 389 GLY A CA 1
ATOM 6219 C C . GLY A 1 389 ? -13.899 44.109 6.809 1.00 18.33 389 GLY A C 1
ATOM 6220 O O . GLY A 1 389 ? -15.026 44.338 7.254 1.00 19.46 389 GLY A O 1
ATOM 6224 N N . VAL A 1 390 ? -13.568 42.929 6.280 1.00 16.63 390 VAL A N 1
ATOM 6225 C CA . VAL A 1 390 ? -14.536 41.835 6.221 1.00 17.22 390 VAL A CA 1
ATOM 6226 C C . VAL A 1 390 ? -14.943 41.410 7.629 1.00 18.30 390 VAL A C 1
ATOM 6227 O O . VAL A 1 390 ? -16.133 41.245 7.927 1.00 16.96 390 VAL A O 1
ATOM 6240 N N . ALA A 1 391 ? -13.964 41.232 8.520 1.00 16.75 391 ALA A N 1
ATOM 6241 C CA . ALA A 1 391 ? -14.283 40.890 9.901 1.00 14.91 391 ALA A CA 1
ATOM 6242 C C . ALA A 1 391 ? -15.118 41.981 10.556 1.00 15.96 391 ALA A C 1
ATOM 6243 O O . ALA A 1 391 ? -16.087 41.689 11.270 1.00 15.14 391 ALA A O 1
ATOM 6250 N N . LEU A 1 392 ? -14.762 43.247 10.321 1.00 16.02 392 LEU A N 1
ATOM 6251 C CA . LEU A 1 392 ? -15.504 44.351 10.920 1.00 18.17 392 LEU A CA 1
ATOM 6252 C C . LEU A 1 392 ? -16.932 44.401 10.392 1.00 16.12 392 LEU A C 1
ATOM 6253 O O . LEU A 1 392 ? -17.865 44.732 11.135 1.00 18.34 392 LEU A O 1
ATOM 6269 N N . ALA A 1 393 ? -17.120 44.073 9.112 1.00 14.27 393 ALA A N 1
ATOM 6270 C CA . ALA A 1 393 ? -18.464 44.028 8.546 1.00 15.80 393 ALA A CA 1
ATOM 6271 C C . ALA A 1 393 ? -19.327 42.989 9.251 1.00 12.63 393 ALA A C 1
ATOM 6272 O O . ALA A 1 393 ? -20.534 43.191 9.423 1.00 13.70 393 ALA A O 1
ATOM 6279 N N . THR A 1 394 ? -18.729 41.863 9.659 1.00 12.88 394 THR A N 1
ATOM 6280 C CA . THR A 1 394 ? -19.480 40.855 10.402 1.00 15.01 394 THR A CA 1
ATOM 6281 C C . THR A 1 394 ? -19.968 41.417 11.728 1.00 11.69 394 THR A C 1
ATOM 6282 O O . THR A 1 394 ? -21.111 41.175 12.136 1.00 11.36 394 THR A O 1
ATOM 6292 N N . SER A 1 395 ? -19.110 42.169 12.415 1.00 10.06 395 SER A N 1
ATOM 6293 C CA . SER A 1 395 ? -19.503 42.779 13.677 1.00 11.71 395 SER A CA 1
ATOM 6294 C C . SER A 1 395 ? -20.564 43.849 13.462 1.00 12.27 395 SER A C 1
ATOM 6295 O O . SER A 1 395 ? -21.523 43.942 14.236 1.00 11.19 395 SER A O 1
ATOM 6303 N N . ILE A 1 396 ? -20.413 44.663 12.415 1.00 16.05 396 ILE A N 1
ATOM 6304 C CA . ILE A 1 396 ? -21.395 45.706 12.132 1.00 12.86 396 ILE A CA 1
ATOM 6305 C C . ILE A 1 396 ? -22.738 45.089 11.768 1.00 14.53 396 ILE A C 1
ATOM 6306 O O . ILE A 1 396 ? -23.797 45.587 12.172 1.00 14.77 396 ILE A O 1
ATOM 6322 N N . ALA A 1 397 ? -22.722 44.008 10.986 1.00 14.14 397 ALA A N 1
ATOM 6323 C CA . ALA A 1 397 ? -23.966 43.314 10.669 1.00 15.07 397 ALA A CA 1
ATOM 6324 C C . ALA A 1 397 ? -24.681 42.874 11.941 1.00 15.18 397 ALA A C 1
ATOM 6325 O O . ALA A 1 397 ? -25.910 42.981 12.041 1.00 14.64 397 ALA A O 1
ATOM 6332 N N . GLY A 1 398 ? -23.925 42.380 12.926 1.00 10.92 398 GLY A N 1
ATOM 6333 C CA . GLY A 1 398 ? -24.526 42.003 14.195 1.00 11.32 398 GLY A CA 1
ATOM 6334 C C . GLY A 1 398 ? -25.152 43.183 14.912 1.00 13.87 398 GLY A C 1
ATOM 6335 O O . GLY A 1 398 ? -26.222 43.060 15.514 1.00 14.41 398 GLY A O 1
ATOM 6339 N N . ILE A 1 399 ? -24.496 44.343 14.858 1.00 13.28 399 ILE A N 1
ATOM 6340 C CA . ILE A 1 399 ? -25.071 45.551 15.445 1.00 11.85 399 ILE A CA 1
ATOM 6341 C C . ILE A 1 399 ? -26.429 45.843 14.821 1.00 13.98 399 ILE A C 1
ATOM 6342 O O . ILE A 1 399 ? -27.405 46.134 15.522 1.00 15.79 399 ILE A O 1
ATOM 6358 N N . ILE A 1 400 ? -26.505 45.783 13.490 1.00 14.02 400 ILE A N 1
ATOM 6359 C CA . ILE A 1 400 ? -27.757 46.067 12.792 1.00 16.83 400 ILE A CA 1
ATOM 6360 C C . ILE A 1 400 ? -28.847 45.105 13.250 1.00 15.36 400 ILE A C 1
ATOM 6361 O O . ILE A 1 400 ? -29.979 45.510 13.542 1.00 16.03 400 ILE A O 1
ATOM 6377 N N . GLY A 1 401 ? -28.523 43.814 13.318 1.00 15.86 401 GLY A N 1
ATOM 6378 C CA . GLY A 1 401 ? -29.502 42.843 13.775 1.00 13.81 401 GLY A CA 1
ATOM 6379 C C . GLY A 1 401 ? -29.958 43.101 15.198 1.00 16.15 401 GLY A C 1
ATOM 6380 O O . GLY A 1 401 ? -31.144 42.968 15.516 1.00 17.60 401 GLY A O 1
ATOM 6384 N N . VAL A 1 402 ? -29.025 43.481 16.074 1.00 12.44 402 VAL A N 1
ATOM 6385 C CA . VAL A 1 402 ? -29.373 43.744 17.465 1.00 14.69 402 VAL A CA 1
ATOM 6386 C C . VAL A 1 402 ? -30.281 44.964 17.564 1.00 17.47 402 VAL A C 1
ATOM 6387 O O . VAL A 1 402 ? -31.248 44.972 18.334 1.00 18.18 402 VAL A O 1
ATOM 6400 N N . LEU A 1 403 ? -29.997 46.008 16.782 1.00 15.89 403 LEU A N 1
ATOM 6401 C CA . LEU A 1 403 ? -30.864 47.182 16.797 1.00 18.83 403 LEU A CA 1
ATOM 6402 C C . LEU A 1 403 ? -32.292 46.811 16.418 1.00 19.27 403 LEU A C 1
ATOM 6403 O O . LEU A 1 403 ? -33.251 47.279 17.043 1.00 18.06 403 LEU A O 1
ATOM 6419 N N . TYR A 1 404 ? -32.456 45.965 15.400 1.00 17.46 404 TYR A N 1
ATOM 6420 C CA . TYR A 1 404 ? -33.790 45.502 15.041 1.00 16.16 404 TYR A CA 1
ATOM 6421 C C . TYR A 1 404 ? -34.425 44.734 16.193 1.00 14.82 404 TYR A C 1
ATOM 6422 O O . TYR A 1 404 ? -35.596 44.945 16.527 1.00 17.48 404 TYR A O 1
ATOM 6440 N N . LEU A 1 405 ? -33.663 43.835 16.814 1.00 15.02 405 LEU A N 1
ATOM 6441 C CA . LEU A 1 405 ? -34.223 43.007 17.876 1.00 13.80 405 LEU A CA 1
ATOM 6442 C C . LEU A 1 405 ? -34.559 43.835 19.110 1.00 16.53 405 LEU A C 1
ATOM 6443 O O . LEU A 1 405 ? -35.593 43.608 19.749 1.00 17.51 405 LEU A O 1
ATOM 6459 N N . LEU A 1 406 ? -33.708 44.801 19.460 1.00 17.46 406 LEU A N 1
ATOM 6460 C CA . LEU A 1 406 ? -33.990 45.628 20.629 1.00 19.38 406 LEU A CA 1
ATOM 6461 C C . LEU A 1 406 ? -35.226 46.492 20.411 1.00 24.46 406 LEU A C 1
ATOM 6462 O O . LEU A 1 406 ? -36.039 46.666 21.329 1.00 24.44 406 LEU A O 1
ATOM 6478 N N . PHE A 1 407 ? -35.389 47.046 19.208 1.00 24.79 407 PHE A N 1
ATOM 6479 C CA . PHE A 1 407 ? -36.614 47.773 18.904 1.00 25.87 407 PHE A CA 1
ATOM 6480 C C . PHE A 1 407 ? -37.834 46.864 18.985 1.00 27.29 407 PHE A C 1
ATOM 6481 O O . PHE A 1 407 ? -38.935 47.327 19.303 1.00 28.72 407 PHE A O 1
ATOM 6485 N N . SER A 1 408 ? -37.661 45.572 18.699 1.00 23.63 408 SER A N 1
ATOM 6486 C CA . SER A 1 408 ? -38.781 44.639 18.766 1.00 25.66 408 SER A CA 1
ATOM 6487 C C . SER A 1 408 ? -39.167 44.336 20.211 1.00 23.24 408 SER A C 1
ATOM 6488 O O . SER A 1 408 ? -40.355 44.335 20.557 1.00 24.78 408 SER A O 1
ATOM 6496 N N . VAL A 1 409 ? -38.182 44.066 21.072 1.00 20.23 409 VAL A N 1
ATOM 6497 C CA . VAL A 1 409 ? -38.496 43.744 22.463 1.00 21.60 409 VAL A CA 1
ATOM 6498 C C . VAL A 1 409 ? -38.678 44.990 23.320 1.00 19.12 409 VAL A C 1
ATOM 6499 O O . VAL A 1 409 ? -39.213 44.890 24.431 1.00 21.57 409 VAL A O 1
ATOM 6512 N N . LYS A 1 410 ? -38.242 46.157 22.844 1.00 35.27 410 LYS A N 1
ATOM 6513 C CA . LYS A 1 410 ? -38.539 47.432 23.502 1.00 37.67 410 LYS A CA 1
ATOM 6514 C C . LYS A 1 410 ? -37.998 47.472 24.932 1.00 36.02 410 LYS A C 1
ATOM 6515 O O . LYS A 1 410 ? -38.652 47.980 25.845 1.00 37.73 410 LYS A O 1
ATOM 6534 N N . THR A 1 411 ? -36.791 46.949 25.138 1.00 35.15 411 THR A N 1
ATOM 6535 C CA . THR A 1 411 ? -36.220 46.945 26.478 1.00 35.36 411 THR A CA 1
ATOM 6536 C C . THR A 1 411 ? -34.711 46.763 26.401 1.00 33.41 411 THR A C 1
ATOM 6537 O O . THR A 1 411 ? -34.191 46.153 25.463 1.00 29.22 411 THR A O 1
ATOM 6548 N N . PHE A 1 412 ? -34.020 47.298 27.409 1.00 33.59 412 PHE A N 1
ATOM 6549 C CA . PHE A 1 412 ? -32.578 47.131 27.553 1.00 29.32 412 PHE A CA 1
ATOM 6550 C C . PHE A 1 412 ? -32.160 47.542 28.961 1.00 29.66 412 PHE A C 1
ATOM 6551 O O . PHE A 1 412 ? -32.550 48.620 29.427 1.00 27.42 412 PHE A O 1
ATOM 6568 N N . PRO A 1 413 ? -31.365 46.723 29.672 1.00 27.96 413 PRO A N 1
ATOM 6569 C CA . PRO A 1 413 ? -30.948 47.072 31.048 1.00 28.00 413 PRO A CA 1
ATOM 6570 C C . PRO A 1 413 ? -29.804 48.083 31.060 1.00 27.93 413 PRO A C 1
ATOM 6571 O O . PRO A 1 413 ? -28.626 47.765 31.245 1.00 26.43 413 PRO A O 1
ATOM 6582 N N . ILE A 1 414 ? -30.161 49.352 30.858 1.00 26.90 414 ILE A N 1
ATOM 6583 C CA . ILE A 1 414 ? -29.148 50.385 30.658 1.00 28.47 414 ILE A CA 1
ATOM 6584 C C . ILE A 1 414 ? -28.300 50.566 31.911 1.00 25.79 414 ILE A C 1
ATOM 6585 O O . ILE A 1 414 ? -27.076 50.725 31.827 1.00 23.96 414 ILE A O 1
ATOM 6601 N N . LYS A 1 415 ? -28.927 50.554 33.090 1.00 25.27 415 LYS A N 1
ATOM 6602 C CA . LYS A 1 415 ? -28.173 50.766 34.322 1.00 25.43 415 LYS A CA 1
ATOM 6603 C C . LYS A 1 415 ? -27.124 49.679 34.517 1.00 26.20 415 LYS A C 1
ATOM 6604 O O . LYS A 1 415 ? -25.975 49.964 34.873 1.00 26.16 415 LYS A O 1
ATOM 6613 N N . ASP A 1 416 ? -27.506 48.419 34.303 1.00 23.08 416 ASP A N 1
ATOM 6614 C CA . ASP A 1 416 ? -26.548 47.327 34.435 1.00 23.74 416 ASP A CA 1
ATOM 6615 C C . ASP A 1 416 ? -25.473 47.401 33.359 1.00 18.45 416 ASP A C 1
ATOM 6616 O O . ASP A 1 416 ? -24.311 47.061 33.609 1.00 16.66 416 ASP A O 1
ATOM 6625 N N . PHE A 1 417 ? -25.838 47.842 32.154 1.00 18.38 417 PHE A N 1
ATOM 6626 C CA . PHE A 1 417 ? -24.831 48.032 31.116 1.00 18.44 417 PHE A CA 1
ATOM 6627 C C . PHE A 1 417 ? -23.733 48.978 31.586 1.00 18.28 417 PHE A C 1
ATOM 6628 O O . PHE A 1 417 ? -22.545 48.732 31.346 1.00 16.14 417 PHE A O 1
ATOM 6645 N N . LEU A 1 418 ? -24.111 50.064 32.266 1.00 18.76 418 LEU A N 1
ATOM 6646 C CA . LEU A 1 418 ? -23.118 51.029 32.728 1.00 20.89 418 LEU A CA 1
ATOM 6647 C C . LEU A 1 418 ? -22.274 50.460 33.863 1.00 18.55 418 LEU A C 1
ATOM 6648 O O . LEU A 1 418 ? -21.059 50.680 33.909 1.00 21.62 418 LEU A O 1
ATOM 6664 N N . LYS A 1 419 ? -22.895 49.726 34.789 1.00 17.04 419 LYS A N 1
ATOM 6665 C CA . LYS A 1 419 ? -22.136 49.121 35.880 1.00 17.63 419 LYS A CA 1
ATOM 6666 C C . LYS A 1 419 ? -21.153 48.084 35.354 1.00 15.30 419 LYS A C 1
ATOM 6667 O O . LYS A 1 419 ? -19.999 48.024 35.797 1.00 15.19 419 LYS A O 1
ATOM 6686 N N . ILE A 1 420 ? -21.595 47.256 34.407 1.00 14.15 420 ILE A N 1
ATOM 6687 C CA . ILE A 1 420 ? -20.723 46.243 33.823 1.00 12.60 420 ILE A CA 1
ATOM 6688 C C . ILE A 1 420 ? -19.585 46.903 33.057 1.00 14.63 420 ILE A C 1
ATOM 6689 O O . ILE A 1 420 ? -18.431 46.463 33.124 1.00 13.18 420 ILE A O 1
ATOM 6705 N N . SER A 1 421 ? -19.888 47.973 32.324 1.00 14.59 421 SER A N 1
ATOM 6706 C CA . SER A 1 421 ? -18.850 48.674 31.577 1.00 16.97 421 SER A CA 1
ATOM 6707 C C . SER A 1 421 ? -17.803 49.266 32.514 1.00 16.52 421 SER A C 1
ATOM 6708 O O . SER A 1 421 ? -16.599 49.183 32.241 1.00 14.35 421 SER A O 1
ATOM 6716 N N . LEU A 1 422 ? -18.239 49.863 33.625 1.00 17.32 422 LEU A N 1
ATOM 6717 C CA . LEU A 1 422 ? -17.292 50.414 34.592 1.00 16.15 422 LEU A CA 1
ATOM 6718 C C . LEU A 1 422 ? -16.404 49.318 35.174 1.00 13.51 422 LEU A C 1
ATOM 6719 O O . LEU A 1 422 ? -15.183 49.476 35.273 1.00 14.47 422 LEU A O 1
ATOM 6735 N N . ASN A 1 423 ? -17.003 48.199 35.577 1.00 14.93 423 ASN A N 1
ATOM 6736 C CA . ASN A 1 423 ? -16.204 47.100 36.106 1.00 12.74 423 ASN A CA 1
ATOM 6737 C C . ASN A 1 423 ? -15.227 46.577 35.062 1.00 14.67 423 ASN A C 1
ATOM 6738 O O . ASN A 1 423 ? -14.103 46.184 35.400 1.00 14.55 423 ASN A O 1
ATOM 6749 N N . SER A 1 424 ? -15.627 46.580 33.788 1.00 12.93 424 SER A N 1
ATOM 6750 C CA . SER A 1 424 ? -14.724 46.161 32.726 1.00 10.80 424 SER A CA 1
ATOM 6751 C C . SER A 1 424 ? -13.590 47.156 32.535 1.00 12.24 424 SER A C 1
ATOM 6752 O O . SER A 1 424 ? -12.471 46.758 32.194 1.00 11.81 424 SER A O 1
ATOM 6760 N N . LEU A 1 425 ? -13.853 48.446 32.763 1.00 14.45 425 LEU A N 1
ATOM 6761 C CA . LEU A 1 425 ? -12.800 49.448 32.644 1.00 13.43 425 LEU A CA 1
ATOM 6762 C C . LEU A 1 425 ? -11.824 49.363 33.811 1.00 11.03 425 LEU A C 1
ATOM 6763 O O . LEU A 1 425 ? -10.614 49.541 33.628 1.00 15.76 425 LEU A O 1
ATOM 6767 N N . ILE A 1 426 ? -12.333 49.124 35.021 1.00 13.96 426 ILE A N 1
ATOM 6768 C CA . ILE A 1 426 ? -11.454 48.875 36.160 1.00 14.71 426 ILE A CA 1
ATOM 6769 C C . ILE A 1 426 ? -10.569 47.671 35.874 1.00 15.84 426 ILE A C 1
ATOM 6770 O O . ILE A 1 426 ? -9.355 47.699 36.103 1.00 12.64 426 ILE A O 1
ATOM 6786 N N . MET A 1 427 ? -11.173 46.593 35.366 1.00 13.16 427 MET A N 1
ATOM 6787 C CA . MET A 1 427 ? -10.407 45.408 34.987 1.00 19.56 427 MET A CA 1
ATOM 6788 C C . MET A 1 427 ? -9.324 45.760 33.976 1.00 15.33 427 MET A C 1
ATOM 6789 O O . MET A 1 427 ? -8.162 45.363 34.128 1.00 13.74 427 MET A O 1
ATOM 6803 N N . LEU A 1 428 ? -9.687 46.507 32.933 1.00 10.25 428 LEU A N 1
ATOM 6804 C CA . LEU A 1 428 ? -8.720 46.855 31.899 1.00 13.51 428 LEU A CA 1
ATOM 6805 C C . LEU A 1 428 ? -7.561 47.652 32.481 1.00 10.31 428 LEU A C 1
ATOM 6806 O O . LEU A 1 428 ? -6.404 47.453 32.095 1.00 14.73 428 LEU A O 1
ATOM 6822 N N . PHE A 1 429 ? -7.854 48.555 33.417 1.00 12.89 429 PHE A N 1
ATOM 6823 C CA . PHE A 1 429 ? -6.805 49.351 34.044 1.00 14.63 429 PHE A CA 1
ATOM 6824 C C . PHE A 1 429 ? -5.791 48.463 34.759 1.00 14.99 429 PHE A C 1
ATOM 6825 O O . PHE A 1 429 ? -4.577 48.670 34.641 1.00 18.06 429 PHE A O 1
ATOM 6842 N N . VAL A 1 430 ? -6.268 47.461 35.502 1.00 14.90 430 VAL A N 1
ATOM 6843 C CA . VAL A 1 430 ? -5.349 46.586 36.227 1.00 13.85 430 VAL A CA 1
ATOM 6844 C C . VAL A 1 430 ? -4.548 45.726 35.256 1.00 14.74 430 VAL A C 1
ATOM 6845 O O . VAL A 1 430 ? -3.336 45.552 35.423 1.00 18.74 430 VAL A O 1
ATOM 6858 N N . ILE A 1 431 ? -5.208 45.156 34.241 1.00 14.70 431 ILE A N 1
ATOM 6859 C CA . ILE A 1 431 ? -4.485 44.387 33.229 1.00 12.19 431 ILE A CA 1
ATOM 6860 C C . ILE A 1 431 ? -3.390 45.242 32.608 1.00 15.35 431 ILE A C 1
ATOM 6861 O O . ILE A 1 431 ? -2.265 44.780 32.386 1.00 13.94 431 ILE A O 1
ATOM 6877 N N . TYR A 1 432 ? -3.707 46.501 32.309 1.00 12.43 432 TYR A N 1
ATOM 6878 C CA . TYR A 1 432 ? -2.717 47.404 31.741 1.00 13.84 432 TYR A CA 1
ATOM 6879 C C . TYR A 1 432 ? -1.526 47.576 32.680 1.00 13.32 432 TYR A C 1
ATOM 6880 O O . TYR A 1 432 ? -0.371 47.580 32.237 1.00 16.60 432 TYR A O 1
ATOM 6898 N N . LEU A 1 433 ? -1.783 47.698 33.984 1.00 14.95 433 LEU A N 1
ATOM 6899 C CA . LEU A 1 433 ? -0.695 47.861 34.941 1.00 13.36 433 LEU A CA 1
ATOM 6900 C C . LEU A 1 433 ? 0.186 46.620 35.046 1.00 14.50 433 LEU A C 1
ATOM 6901 O O . LEU A 1 433 ? 1.354 46.743 35.432 1.00 18.66 433 LEU A O 1
ATOM 6917 N N . THR A 1 434 ? -0.332 45.438 34.714 1.00 10.67 434 THR A N 1
ATOM 6918 C CA . THR A 1 434 ? 0.467 44.218 34.715 1.00 13.20 434 THR A CA 1
ATOM 6919 C C . THR A 1 434 ? 1.165 43.964 33.384 1.00 16.47 434 THR A C 1
ATOM 6920 O O . THR A 1 434 ? 1.848 42.944 33.244 1.00 18.41 434 THR A O 1
ATOM 6931 N N . ASP A 1 435 ? 1.022 44.862 32.412 1.00 16.06 435 ASP A N 1
ATOM 6932 C CA . ASP A 1 435 ? 1.503 44.620 31.052 1.00 19.70 435 ASP A CA 1
ATOM 6933 C C . ASP A 1 435 ? 2.942 45.121 30.918 1.00 19.10 435 ASP A C 1
ATOM 6934 O O . ASP A 1 435 ? 3.245 46.079 30.205 1.00 22.71 435 ASP A O 1
ATOM 6943 N N . PHE A 1 436 ? 3.847 44.432 31.616 1.00 20.55 436 PHE A N 1
ATOM 6944 C CA . PHE A 1 436 ? 5.227 44.890 31.738 1.00 20.94 436 PHE A CA 1
ATOM 6945 C C . PHE A 1 436 ? 6.263 43.880 31.252 1.00 18.17 436 PHE A C 1
ATOM 6946 O O . PHE A 1 436 ? 7.459 44.080 31.498 1.00 24.07 436 PHE A O 1
ATOM 6963 N N . THR A 1 437 ? 5.859 42.808 30.572 1.00 23.04 437 THR A N 1
ATOM 6964 C CA . THR A 1 437 ? 6.816 41.808 30.114 1.00 22.70 437 THR A CA 1
ATOM 6965 C C . THR A 1 437 ? 6.408 41.249 28.758 1.00 29.27 437 THR A C 1
ATOM 6966 O O . THR A 1 437 ? 5.221 41.101 28.457 1.00 27.89 437 THR A O 1
ATOM 6977 N N . ASP A 1 438 ? 7.420 40.924 27.951 1.00 35.16 438 ASP A N 1
ATOM 6978 C CA . ASP A 1 438 ? 7.232 40.279 26.658 1.00 39.88 438 ASP A CA 1
ATOM 6979 C C . ASP A 1 438 ? 7.104 38.765 26.763 1.00 38.63 438 ASP A C 1
ATOM 6980 O O . ASP A 1 438 ? 6.946 38.103 25.731 1.00 39.87 438 ASP A O 1
ATOM 6989 N N . ASN A 1 439 ? 7.175 38.205 27.969 1.00 32.56 439 ASN A N 1
ATOM 6990 C CA . ASN A 1 439 ? 7.120 36.759 28.135 1.00 27.58 439 ASN A CA 1
ATOM 6991 C C . ASN A 1 439 ? 5.867 36.195 27.472 1.00 26.87 439 ASN A C 1
ATOM 6992 O O . ASN A 1 439 ? 4.766 36.724 27.646 1.00 25.97 439 ASN A O 1
ATOM 7003 N N . GLU A 1 440 ? 6.043 35.107 26.716 1.00 26.54 440 GLU A N 1
ATOM 7004 C CA . GLU A 1 440 ? 4.967 34.577 25.882 1.00 27.28 440 GLU A CA 1
ATOM 7005 C C . GLU A 1 440 ? 3.830 33.961 26.690 1.00 22.14 440 GLU A C 1
ATOM 7006 O O . GLU A 1 440 ? 2.729 33.799 26.154 1.00 23.28 440 GLU A O 1
ATOM 7010 N N . PHE A 1 441 ? 4.061 33.617 27.958 1.00 20.80 441 PHE A N 1
ATOM 7011 C CA . PHE A 1 441 ? 3.027 33.014 28.793 1.00 22.85 441 PHE A CA 1
ATOM 7012 C C . PHE A 1 441 ? 2.337 34.007 29.720 1.00 19.45 441 PHE A C 1
ATOM 7013 O O . PHE A 1 441 ? 1.313 33.661 30.320 1.00 21.96 441 PHE A O 1
ATOM 7030 N N . TRP A 1 442 ? 2.864 35.224 29.856 1.00 16.32 442 TRP A N 1
ATOM 7031 C CA . TRP A 1 442 ? 2.347 36.140 30.867 1.00 15.02 442 TRP A CA 1
ATOM 7032 C C . TRP A 1 442 ? 0.870 36.450 30.654 1.00 14.51 442 TRP A C 1
ATOM 7033 O O . TRP A 1 442 ? 0.132 36.639 31.629 1.00 16.02 442 TRP A O 1
ATOM 7054 N N . PHE A 1 443 ? 0.412 36.493 29.399 1.00 15.94 443 PHE A N 1
ATOM 7055 C CA . PHE A 1 443 ? -0.984 36.839 29.145 1.00 16.62 443 PHE A CA 1
ATOM 7056 C C . PHE A 1 443 ? -1.935 35.854 29.810 1.00 13.63 443 PHE A C 1
ATOM 7057 O O . PHE A 1 443 ? -3.079 36.207 30.109 1.00 13.46 443 PHE A O 1
ATOM 7074 N N . LEU A 1 444 ? -1.490 34.617 30.043 1.00 15.11 444 LEU A N 1
ATOM 7075 C CA . LEU A 1 444 ? -2.333 33.660 30.751 1.00 16.68 444 LEU A CA 1
ATOM 7076 C C . LEU A 1 444 ? -2.565 34.109 32.187 1.00 18.58 444 LEU A C 1
ATOM 7077 O O . LEU A 1 444 ? -3.688 34.022 32.700 1.00 17.51 444 LEU A O 1
ATOM 7093 N N . ILE A 1 445 ? -1.516 34.606 32.843 1.00 14.73 445 ILE A N 1
ATOM 7094 C CA . ILE A 1 445 ? -1.672 35.193 34.169 1.00 12.13 445 ILE A CA 1
ATOM 7095 C C . ILE A 1 445 ? -2.545 36.437 34.092 1.00 12.96 445 ILE A C 1
ATOM 7096 O O . ILE A 1 445 ? -3.367 36.693 34.978 1.00 14.66 445 ILE A O 1
ATOM 7112 N N . GLN A 1 446 ? -2.383 37.229 33.030 1.00 13.53 446 GLN A N 1
ATOM 7113 C CA . GLN A 1 446 ? -3.170 38.450 32.891 1.00 13.77 446 GLN A CA 1
ATOM 7114 C C . GLN A 1 446 ? -4.651 38.144 32.719 1.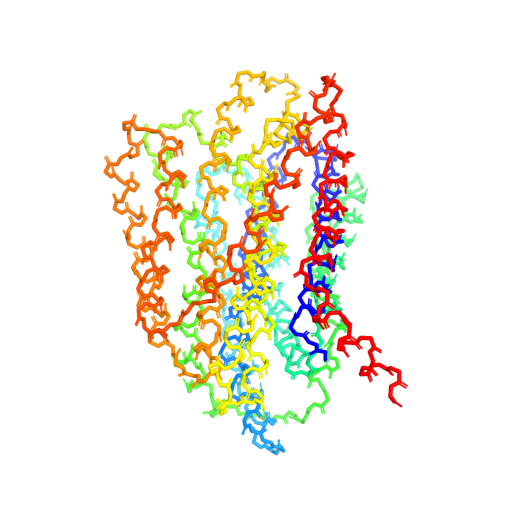00 14.18 446 GLN A C 1
ATOM 7115 O O . GLN A 1 446 ? -5.504 38.892 33.211 1.00 12.84 446 GLN A O 1
ATOM 7129 N N . ILE A 1 447 ? -4.979 37.060 32.013 1.00 12.30 447 ILE A N 1
ATOM 7130 C CA . ILE A 1 447 ? -6.378 36.660 31.889 1.00 15.02 447 ILE A CA 1
ATOM 7131 C C . ILE A 1 447 ? -6.936 36.292 33.257 1.00 9.81 447 ILE A C 1
ATOM 7132 O O . ILE A 1 447 ? -8.032 36.719 33.636 1.00 10.25 447 ILE A O 1
ATOM 7148 N N . LEU A 1 448 ? -6.190 35.489 34.017 1.00 11.36 448 LEU A N 1
ATOM 7149 C CA . LEU A 1 448 ? -6.603 35.144 35.373 1.00 11.98 448 LEU A CA 1
ATOM 7150 C C . LEU A 1 448 ? -6.800 36.398 36.218 1.00 13.54 448 LEU A C 1
ATOM 7151 O O . LEU A 1 448 ? -7.828 36.561 36.886 1.00 12.12 448 LEU A O 1
ATOM 7167 N N . ILE A 1 449 ? -5.818 37.302 36.196 1.00 11.35 449 ILE A N 1
ATOM 7168 C CA . ILE A 1 449 ? -5.928 38.544 36.953 1.00 9.58 449 ILE A CA 1
ATOM 7169 C C . ILE A 1 449 ? -7.154 39.330 36.506 1.00 9.38 449 ILE A C 1
ATOM 7170 O O . ILE A 1 449 ? -7.915 39.843 37.338 1.00 12.19 449 ILE A O 1
ATOM 7186 N N . GLY A 1 450 ? -7.367 39.428 35.190 1.00 12.36 450 GLY A N 1
ATOM 7187 C CA . GLY A 1 450 ? -8.522 40.148 34.679 1.00 13.23 450 GLY A CA 1
ATOM 7188 C C . GLY A 1 450 ? -9.834 39.593 35.200 1.00 14.57 450 GLY A C 1
ATOM 7189 O O . GLY A 1 450 ? -10.702 40.339 35.654 1.00 12.82 450 GLY A O 1
ATOM 7193 N N . ILE A 1 451 ? -9.994 38.268 35.143 1.00 11.44 451 ILE A N 1
ATOM 7194 C CA . ILE A 1 451 ? -11.223 37.646 35.628 1.00 10.21 451 ILE A CA 1
ATOM 7195 C C . ILE A 1 451 ? -11.432 37.968 37.101 1.00 8.26 451 ILE A C 1
ATOM 7196 O O . ILE A 1 451 ? -12.534 38.333 37.525 1.00 9.01 451 ILE A O 1
ATOM 7212 N N . LEU A 1 452 ? -10.372 37.847 37.905 1.00 9.71 452 LEU A N 1
ATOM 7213 C CA . LEU A 1 452 ? -10.502 38.047 39.344 1.00 8.89 452 LEU A CA 1
ATOM 7214 C C . LEU A 1 452 ? -10.831 39.497 39.684 1.00 12.37 452 LEU A C 1
ATOM 7215 O O . LEU A 1 452 ? -11.702 39.761 40.522 1.00 10.92 452 LEU A O 1
ATOM 7231 N N . VAL A 1 453 ? -10.149 40.451 39.048 1.00 7.46 453 VAL A N 1
ATOM 7232 C CA . VAL A 1 453 ? -10.448 41.862 39.281 1.00 12.83 453 VAL A CA 1
ATOM 7233 C C . VAL A 1 453 ? -11.887 42.164 38.890 1.00 10.03 453 VAL A C 1
ATOM 7234 O O . VAL A 1 453 ? -12.614 42.860 39.611 1.00 8.57 453 VAL A O 1
ATOM 7247 N N . TYR A 1 454 ? -12.320 41.643 37.744 1.00 9.24 454 TYR A N 1
ATOM 7248 C CA . TYR A 1 454 ? -13.681 41.884 37.285 1.00 9.25 454 TYR A CA 1
ATOM 7249 C C . TYR A 1 454 ? -14.695 41.362 38.291 1.00 8.31 454 TYR A C 1
ATOM 7250 O O . TYR A 1 454 ? -15.659 42.055 38.636 1.00 10.91 454 TYR A O 1
ATOM 7268 N N . LEU A 1 455 ? -14.492 40.137 38.776 1.00 10.48 455 LEU A N 1
ATOM 7269 C CA . LEU A 1 455 ? -15.432 39.552 39.726 1.00 10.17 455 LEU A CA 1
ATOM 7270 C C . LEU A 1 455 ? -15.394 40.271 41.068 1.00 9.36 455 LEU A C 1
ATOM 7271 O O . LEU A 1 455 ? -16.432 40.432 41.717 1.00 9.87 455 LEU A O 1
ATOM 7287 N N . ILE A 1 456 ? -14.206 40.687 41.514 1.00 10.23 456 ILE A N 1
ATOM 7288 C CA . ILE A 1 456 ? -14.097 41.386 42.790 1.00 10.00 456 ILE A CA 1
ATOM 7289 C C . ILE A 1 456 ? -14.900 42.678 42.750 1.00 10.24 456 ILE A C 1
ATOM 7290 O O . ILE A 1 456 ? -15.712 42.953 43.639 1.00 12.43 456 ILE A O 1
ATOM 7306 N N . PHE A 1 457 ? -14.714 43.475 41.699 1.00 9.91 457 PHE A N 1
ATOM 7307 C CA . PHE A 1 457 ? -15.414 44.752 41.632 1.00 14.05 457 PHE A CA 1
ATOM 7308 C C . PHE A 1 457 ? -16.863 44.589 41.198 1.00 13.70 457 PHE A C 1
ATOM 7309 O O . PHE A 1 457 ? -17.705 45.419 41.558 1.00 15.06 457 PHE A O 1
ATOM 7326 N N . SER A 1 458 ? -17.187 43.522 40.467 1.00 11.87 458 SER A N 1
ATOM 7327 C CA . SER A 1 458 ? -18.593 43.187 40.272 1.00 12.66 458 SER A CA 1
ATOM 7328 C C . SER A 1 458 ? -19.276 42.945 41.611 1.00 15.77 458 SER A C 1
ATOM 7329 O O . SER A 1 458 ? -20.403 43.400 41.833 1.00 16.02 458 SER A O 1
ATOM 7337 N N . SER A 1 459 ? -18.603 42.243 42.525 1.00 15.00 459 SER A N 1
ATOM 7338 C CA . SER A 1 459 ? -19.200 41.983 43.829 1.00 17.97 459 SER A CA 1
ATOM 7339 C C . SER A 1 459 ? -19.383 43.275 44.617 1.00 18.33 459 SER A C 1
ATOM 7340 O O . SER A 1 459 ? -20.367 43.432 45.350 1.00 17.03 459 SER A O 1
ATOM 7348 N N . ILE A 1 460 ? -18.452 44.219 44.467 1.00 17.57 460 ILE A N 1
ATOM 7349 C CA . ILE A 1 460 ? -18.556 45.493 45.169 1.00 14.00 460 ILE A CA 1
ATOM 7350 C C . ILE A 1 460 ? -19.760 46.280 44.671 1.00 18.18 460 ILE A C 1
ATOM 7351 O O . ILE A 1 460 ? -20.542 46.813 45.466 1.00 18.03 460 ILE A O 1
ATOM 7367 N N . PHE A 1 461 ? -19.923 46.377 43.351 1.00 17.64 461 PHE A N 1
ATOM 7368 C CA . PHE A 1 461 ? -20.980 47.208 42.790 1.00 18.19 461 PHE A CA 1
ATOM 7369 C C . PHE A 1 461 ? -22.322 46.495 42.679 1.00 17.81 461 PHE A C 1
ATOM 7370 O O . PHE A 1 461 ? -23.329 47.156 42.400 1.00 20.96 461 PHE A O 1
ATOM 7387 N N . TYR A 1 462 ? -22.368 45.184 42.907 1.00 14.41 462 TYR A N 1
ATOM 7388 C CA . TYR A 1 462 ? -23.612 44.425 42.981 1.00 15.47 462 TYR A CA 1
ATOM 7389 C C . TYR A 1 462 ? -23.857 43.932 44.408 1.00 16.48 462 TYR A C 1
ATOM 7390 O O . TYR A 1 462 ? -24.405 42.850 44.627 1.00 17.12 462 TYR A O 1
ATOM 7408 N N . ARG A 1 463 ? -23.479 44.748 45.398 1.00 20.18 463 ARG A N 1
ATOM 7409 C CA . ARG A 1 463 ? -23.487 44.286 46.785 1.00 23.74 463 ARG A CA 1
ATOM 7410 C C . ARG A 1 463 ? -24.901 43.973 47.273 1.00 22.33 463 ARG A C 1
ATOM 7411 O O . ARG A 1 463 ? -25.098 43.019 48.035 1.00 22.16 463 ARG A O 1
ATOM 7432 N N . ASP A 1 464 ? -25.899 44.767 46.865 1.00 24.03 464 ASP A N 1
ATOM 7433 C CA . ASP A 1 464 ? -27.276 44.473 47.264 1.00 28.51 464 ASP A CA 1
ATOM 7434 C C . ASP A 1 464 ? -27.738 43.133 46.706 1.00 24.56 464 ASP A C 1
ATOM 7435 O O . ASP A 1 464 ? -28.393 42.352 47.408 1.00 25.46 464 ASP A O 1
ATOM 7444 N N . LEU A 1 465 ? -27.427 42.860 45.439 1.00 24.81 465 LEU A N 1
ATOM 7445 C CA . LEU A 1 465 ? -27.757 41.568 44.847 1.00 25.59 465 LEU A CA 1
ATOM 7446 C C . LEU A 1 465 ? -27.135 40.426 45.644 1.00 23.15 465 LEU A C 1
ATOM 7447 O O . LEU A 1 465 ? -27.801 39.430 45.953 1.00 23.18 465 LEU A O 1
ATOM 7463 N N . ILE A 1 466 ? -25.853 40.554 45.989 1.00 19.65 466 ILE A N 1
ATOM 7464 C CA . ILE A 1 466 ? -25.175 39.512 46.754 1.00 20.73 466 ILE A CA 1
ATOM 7465 C C . ILE A 1 466 ? -25.757 39.409 48.158 1.00 21.41 466 ILE A C 1
ATOM 7466 O O . ILE A 1 466 ? -25.986 38.307 48.670 1.00 22.29 466 ILE A O 1
ATOM 7482 N N . ARG A 1 467 ? -25.982 40.549 48.813 1.00 22.78 467 ARG A N 1
ATOM 7483 C CA . ARG A 1 467 ? -26.579 40.538 50.145 1.00 27.68 467 ARG A CA 1
ATOM 7484 C C . ARG A 1 467 ? -27.871 39.733 50.156 1.00 29.03 467 ARG A C 1
ATOM 7485 O O . ARG A 1 467 ? -28.077 38.873 51.020 1.00 30.09 467 ARG A O 1
ATOM 7506 N N . ARG A 1 468 ? -28.759 40.005 49.198 1.00 28.13 468 ARG A N 1
ATOM 7507 C CA . ARG A 1 468 ? -30.015 39.269 49.121 1.00 34.58 468 ARG A CA 1
ATOM 7508 C C . ARG A 1 468 ? -29.768 37.787 48.874 1.00 34.14 468 ARG A C 1
ATOM 7509 O O . ARG A 1 468 ? -30.358 36.927 49.540 1.00 32.69 468 ARG A O 1
ATOM 7530 N N . PHE A 1 469 ? -28.905 37.468 47.908 1.00 30.17 469 PHE A N 1
ATOM 7531 C CA . PHE A 1 469 ? -28.596 36.069 47.630 1.00 28.99 469 PHE A CA 1
ATOM 7532 C C . PHE A 1 469 ? -28.085 35.368 48.882 1.00 26.16 469 PHE A C 1
ATOM 7533 O O . PHE A 1 469 ? -28.515 34.254 49.207 1.00 28.44 469 PHE A O 1
ATOM 7550 N N . LEU A 1 470 ? -27.167 36.011 49.605 1.00 27.17 470 LEU A N 1
ATOM 7551 C CA . LEU A 1 470 ? -26.610 35.400 50.805 1.00 27.70 470 LEU A CA 1
ATOM 7552 C C . LEU A 1 470 ? -27.689 35.151 51.848 1.00 32.33 470 LEU A C 1
ATOM 7553 O O . LEU A 1 470 ? -27.751 34.072 52.450 1.00 32.88 470 LEU A O 1
ATOM 7569 N N . TYR A 1 471 ? -28.549 36.140 52.091 1.00 30.55 471 TYR A N 1
ATOM 7570 C CA . TYR A 1 471 ? -29.558 35.945 53.124 1.00 37.86 471 TYR A CA 1
ATOM 7571 C C . TYR A 1 471 ? -30.622 34.954 52.675 1.00 42.69 471 TYR A C 1
ATOM 7572 O O . TYR A 1 471 ? -31.140 34.182 53.489 1.00 44.40 471 TYR A O 1
ATOM 7590 N N . ALA A 1 472 ? -30.972 34.968 51.388 1.00 44.05 472 ALA A N 1
ATOM 7591 C CA . ALA A 1 472 ? -31.906 33.972 50.876 1.00 48.98 472 ALA A CA 1
ATOM 7592 C C . ALA A 1 472 ? -31.377 32.563 51.110 1.00 50.18 472 ALA A C 1
ATOM 7593 O O . ALA A 1 472 ? -32.138 31.655 51.459 1.00 54.38 472 ALA A O 1
ATOM 7600 N N . ARG A 1 473 ? -30.072 32.365 50.923 1.00 50.00 473 ARG A N 1
ATOM 7601 C CA . ARG A 1 473 ? -29.460 31.077 51.234 1.00 52.59 473 ARG A CA 1
ATOM 7602 C C . ARG A 1 473 ? -29.616 30.736 52.712 1.00 55.03 473 ARG A C 1
ATOM 7603 O O . ARG A 1 473 ? -30.022 29.623 53.066 1.00 56.21 473 ARG A O 1
ATOM 7610 N N . LYS A 1 474 ? -29.290 31.686 53.593 1.00 55.98 474 LYS A N 1
ATOM 7611 C CA . LYS A 1 474 ? -29.287 31.408 55.027 1.00 55.42 474 LYS A CA 1
ATOM 7612 C C . LYS A 1 474 ? -30.686 31.125 55.560 1.00 59.47 474 LYS A C 1
ATOM 7613 O O . LYS A 1 474 ? -30.839 30.340 56.502 1.00 58.97 474 LYS A O 1
ATOM 7622 N N . LYS A 1 475 ? -31.706 31.754 54.988 1.00 62.34 475 LYS A N 1
ATOM 7623 C CA . LYS A 1 475 ? -33.078 31.590 55.462 1.00 64.99 475 LYS A CA 1
ATOM 7624 C C . LYS A 1 475 ? -33.477 30.117 55.521 1.00 68.36 475 LYS A C 1
ATOM 7625 O O . LYS A 1 475 ? -33.697 29.567 56.602 1.00 70.42 475 LYS A O 1
#

Secondary structure (DSSP, 8-state):
--HHHHHHHHHHHHHHHHHHHHHHHHHHHHHTSS-HHHHHHHHHHHHHHHHHHHHHTTTTHHHHHHHHHT--HHHHHHHHHHHHHHHHHHHHHHHHHHHH-HHHHHHHHTTT--HHHHHHHHHHHHHHTTHHHHHHHHHHHHHHHHHTT--HHHHHTHHHHHHHHHHHHHTHHHHTTHHHHHHHHHHHHHHHHHTTHHHHTSPP-S--TTHHHHHHHHHHHHHHHTHHHHHHHHHHHHHHHH-GGGHHHHHHHHHHHHHHIIIIISHHHHHHHHHHHTSGGGHHHHHHHHHHHHHHHHHHHHHHHHHTHHHHHHHHH-STT--HHHHHHHHHHHHHHHTTHHHHHHHHHHHHHHHHTT--HHHHHHHHHHHHHHHHHHHHHHHHHHHHHHHHHHHHHHHHHHHHHHHHHT---HHHHHHHHHHHHHHHHHHHHT-----TTHHHHHHHHHHHHHHHHHHHHTHHHHHHHHHHHH-

Foldseek 3Di:
DALQVLLLLLLVLLVVLVVLVVVLVVLCCVLPNDDLLVVLLCLLQVVVVLLLVLLLLPLQLLLVLLCLLVDDDPSNQQLLQLQLVVVVVVLVVVLVCCLVPVLVSSCVSVPPRDPVSSVNSSVLNNLNSVLSSLSVLLSNLLSLCLLVVHRNVSSNLSSQLSVLLSVLSVCCVPPNSVSSSNSNSVSSNVSNVVRVCSNVVGDHDPDNPCVVVSVVLSVLSSLLSCLVVLLLVLLLVLLCVQPVVCNVLLVLLVVVLVSLCSSQQRSSLSNLLSVCLNPVVCLLVSLQSSLLSSLLRQLLCLLLCLVCLLLVLCLPPPDDPCHSVSSVSSSLLNNLLSLLRSLSSNLSNLCSSCSSVPNSPQSSVLSCQLNVQLNVQCNVCCNVPPSSSSSNSNSVSSVVSNVSSCVVSVDHPVVSSVQSNVLSVQLSVVLVVQPDDPDSCVSVVSVVSSVVSSVVSVCVVCVVVVVVVVVVVVD

B-factor: mean 25.69, std 13.48, range [4.16, 118.34]

GO terms:
  GO:0005886 plasma membrane (C, EXP)

InterPro domains:
  IPR004268 Peptidoglycan biosynthesis protein MurJ [MF_02078] (3-437)
  IPR004268 Peptidoglycan biosynthesis protein MurJ [PF03023] (28-432)
  IPR004268 Peptidoglycan biosynthesis protein MurJ [PIRSF002869] (2-462)
  IPR004268 Peptidoglycan biosynthesis protein MurJ [PR01806] (33-52)
  IPR004268 Peptidoglycan biosynthesis protein MurJ [PR01806] (52-68)
  IPR004268 Peptidoglycan biosynthesis protein MurJ [PR01806] (127-151)
  IPR004268 Peptidoglycan biosynthesis protein MurJ [PR01806] (151-172)
  IPR004268 Peptidoglycan biosynthesis protein MurJ [PR01806] (244-270)
  IPR004268 Peptidoglycan biosynthesis protein MurJ [PR01806] (337-356)
  IPR004268 Peptidoglycan biosynthesis protein MurJ [PR01806] (389-406)
  IPR004268 Peptidoglycan biosynthesis protein MurJ [TIGR01695] (3-460)
  IPR004268 Peptidoglycan biosynthesis protein MurJ [cd13123] (11-410)
  IPR051050 Lipid II flippase MurJ/MviN [PTHR47019] (2-460)

Organism: Thermosipho africanus (strain TCF52B) (NCBI:txid484019)

Sequence (475 aa):
MSILFSSILFSIATFFSRILGLFRDVLFAKYFGVSYELDAYFIAIMFPFFLRKVFGEGAMSSAFVPLYSEKSGEEKDKFLSSVINGFSLIILALVILSYFFPELIINLFGAGSSHETKILAKKLLLITSPSIYFIFLWAISYSILNTNNKFFWPALTPSISNITIIIGTFLSTKYGIISPTIGFLIGSILMFFSIIKSIIKHKYYFTIKHFPHFLKLFFPTFMTMVVSQINTVVDMNVVSFYDKGSISYLQYASRFYLLPYGLFAVSVSTVVLSKISNDRKNFNYHLNDALKTTLFFTIPSMVGLIFLSTPIIRFFYEHGAFTSKDTLITSKILIAYTLGLPFYGIYSTISRSYHAIKNTKTPFIAATIVSLSNIILDIIFGLKYGPIGVALATSIAGIIGVLYLLFSVKTFPIKDFLKISLNSLIMLFVIYLTDFTDNEFWFLIQILIGILVYLIFSSIFYRDLIRRFLYARKK